Protein AF-0000000085163460 (afdb_homodimer)

Structure (mmCIF, N/CA/C/O backbone):
data_AF-0000000085163460-model_v1
#
loop_
_entity.id
_entity.type
_entity.pdbx_description
1 polymer Aminotransferase
#
loop_
_atom_site.group_PDB
_atom_site.id
_atom_site.type_symbol
_atom_site.label_atom_id
_atom_site.label_alt_id
_atom_site.label_comp_id
_atom_site.label_asym_id
_atom_site.label_entity_id
_atom_site.label_seq_id
_atom_site.pdbx_PDB_ins_code
_atom_site.Cartn_x
_atom_site.Cartn_y
_atom_site.Cartn_z
_atom_site.occupancy
_atom_site.B_iso_or_equiv
_atom_site.auth_seq_id
_atom_site.auth_comp_id
_atom_site.auth_asym_id
_atom_site.auth_atom_id
_atom_site.pdbx_PDB_model_num
ATOM 1 N N . MET A 1 1 ? 27.141 6.773 10.625 1 78 1 MET A N 1
ATOM 2 C CA . MET A 1 1 ? 26.906 5.559 11.398 1 78 1 MET A CA 1
ATOM 3 C C . MET A 1 1 ? 25.797 4.719 10.773 1 78 1 MET A C 1
ATOM 5 O O . MET A 1 1 ? 24.766 5.25 10.383 1 78 1 MET A O 1
ATOM 9 N N . LYS A 1 2 ? 26.109 3.492 10.578 1 87.62 2 LYS A N 1
ATOM 10 C CA . LYS A 1 2 ? 25.094 2.594 10.039 1 87.62 2 LYS A CA 1
ATOM 11 C C . LYS A 1 2 ? 24.25 1.984 11.164 1 87.62 2 LYS A C 1
ATOM 13 O O . LYS A 1 2 ? 24.797 1.515 12.164 1 87.62 2 LYS A O 1
ATOM 18 N N . LEU A 1 3 ? 22.984 2.215 11.062 1 94.88 3 LEU A N 1
ATOM 19 C CA . LEU A 1 3 ? 22.062 1.712 12.07 1 94.88 3 LEU A CA 1
ATOM 20 C C . LEU A 1 3 ? 21.469 0.365 11.656 1 94.88 3 LEU A C 1
ATOM 22 O O . LEU A 1 3 ? 21.469 0.029 10.469 1 94.88 3 LEU A O 1
ATOM 26 N N . SER A 1 4 ? 21.094 -0.368 12.695 1 92.88 4 SER A N 1
ATOM 27 C CA . SER A 1 4 ? 20.547 -1.694 12.422 1 92.88 4 SER A CA 1
ATOM 28 C C . SER A 1 4 ? 19.031 -1.655 12.312 1 92.88 4 SER A C 1
ATOM 30 O O . SER A 1 4 ? 18.375 -0.943 13.07 1 92.88 4 SER A O 1
ATOM 32 N N . LEU A 1 5 ? 18.516 -2.395 11.359 1 95.44 5 LEU A N 1
ATOM 33 C CA . LEU A 1 5 ? 17.078 -2.629 11.258 1 95.44 5 LEU A CA 1
ATOM 34 C C . LEU A 1 5 ? 16.609 -3.584 12.352 1 95.44 5 LEU A C 1
ATOM 36 O O . LEU A 1 5 ? 17.422 -4.086 13.133 1 95.44 5 LEU A O 1
ATOM 40 N N . ASN A 1 6 ? 15.336 -3.691 12.477 1 95.25 6 ASN A N 1
ATOM 41 C CA . ASN A 1 6 ? 14.805 -4.574 13.508 1 95.25 6 ASN A CA 1
ATOM 42 C C . ASN A 1 6 ? 15.164 -6.031 13.242 1 95.25 6 ASN A C 1
ATOM 44 O O . ASN A 1 6 ? 15.672 -6.363 12.164 1 95.25 6 ASN A O 1
ATOM 48 N N . ASN A 1 7 ? 14.93 -6.938 14.125 1 93.62 7 ASN A N 1
ATOM 49 C CA . ASN A 1 7 ? 15.367 -8.328 14.07 1 93.62 7 ASN A CA 1
ATOM 50 C C . ASN A 1 7 ? 14.68 -9.094 12.945 1 93.62 7 ASN A C 1
ATOM 52 O O . ASN A 1 7 ? 15.258 -10.016 12.375 1 93.62 7 ASN A O 1
ATOM 56 N N . GLN A 1 8 ? 13.477 -8.711 12.648 1 92.31 8 GLN A N 1
ATOM 57 C CA . GLN A 1 8 ? 12.703 -9.438 11.641 1 92.31 8 GLN A CA 1
ATOM 58 C C . GLN A 1 8 ? 13.148 -9.062 10.234 1 92.31 8 GLN A C 1
ATOM 60 O O . GLN A 1 8 ? 12.805 -9.75 9.266 1 92.31 8 GLN A O 1
ATOM 65 N N . SER A 1 9 ? 13.938 -8.039 10.148 1 91.75 9 SER A N 1
ATOM 66 C CA . SER A 1 9 ? 14.43 -7.594 8.852 1 91.75 9 SER A CA 1
ATOM 67 C C . SER A 1 9 ? 15.344 -8.641 8.219 1 91.75 9 SER A C 1
ATOM 69 O O . SER A 1 9 ? 15.633 -8.586 7.023 1 91.75 9 SER A O 1
ATOM 71 N N . LYS A 1 10 ? 15.875 -9.578 8.977 1 91.19 10 LYS A N 1
ATOM 72 C CA . LYS A 1 10 ? 16.703 -10.664 8.461 1 91.19 10 LYS A CA 1
ATOM 73 C C . LYS A 1 10 ? 15.93 -11.516 7.461 1 91.19 10 LYS A C 1
ATOM 75 O O . LYS A 1 10 ? 16.531 -12.219 6.645 1 91.19 10 LYS A O 1
ATOM 80 N N . PHE A 1 11 ? 14.586 -11.445 7.562 1 91.75 11 PHE A N 1
ATOM 81 C CA . PHE A 1 11 ? 13.75 -12.234 6.668 1 91.75 11 PHE A CA 1
ATOM 82 C C . PHE A 1 11 ? 13.477 -11.484 5.371 1 91.75 11 PHE A C 1
ATOM 84 O O . PHE A 1 11 ? 12.859 -12.031 4.453 1 91.75 11 PHE A O 1
ATOM 91 N N . LEU A 1 12 ? 13.875 -10.18 5.352 1 89.94 12 LEU A N 1
ATOM 92 C CA . LEU A 1 12 ? 13.766 -9.391 4.137 1 89.94 12 LEU A CA 1
ATOM 93 C C . LEU A 1 12 ? 14.906 -9.703 3.172 1 89.94 12 LEU A C 1
ATOM 95 O O . LEU A 1 12 ? 15.961 -9.062 3.223 1 89.94 12 LEU A O 1
ATOM 99 N N . ARG A 1 13 ? 14.703 -10.664 2.342 1 83 13 ARG A N 1
ATOM 100 C CA . ARG A 1 13 ? 15.719 -11.117 1.4 1 83 13 ARG A CA 1
ATOM 101 C C . ARG A 1 13 ? 15.164 -11.18 -0.018 1 83 13 ARG A C 1
ATOM 103 O O . ARG A 1 13 ? 13.953 -11.305 -0.211 1 83 13 ARG A O 1
ATOM 110 N N . ALA A 1 14 ? 16.062 -11.078 -0.902 1 78.75 14 ALA A N 1
ATOM 111 C CA . ALA A 1 14 ? 15.688 -11.211 -2.307 1 78.75 14 ALA A CA 1
ATOM 112 C C . ALA A 1 14 ? 15.125 -12.602 -2.592 1 78.75 14 ALA A C 1
ATOM 114 O O . ALA A 1 14 ? 15.633 -13.602 -2.07 1 78.75 14 ALA A O 1
ATOM 115 N N . PRO A 1 15 ? 14.023 -12.516 -3.344 1 74.06 15 PRO A N 1
ATOM 116 C CA . PRO A 1 15 ? 13.555 -13.844 -3.74 1 74.06 15 PRO A CA 1
ATOM 117 C C . PRO A 1 15 ? 14.633 -14.664 -4.449 1 74.06 15 PRO A C 1
ATOM 119 O O . PRO A 1 15 ? 15.516 -14.094 -5.098 1 74.06 15 PRO A O 1
ATOM 122 N N . SER A 1 16 ? 14.641 -15.875 -4.234 1 66.19 16 SER A N 1
ATOM 123 C CA . SER A 1 16 ? 15.641 -16.781 -4.797 1 66.19 16 SER A CA 1
ATOM 124 C C . SER A 1 16 ? 15.758 -16.609 -6.305 1 66.19 16 SER A C 1
ATOM 126 O O . SER A 1 16 ? 16.844 -16.781 -6.871 1 66.19 16 SER A O 1
ATOM 128 N N . ILE A 1 17 ? 14.742 -16.062 -6.824 1 71.69 17 ILE A N 1
ATOM 129 C CA . ILE A 1 17 ? 14.711 -15.992 -8.281 1 71.69 17 ILE A CA 1
ATOM 130 C C . ILE A 1 17 ? 15.453 -14.742 -8.758 1 71.69 17 ILE A C 1
ATOM 132 O O . ILE A 1 17 ? 15.742 -14.602 -9.945 1 71.69 17 ILE A O 1
ATOM 136 N N . ARG A 1 18 ? 15.844 -13.938 -7.828 1 67.69 18 ARG A N 1
ATOM 137 C CA . ARG A 1 18 ? 16.5 -12.68 -8.188 1 67.69 18 ARG A CA 1
ATOM 138 C C . ARG A 1 18 ? 17.797 -12.938 -8.938 1 67.69 18 ARG A C 1
ATOM 140 O O . ARG A 1 18 ? 18.141 -12.195 -9.859 1 67.69 18 ARG A O 1
ATOM 147 N N . GLN A 1 19 ? 18.438 -13.93 -8.469 1 67.25 19 GLN A N 1
ATOM 148 C CA . GLN A 1 19 ? 19.688 -14.25 -9.148 1 67.25 19 GLN A CA 1
ATOM 149 C C . GLN A 1 19 ? 19.453 -14.531 -10.625 1 67.25 19 GLN A C 1
ATOM 151 O O . GLN A 1 19 ? 20.297 -14.211 -11.469 1 67.25 19 GLN A O 1
ATOM 156 N N . PHE A 1 20 ? 18.328 -15.016 -10.984 1 77.5 20 PHE A N 1
ATOM 157 C CA . PHE A 1 20 ? 18.016 -15.32 -12.375 1 77.5 20 PHE A CA 1
ATOM 158 C C . PHE A 1 20 ? 17.75 -14.031 -13.148 1 77.5 20 PHE A C 1
ATOM 160 O O . PHE A 1 20 ? 18.172 -13.898 -14.297 1 77.5 20 PHE A O 1
ATOM 167 N N . SER A 1 21 ? 17.094 -13.164 -12.438 1 73.81 21 SER A N 1
ATOM 168 C CA . SER A 1 21 ? 16.781 -11.906 -13.109 1 73.81 21 SER A CA 1
ATOM 169 C C . SER A 1 21 ? 18.062 -11.18 -13.531 1 73.81 21 SER A C 1
ATOM 171 O O . SER A 1 21 ? 18.141 -10.648 -14.641 1 73.81 21 SER A O 1
ATOM 173 N N . SER A 1 22 ? 19.062 -11.164 -12.695 1 74.94 22 SER A N 1
ATOM 174 C CA . SER A 1 22 ? 20.344 -10.508 -12.984 1 74.94 22 SER A CA 1
ATOM 175 C C . SER A 1 22 ? 21.094 -11.227 -14.102 1 74.94 22 SER A C 1
ATOM 177 O O . SER A 1 22 ? 21.688 -10.586 -14.969 1 74.94 22 SER A O 1
ATOM 179 N N . ARG A 1 23 ? 20.938 -12.453 -14.133 1 79.88 23 ARG A N 1
ATOM 180 C CA . ARG A 1 23 ? 21.656 -13.25 -15.125 1 79.88 23 ARG A CA 1
ATOM 181 C C . ARG A 1 23 ? 21 -13.141 -16.5 1 79.88 23 ARG A C 1
ATOM 183 O O . ARG A 1 23 ? 21.672 -13.148 -17.516 1 79.88 23 ARG A O 1
ATOM 190 N N . ILE A 1 24 ? 19.781 -13.047 -16.469 1 84.25 24 ILE A N 1
ATOM 191 C CA . ILE A 1 24 ? 19 -12.938 -17.703 1 84.25 24 ILE A CA 1
ATOM 192 C C . ILE A 1 24 ? 19.406 -11.672 -18.453 1 84.25 24 ILE A C 1
ATOM 194 O O . ILE A 1 24 ? 19.547 -11.688 -19.672 1 84.25 24 ILE A O 1
ATOM 198 N N . LYS A 1 25 ? 19.734 -10.617 -17.75 1 78.56 25 LYS A N 1
ATOM 199 C CA . LYS A 1 25 ? 20.094 -9.328 -18.344 1 78.56 25 LYS A CA 1
ATOM 200 C C . LYS A 1 25 ? 21.391 -9.422 -19.141 1 78.56 25 LYS A C 1
ATOM 202 O O . LYS A 1 25 ? 21.594 -8.672 -20.094 1 78.56 25 LYS A O 1
ATOM 207 N N . ASN A 1 26 ? 22.125 -10.367 -18.828 1 84.12 26 ASN A N 1
ATOM 208 C CA . ASN A 1 26 ? 23.438 -10.516 -19.453 1 84.12 26 ASN A CA 1
ATOM 209 C C . ASN A 1 26 ? 23.391 -11.461 -20.656 1 84.12 26 ASN A C 1
ATOM 211 O O . ASN A 1 26 ? 24.406 -11.703 -21.312 1 84.12 26 ASN A O 1
ATOM 215 N N . ILE A 1 27 ? 22.219 -11.906 -20.953 1 90.31 27 ILE A N 1
ATOM 216 C CA . ILE A 1 27 ? 22.016 -12.82 -22.078 1 90.31 27 ILE A CA 1
ATOM 217 C C . ILE A 1 27 ? 20.953 -12.25 -23.016 1 90.31 27 ILE A C 1
ATOM 219 O O . ILE A 1 27 ? 19.766 -12.516 -22.859 1 90.31 27 ILE A O 1
ATOM 223 N N . PRO A 1 28 ? 21.375 -11.523 -24 1 86.06 28 PRO A N 1
ATOM 224 C CA . PRO A 1 28 ? 20.469 -10.727 -24.812 1 86.06 28 PRO A CA 1
ATOM 225 C C . PRO A 1 28 ? 19.438 -11.586 -25.562 1 86.06 28 PRO A C 1
ATOM 227 O O . PRO A 1 28 ? 18.344 -11.117 -25.875 1 86.06 28 PRO A O 1
ATOM 230 N N . ASP A 1 29 ? 19.734 -12.844 -25.844 1 91.38 29 ASP A N 1
ATOM 231 C CA . ASP A 1 29 ? 18.812 -13.656 -26.625 1 91.38 29 ASP A CA 1
ATOM 232 C C . ASP A 1 29 ? 18.078 -14.664 -25.734 1 91.38 29 ASP A C 1
ATOM 234 O O . ASP A 1 29 ? 17.594 -15.688 -26.219 1 91.38 29 ASP A O 1
ATOM 238 N N . CYS A 1 30 ? 17.969 -14.336 -24.5 1 94.94 30 CYS A N 1
ATOM 239 C CA . CYS A 1 30 ? 17.375 -15.266 -23.547 1 94.94 30 CYS A CA 1
ATOM 240 C C . CYS A 1 30 ? 15.859 -15.344 -23.734 1 94.94 30 CYS A C 1
ATOM 242 O O . CYS A 1 30 ? 15.195 -14.32 -23.922 1 94.94 30 CYS A O 1
ATOM 244 N N . ILE A 1 31 ? 15.305 -16.578 -23.828 1 96.31 31 ILE A N 1
ATOM 245 C CA . ILE A 1 31 ? 13.867 -16.797 -23.734 1 96.31 31 ILE A CA 1
ATOM 246 C C . ILE A 1 31 ? 13.453 -16.875 -22.266 1 96.31 31 ILE A C 1
ATOM 248 O O . ILE A 1 31 ? 13.758 -17.859 -21.578 1 96.31 31 ILE A O 1
ATOM 252 N N . ASN A 1 32 ? 12.742 -15.891 -21.781 1 94.75 32 ASN A N 1
ATOM 253 C CA . ASN A 1 32 ? 12.344 -15.797 -20.391 1 94.75 32 ASN A CA 1
ATOM 254 C C . ASN A 1 32 ? 10.961 -16.391 -20.156 1 94.75 32 ASN A C 1
ATOM 256 O O . ASN A 1 32 ? 9.953 -15.812 -20.578 1 94.75 32 ASN A O 1
ATOM 260 N N . LEU A 1 33 ? 10.875 -17.5 -19.531 1 96.62 33 LEU A N 1
ATOM 261 C CA . LEU A 1 33 ? 9.602 -18.141 -19.219 1 96.62 33 LEU A CA 1
ATOM 262 C C . LEU A 1 33 ? 9.367 -18.172 -17.703 1 96.62 33 LEU A C 1
ATOM 264 O O . LEU A 1 33 ? 8.797 -19.125 -17.188 1 96.62 33 LEU A O 1
ATOM 268 N N . THR A 1 34 ? 9.875 -17.109 -17 1 93.94 34 THR A N 1
ATOM 269 C CA . THR A 1 34 ? 9.812 -17.094 -15.547 1 93.94 34 THR A CA 1
ATOM 270 C C . THR A 1 34 ? 8.688 -16.172 -15.07 1 93.94 34 THR A C 1
ATOM 272 O O . THR A 1 34 ? 8.281 -16.234 -13.906 1 93.94 34 THR A O 1
ATOM 275 N N . ILE A 1 35 ? 8.172 -15.344 -15.914 1 86.81 35 ILE A N 1
ATOM 276 C CA . ILE A 1 35 ? 7.391 -14.203 -15.461 1 86.81 35 ILE A CA 1
ATOM 277 C C . ILE A 1 35 ? 5.953 -14.633 -15.18 1 86.81 35 ILE A C 1
ATOM 279 O O . ILE A 1 35 ? 5.359 -15.383 -15.961 1 86.81 35 ILE A O 1
ATOM 283 N N . GLY A 1 36 ? 5.445 -14.156 -14.039 1 89.44 36 GLY A N 1
ATOM 284 C CA . GLY A 1 36 ? 4.086 -14.445 -13.617 1 89.44 36 GLY A CA 1
ATOM 285 C C . GLY A 1 36 ? 3.115 -13.312 -13.922 1 89.44 36 GLY A C 1
ATOM 286 O O . GLY A 1 36 ? 2.375 -12.875 -13.047 1 89.44 36 GLY A O 1
ATOM 287 N N . GLN A 1 37 ? 3.088 -12.836 -15.086 1 93.75 37 GLN A N 1
ATOM 288 C CA . GLN A 1 37 ? 2.16 -11.797 -15.523 1 93.75 37 GLN A CA 1
ATOM 289 C C . GLN A 1 37 ? 1.682 -12.055 -16.953 1 93.75 37 GLN A C 1
ATOM 291 O O . GLN A 1 37 ? 2.463 -12.477 -17.797 1 93.75 37 GLN A O 1
ATOM 296 N N . PRO A 1 38 ? 0.403 -11.742 -17.234 1 96.31 38 PRO A N 1
ATOM 297 C CA . PRO A 1 38 ? -0.13 -11.922 -18.578 1 96.31 38 PRO A CA 1
ATOM 298 C C . PRO A 1 38 ? 0.632 -11.109 -19.625 1 96.31 38 PRO A C 1
ATOM 300 O O . PRO A 1 38 ? 1.126 -10.016 -19.328 1 96.31 38 PRO A O 1
ATOM 303 N N . ASP A 1 39 ? 0.732 -11.617 -20.828 1 96 39 ASP A N 1
ATOM 304 C CA . ASP A 1 39 ? 1.392 -10.914 -21.922 1 96 39 ASP A CA 1
ATOM 305 C C . ASP A 1 39 ? 0.375 -10.18 -22.797 1 96 39 ASP A C 1
ATOM 307 O O . ASP A 1 39 ? 0.685 -9.781 -23.922 1 96 39 ASP A O 1
ATOM 311 N N . PHE A 1 40 ? -0.837 -10.055 -22.359 1 96.56 40 PHE A N 1
ATOM 312 C CA . PHE A 1 40 ? -1.901 -9.336 -23.047 1 96.56 40 PHE A CA 1
ATOM 313 C C . PHE A 1 40 ? -1.98 -7.895 -22.547 1 96.56 40 PHE A C 1
ATOM 315 O O . PHE A 1 40 ? -1.58 -7.598 -21.422 1 96.56 40 PHE A O 1
ATOM 322 N N . PRO A 1 41 ? -2.43 -7.023 -23.422 1 96.56 41 PRO A N 1
ATOM 323 C CA . PRO A 1 41 ? -2.729 -5.691 -22.891 1 96.56 41 PRO A CA 1
ATOM 324 C C . PRO A 1 41 ? -3.973 -5.672 -22 1 96.56 41 PRO A C 1
ATOM 326 O O . PRO A 1 41 ? -4.828 -6.555 -22.109 1 96.56 41 PRO A O 1
ATOM 329 N N . MET A 1 42 ? -4.051 -4.711 -21.125 1 98 42 MET A N 1
ATOM 330 C CA . MET A 1 42 ? -5.293 -4.457 -20.406 1 98 42 MET A CA 1
ATOM 331 C C . MET A 1 42 ? -6.441 -4.184 -21.359 1 98 42 MET A C 1
ATOM 333 O O . MET A 1 42 ? -6.254 -3.521 -22.391 1 98 42 MET A O 1
ATOM 337 N N . PRO A 1 43 ? -7.645 -4.691 -21.109 1 98.12 43 PRO A N 1
ATOM 338 C CA . PRO A 1 43 ? -8.766 -4.477 -22.031 1 98.12 43 PRO A CA 1
ATOM 339 C C . PRO A 1 43 ? -9.023 -3 -22.312 1 98.12 43 PRO A C 1
ATOM 341 O O . PRO A 1 43 ? -8.922 -2.164 -21.422 1 98.12 43 PRO A O 1
ATOM 344 N N . ASP A 1 44 ? -9.43 -2.701 -23.547 1 98.12 44 ASP A N 1
ATOM 345 C CA . ASP A 1 44 ? -9.602 -1.325 -24 1 98.12 44 ASP A CA 1
ATOM 346 C C . ASP A 1 44 ? -10.664 -0.601 -23.188 1 98.12 44 ASP A C 1
ATOM 348 O O . ASP A 1 44 ? -10.508 0.576 -22.859 1 98.12 44 ASP A O 1
ATOM 352 N N . VAL A 1 45 ? -11.734 -1.31 -22.828 1 98.44 45 VAL A N 1
ATOM 353 C CA . VAL A 1 45 ? -12.828 -0.687 -22.094 1 98.44 45 VAL A CA 1
ATOM 354 C C . VAL A 1 45 ? -12.344 -0.251 -20.703 1 98.44 45 VAL A C 1
ATOM 356 O O . VAL A 1 45 ? -12.789 0.766 -20.172 1 98.44 45 VAL A O 1
ATOM 359 N N . VAL A 1 46 ? -11.422 -0.998 -20.156 1 98.69 46 VAL A N 1
ATOM 360 C CA . VAL A 1 46 ? -10.844 -0.669 -18.859 1 98.69 46 VAL A CA 1
ATOM 361 C C . VAL A 1 46 ? -9.93 0.551 -19 1 98.69 46 VAL A C 1
ATOM 363 O O . VAL A 1 46 ? -10 1.476 -18.188 1 98.69 46 VAL A O 1
ATOM 366 N N . LYS A 1 47 ? -9.07 0.588 -20.062 1 98.69 47 LYS A N 1
ATOM 367 C CA . LYS A 1 47 ? -8.188 1.721 -20.328 1 98.69 47 LYS A CA 1
ATOM 368 C C . LYS A 1 47 ? -8.984 3.008 -20.516 1 98.69 47 LYS A C 1
ATOM 370 O O . LYS A 1 47 ? -8.609 4.059 -20 1 98.69 47 LYS A O 1
ATOM 375 N N . GLU A 1 48 ? -10.062 2.891 -21.234 1 98.81 48 GLU A N 1
ATOM 376 C CA . GLU A 1 48 ? -10.883 4.059 -21.547 1 98.81 48 GLU A CA 1
ATOM 377 C C . GLU A 1 48 ? -11.492 4.648 -20.281 1 98.81 48 GLU A C 1
ATOM 379 O O . GLU A 1 48 ? -11.492 5.867 -20.094 1 98.81 48 GLU A O 1
ATOM 384 N N . ALA A 1 49 ? -12.039 3.803 -19.406 1 98.81 49 ALA A N 1
ATOM 385 C CA . ALA A 1 49 ? -12.602 4.262 -18.141 1 98.81 49 ALA A CA 1
ATOM 386 C C . ALA A 1 49 ? -11.539 4.902 -17.25 1 98.81 49 ALA A C 1
ATOM 388 O O . ALA A 1 49 ? -11.797 5.895 -16.562 1 98.81 49 ALA A O 1
ATOM 389 N N . TYR A 1 50 ? -10.352 4.32 -17.281 1 98.81 50 TYR A N 1
ATOM 390 C CA . TYR A 1 50 ? -9.203 4.84 -16.547 1 98.81 50 TYR A CA 1
ATOM 391 C C . TYR A 1 50 ? -8.852 6.25 -17.016 1 98.81 50 TYR A C 1
ATOM 393 O O . TYR A 1 50 ? -8.703 7.156 -16.188 1 98.81 50 TYR A O 1
ATOM 401 N N . ILE A 1 51 ? -8.727 6.406 -18.312 1 98.88 51 ILE A N 1
ATOM 402 C CA . ILE A 1 51 ? -8.359 7.664 -18.953 1 98.88 51 ILE A CA 1
ATOM 403 C C . ILE A 1 51 ? -9.43 8.719 -18.672 1 98.88 51 ILE A C 1
ATOM 405 O O . ILE A 1 51 ? -9.109 9.852 -18.312 1 98.88 51 ILE A O 1
ATOM 409 N N . GLU A 1 52 ? -10.711 8.344 -18.75 1 98.81 52 GLU A N 1
ATOM 410 C CA . GLU A 1 52 ? -11.805 9.273 -18.516 1 98.81 52 GLU A CA 1
ATOM 411 C C . GLU A 1 52 ? -11.812 9.758 -17.062 1 98.81 52 GLU A C 1
ATOM 413 O O . GLU A 1 52 ? -12.102 10.93 -16.797 1 98.81 52 GLU A O 1
ATOM 418 N N . ALA A 1 53 ? -11.523 8.867 -16.141 1 98.81 53 ALA A N 1
ATOM 419 C CA . ALA A 1 53 ? -11.453 9.242 -14.727 1 98.81 53 ALA A CA 1
ATOM 420 C C . ALA A 1 53 ? -10.422 10.344 -14.5 1 98.81 53 ALA A C 1
ATOM 422 O O . ALA A 1 53 ? -10.656 11.266 -13.719 1 98.81 53 ALA A O 1
ATOM 423 N N . ILE A 1 54 ? -9.242 10.211 -15.164 1 98.81 54 ILE A N 1
ATOM 424 C CA . ILE A 1 54 ? -8.18 11.195 -15.023 1 98.81 54 ILE A CA 1
ATOM 425 C C . ILE A 1 54 ? -8.609 12.516 -15.648 1 98.81 54 ILE A C 1
ATOM 427 O O . ILE A 1 54 ? -8.406 13.586 -15.062 1 98.81 54 ILE A O 1
ATOM 431 N N . LYS A 1 55 ? -9.281 12.445 -16.812 1 98.5 55 LYS A N 1
ATOM 432 C CA . LYS A 1 55 ? -9.773 13.633 -17.484 1 98.5 55 LYS A CA 1
ATOM 433 C C . LYS A 1 55 ? -10.789 14.383 -16.625 1 98.5 55 LYS A C 1
ATOM 435 O O . LYS A 1 55 ? -10.828 15.617 -16.641 1 98.5 55 LYS A O 1
ATOM 440 N N . GLU A 1 56 ? -11.547 13.641 -15.891 1 98.25 56 GLU A N 1
ATOM 441 C CA . GLU A 1 56 ? -12.633 14.203 -15.094 1 98.25 56 GLU A CA 1
ATOM 442 C C . GLU A 1 56 ? -12.148 14.57 -13.688 1 98.25 56 GLU A C 1
ATOM 444 O O . GLU A 1 56 ? -12.953 14.812 -12.789 1 98.25 56 GLU A O 1
ATOM 449 N N . ASN A 1 57 ? -10.883 14.516 -13.422 1 97.88 57 ASN A N 1
ATOM 450 C CA . ASN A 1 57 ? -10.242 14.93 -12.18 1 97.88 57 ASN A CA 1
ATOM 451 C C . ASN A 1 57 ? -10.656 14.039 -11.008 1 97.88 57 ASN A C 1
ATOM 453 O O . ASN A 1 57 ? -10.789 14.516 -9.883 1 97.88 57 ASN A O 1
ATOM 457 N N . LYS A 1 58 ? -11 12.789 -11.305 1 97.81 58 LYS A N 1
ATOM 458 C CA . LYS A 1 58 ? -11.195 11.82 -10.227 1 97.81 58 LYS A CA 1
ATOM 459 C C . LYS A 1 58 ? -9.859 11.344 -9.672 1 97.81 58 LYS A C 1
ATOM 461 O O . LYS A 1 58 ? -9.531 10.156 -9.75 1 97.81 58 LYS A O 1
ATOM 466 N N . THR A 1 59 ? -9.086 12.273 -9.117 1 97.38 59 THR A N 1
ATOM 467 C CA . THR A 1 59 ? -7.711 12.008 -8.703 1 97.38 59 THR A CA 1
ATOM 468 C C . THR A 1 59 ? -7.496 12.422 -7.25 1 97.38 59 THR A C 1
ATOM 470 O O . THR A 1 59 ? -6.359 12.609 -6.816 1 97.38 59 THR A O 1
ATOM 473 N N . SER A 1 60 ? -8.562 12.617 -6.449 1 96.62 60 SER A N 1
ATOM 474 C CA . SER A 1 60 ? -8.492 12.914 -5.023 1 96.62 60 SER A CA 1
ATOM 475 C C . SER A 1 60 ? -8.703 11.664 -4.184 1 96.62 60 SER A C 1
ATOM 477 O O . SER A 1 60 ? -9.109 10.617 -4.703 1 96.62 60 SER A O 1
ATOM 479 N N . TYR A 1 61 ? -8.5 11.766 -2.896 1 95.25 61 TYR A N 1
ATOM 480 C CA . TYR A 1 61 ? -8.703 10.648 -1.985 1 95.25 61 TYR A CA 1
ATOM 481 C C . TYR A 1 61 ? -10.094 10.055 -2.148 1 95.25 61 TYR A C 1
ATOM 483 O O . TYR A 1 61 ? -11.047 10.773 -2.461 1 95.25 61 TYR A O 1
ATOM 491 N N . SER A 1 62 ? -10.195 8.82 -1.946 1 95.81 62 SER A N 1
ATOM 492 C CA . SER A 1 62 ? -11.484 8.156 -1.768 1 95.81 62 SER A CA 1
ATOM 493 C C . SER A 1 62 ? -11.664 7.688 -0.328 1 95.81 62 SER A C 1
ATOM 495 O O . SER A 1 62 ? -10.781 7.871 0.508 1 95.81 62 SER A O 1
ATOM 497 N N . HIS A 1 63 ? -12.844 7.188 -0.076 1 94 63 HIS A N 1
ATOM 498 C CA . HIS A 1 63 ? -13.008 6.43 1.161 1 94 63 HIS A CA 1
ATOM 499 C C . HIS A 1 63 ? -11.914 5.379 1.312 1 94 63 HIS A C 1
ATOM 501 O O . HIS A 1 63 ? -11.461 4.809 0.32 1 94 63 HIS A O 1
ATOM 507 N N . ASN A 1 64 ? -11.555 5.117 2.572 1 95.81 64 ASN A N 1
ATOM 508 C CA . ASN A 1 64 ? -10.469 4.18 2.822 1 95.81 64 ASN A CA 1
ATOM 509 C C . ASN A 1 64 ? -10.773 2.799 2.244 1 95.81 64 ASN A C 1
ATOM 511 O O . ASN A 1 64 ? -9.883 2.129 1.721 1 95.81 64 ASN A O 1
ATOM 515 N N . LYS A 1 65 ? -12.039 2.361 2.234 1 97.38 65 LYS A N 1
ATOM 516 C CA . LYS A 1 65 ? -12.43 1.062 1.694 1 97.38 65 LYS A CA 1
ATOM 517 C C . LYS A 1 65 ? -12.414 1.073 0.168 1 97.38 65 LYS A C 1
ATOM 519 O O . LYS A 1 65 ? -12.43 0.016 -0.466 1 97.38 65 LYS A O 1
ATOM 524 N N . GLY A 1 66 ? -12.414 2.201 -0.376 1 98.31 66 GLY A N 1
ATOM 525 C CA . GLY A 1 66 ? -12.594 2.377 -1.809 1 98.31 66 GLY A CA 1
ATOM 526 C C . GLY A 1 66 ? -13.898 3.07 -2.166 1 98.31 66 GLY A C 1
ATOM 527 O O . GLY A 1 66 ? -14.766 3.256 -1.309 1 98.31 66 GLY A O 1
ATOM 528 N N . LEU A 1 67 ? -14 3.502 -3.389 1 98.62 67 LEU A N 1
ATOM 529 C CA . LEU A 1 67 ? -15.219 4.137 -3.877 1 98.62 67 LEU A CA 1
ATOM 530 C C . LEU A 1 67 ? -16.422 3.207 -3.725 1 98.62 67 LEU A C 1
ATOM 532 O O . LEU A 1 67 ? -16.297 1.998 -3.938 1 98.62 67 LEU A O 1
ATOM 536 N N . MET A 1 68 ? -17.531 3.795 -3.373 1 98.25 68 MET A N 1
ATOM 537 C CA . MET A 1 68 ? -18.766 3.014 -3.223 1 98.25 68 MET A CA 1
ATOM 538 C C . MET A 1 68 ? -19.094 2.281 -4.516 1 98.25 68 MET A C 1
ATOM 540 O O . MET A 1 68 ? -19.438 1.097 -4.492 1 98.25 68 MET A O 1
ATOM 544 N N . GLU A 1 69 ? -19 2.961 -5.625 1 98.62 69 GLU A N 1
ATOM 545 C CA . GLU A 1 69 ? -19.328 2.369 -6.918 1 98.62 69 GLU A CA 1
ATOM 546 C C . GLU A 1 69 ? -18.406 1.2 -7.242 1 98.62 69 GLU A C 1
ATOM 548 O O . GLU A 1 69 ? -18.828 0.212 -7.844 1 98.62 69 GLU A O 1
ATOM 553 N N . THR A 1 70 ? -17.156 1.293 -6.859 1 98.88 70 THR A N 1
ATOM 554 C CA . THR A 1 70 ? -16.203 0.214 -7.094 1 98.88 70 THR A CA 1
ATOM 555 C C . THR A 1 70 ? -16.531 -1.003 -6.234 1 98.88 70 THR A C 1
ATOM 557 O O . THR A 1 70 ? -16.547 -2.131 -6.73 1 98.88 70 THR A O 1
ATOM 560 N N . ARG A 1 71 ? -16.781 -0.806 -4.93 1 98.88 71 ARG A N 1
ATOM 561 C CA . ARG A 1 71 ? -17.141 -1.904 -4.039 1 98.88 71 ARG A CA 1
ATOM 562 C C . ARG A 1 71 ? -18.453 -2.561 -4.477 1 98.88 71 ARG A C 1
ATOM 564 O O . ARG A 1 71 ? -18.609 -3.779 -4.363 1 98.88 71 ARG A O 1
ATOM 571 N N . THR A 1 72 ? -19.375 -1.731 -5.02 1 98.88 72 THR A N 1
ATOM 572 C CA . THR A 1 72 ? -20.609 -2.279 -5.551 1 98.88 72 THR A CA 1
ATOM 573 C C . THR A 1 72 ? -20.344 -3.156 -6.77 1 98.88 72 THR A C 1
ATOM 575 O O . THR A 1 72 ? -20.938 -4.227 -6.914 1 98.88 72 THR A O 1
ATOM 578 N N . ALA A 1 73 ? -19.469 -2.705 -7.637 1 98.88 73 ALA A N 1
ATOM 579 C CA . ALA A 1 73 ? -19.109 -3.502 -8.805 1 98.88 73 ALA A CA 1
ATOM 580 C C . ALA A 1 73 ? -18.484 -4.832 -8.383 1 98.88 73 ALA A C 1
ATOM 582 O O . ALA A 1 73 ? -18.766 -5.875 -8.977 1 98.88 73 ALA A O 1
ATOM 583 N N . ILE A 1 74 ? -17.656 -4.816 -7.359 1 98.81 74 ILE A N 1
ATOM 584 C CA . ILE A 1 74 ? -17.031 -6.027 -6.848 1 98.81 74 ILE A CA 1
ATOM 585 C C . ILE A 1 74 ? -18.094 -6.957 -6.273 1 98.81 74 ILE A C 1
ATOM 587 O O . ILE A 1 74 ? -18.109 -8.156 -6.57 1 98.81 74 ILE A O 1
ATOM 591 N N . ARG A 1 75 ? -19 -6.387 -5.457 1 98.69 75 ARG A N 1
ATOM 592 C CA . ARG A 1 75 ? -20.109 -7.152 -4.895 1 98.69 75 ARG A CA 1
ATOM 593 C C . ARG A 1 75 ? -20.891 -7.875 -5.988 1 98.69 75 ARG A C 1
ATOM 595 O O . ARG A 1 75 ? -21.094 -9.086 -5.91 1 98.69 75 ARG A O 1
ATOM 602 N N . ASN A 1 76 ? -21.266 -7.121 -7 1 98.62 76 ASN A N 1
ATOM 603 C CA . ASN A 1 76 ? -22.062 -7.676 -8.086 1 98.62 76 ASN A CA 1
ATOM 604 C C . ASN A 1 76 ? -21.297 -8.742 -8.859 1 98.62 76 ASN A C 1
ATOM 606 O O . ASN A 1 76 ? -21.875 -9.75 -9.273 1 98.62 76 ASN A O 1
ATOM 610 N N . TYR A 1 77 ? -20.078 -8.5 -9.062 1 98.12 77 TYR A N 1
ATOM 611 C CA . TYR A 1 77 ? -19.234 -9.445 -9.781 1 98.12 77 TYR A CA 1
ATOM 612 C C . TYR A 1 77 ? -19.172 -10.781 -9.055 1 98.12 77 TYR A C 1
ATOM 614 O O . TYR A 1 77 ? -19.375 -11.836 -9.664 1 98.12 77 TYR A O 1
ATOM 622 N N . PHE A 1 78 ? -18.922 -10.789 -7.754 1 97.69 78 PHE A N 1
ATOM 623 C CA . PHE A 1 78 ? -18.828 -12.023 -6.977 1 97.69 78 PHE A CA 1
ATOM 624 C C . PHE A 1 78 ? -20.188 -12.695 -6.84 1 97.69 78 PHE A C 1
ATOM 626 O O . PHE A 1 78 ? -20.266 -13.922 -6.805 1 97.69 78 PHE A O 1
ATOM 633 N N . ASN A 1 79 ? -21.203 -11.852 -6.734 1 97.88 79 ASN A N 1
ATOM 634 C CA . ASN A 1 79 ? -22.547 -12.406 -6.715 1 97.88 79 ASN A CA 1
ATOM 635 C C . ASN A 1 79 ? -22.859 -13.156 -8.008 1 97.88 79 ASN A C 1
ATOM 637 O O . ASN A 1 79 ? -23.391 -14.273 -7.973 1 97.88 79 ASN A O 1
ATOM 641 N N . GLN A 1 80 ? -22.562 -12.578 -9.094 1 96.5 80 GLN A N 1
ATOM 642 C CA . GLN A 1 80 ? -22.828 -13.164 -10.398 1 96.5 80 GLN A CA 1
ATOM 643 C C . GLN A 1 80 ? -21.984 -14.406 -10.641 1 96.5 80 GLN A C 1
ATOM 645 O O . GLN A 1 80 ? -22.453 -15.406 -11.172 1 96.5 80 GLN A O 1
ATOM 650 N N . ARG A 1 81 ? -20.719 -14.375 -10.227 1 94.88 81 ARG A N 1
ATOM 651 C CA . ARG A 1 81 ? -19.766 -15.445 -10.516 1 94.88 81 ARG A CA 1
ATOM 652 C C . ARG A 1 81 ? -19.969 -16.625 -9.57 1 94.88 81 ARG A C 1
ATOM 654 O O . ARG A 1 81 ? -19.812 -17.781 -9.969 1 94.88 81 ARG A O 1
ATOM 661 N N . TYR A 1 82 ? -20.297 -16.328 -8.305 1 96.25 82 TYR A N 1
ATOM 662 C CA . TYR A 1 82 ? -20.188 -17.375 -7.297 1 96.25 82 TYR A CA 1
ATOM 663 C C . TYR A 1 82 ? -21.438 -17.438 -6.434 1 96.25 82 TYR A C 1
ATOM 665 O O . TYR A 1 82 ? -21.516 -18.219 -5.477 1 96.25 82 TYR A O 1
ATOM 673 N N . ALA A 1 83 ? -22.391 -16.594 -6.664 1 96.19 83 ALA A N 1
ATOM 674 C CA . ALA A 1 83 ? -23.672 -16.547 -5.945 1 96.19 83 ALA A CA 1
ATOM 675 C C . ALA A 1 83 ? -23.438 -16.266 -4.461 1 96.19 83 ALA A C 1
ATOM 677 O O . ALA A 1 83 ? -24.062 -16.891 -3.602 1 96.19 83 ALA A O 1
ATOM 678 N N . VAL A 1 84 ? -22.484 -15.398 -4.242 1 96.25 84 VAL A N 1
ATOM 679 C CA . VAL A 1 84 ? -22.219 -14.961 -2.875 1 96.25 84 VAL A CA 1
ATOM 680 C C . VAL A 1 84 ? -22.609 -13.484 -2.721 1 96.25 84 VAL A C 1
ATOM 682 O O . VAL A 1 84 ? -22.547 -12.719 -3.686 1 96.25 84 VAL A O 1
ATOM 685 N N . ASP A 1 85 ? -22.984 -13.094 -1.512 1 94.88 85 ASP A N 1
ATOM 686 C CA . ASP A 1 85 ? -23.406 -11.711 -1.322 1 94.88 85 ASP A CA 1
ATOM 687 C C . ASP A 1 85 ? -22.594 -11.031 -0.225 1 94.88 85 ASP A C 1
ATOM 689 O O . ASP A 1 85 ? -23.016 -10.984 0.932 1 94.88 85 ASP A O 1
ATOM 693 N N . TYR A 1 86 ? -21.5 -10.523 -0.533 1 96.94 86 TYR A N 1
ATOM 694 C CA . TYR A 1 86 ? -20.781 -9.578 0.311 1 96.94 86 TYR A CA 1
ATOM 695 C C . TYR A 1 86 ? -21.328 -8.164 0.155 1 96.94 86 TYR A C 1
ATOM 697 O O . TYR A 1 86 ? -21.531 -7.695 -0.966 1 96.94 86 TYR A O 1
ATOM 705 N N . THR A 1 87 ? -21.609 -7.504 1.238 1 98.25 87 THR A N 1
ATOM 706 C CA . THR A 1 87 ? -22 -6.102 1.14 1 98.25 87 THR A CA 1
ATOM 707 C C . THR A 1 87 ? -20.797 -5.211 0.913 1 98.25 87 THR A C 1
ATOM 709 O O . THR A 1 87 ? -19.656 -5.66 1.049 1 98.25 87 THR A O 1
ATOM 712 N N . GLU A 1 88 ? -21.016 -3.975 0.554 1 98.5 88 GLU A N 1
ATOM 713 C CA . GLU A 1 88 ? -19.938 -3.018 0.344 1 98.5 88 GLU A CA 1
ATOM 714 C C . GLU A 1 88 ? -19.109 -2.83 1.614 1 98.5 88 GLU A C 1
ATOM 716 O O . GLU A 1 88 ? -17.922 -2.525 1.547 1 98.5 88 GLU A O 1
ATOM 721 N N . GLU A 1 89 ? -19.703 -3.051 2.816 1 98.12 89 GLU A N 1
ATOM 722 C CA . GLU A 1 89 ? -19.016 -2.904 4.098 1 98.12 89 GLU A CA 1
ATOM 723 C C . GLU A 1 89 ? -18.078 -4.086 4.359 1 98.12 89 GLU A C 1
ATOM 725 O O . GLU A 1 89 ? -17.234 -4.031 5.262 1 98.12 89 GLU A O 1
ATOM 730 N N . GLU A 1 90 ? -18.156 -5.105 3.508 1 98.75 90 GLU A N 1
ATOM 731 C CA . GLU A 1 90 ? -17.359 -6.324 3.666 1 98.75 90 GLU A CA 1
ATOM 732 C C . GLU A 1 90 ? -16.25 -6.398 2.623 1 98.75 90 GLU A C 1
ATOM 734 O O . GLU A 1 90 ? -15.664 -7.461 2.404 1 98.75 90 GLU A O 1
ATOM 739 N N . ILE A 1 91 ? -16.016 -5.238 1.957 1 98.88 91 ILE A N 1
ATOM 740 C CA . ILE A 1 91 ? -15.07 -5.219 0.855 1 98.88 91 ILE A CA 1
ATOM 741 C C . ILE A 1 91 ? -14.102 -4.047 1.032 1 98.88 91 ILE A C 1
ATOM 743 O O . ILE A 1 91 ? -14.523 -2.932 1.345 1 98.88 91 ILE A O 1
ATOM 747 N N . ILE A 1 92 ? -12.812 -4.293 0.905 1 98.88 92 ILE A N 1
ATOM 748 C CA . ILE A 1 92 ? -11.789 -3.262 0.797 1 98.88 92 ILE A CA 1
ATOM 749 C C . ILE A 1 92 ? -11.109 -3.354 -0.567 1 98.88 92 ILE A C 1
ATOM 751 O O . ILE A 1 92 ? -10.719 -4.438 -1.005 1 98.88 92 ILE A O 1
ATOM 755 N N . VAL A 1 93 ? -11.055 -2.23 -1.292 1 98.88 93 VAL A N 1
ATOM 756 C CA . VAL A 1 93 ? -10.203 -2.133 -2.473 1 98.88 93 VAL A CA 1
ATOM 757 C C . VAL A 1 93 ? -8.766 -1.846 -2.049 1 98.88 93 VAL A C 1
ATOM 759 O O . VAL A 1 93 ? -8.5 -0.863 -1.351 1 98.88 93 VAL A O 1
ATOM 762 N N . THR A 1 94 ? -7.824 -2.656 -2.439 1 98.81 94 THR A N 1
ATOM 763 C CA . THR A 1 94 ? -6.445 -2.574 -1.965 1 98.81 94 THR A CA 1
ATOM 764 C C . THR A 1 94 ? -5.484 -2.35 -3.129 1 98.81 94 THR A C 1
ATOM 766 O O . THR A 1 94 ? -5.891 -2.385 -4.293 1 98.81 94 THR A O 1
ATOM 769 N N . ASN A 1 95 ? -4.219 -2.055 -2.828 1 98.5 95 ASN A N 1
ATOM 770 C CA . ASN A 1 95 ? -3.172 -1.891 -3.83 1 98.5 95 ASN A CA 1
ATOM 771 C C . ASN A 1 95 ? -2.627 -3.238 -4.297 1 98.5 95 ASN A C 1
ATOM 773 O O . ASN A 1 95 ? -1.474 -3.574 -4.023 1 98.5 95 ASN A O 1
ATOM 777 N N . GLY A 1 96 ? -3.445 -3.93 -5.051 1 98.19 96 GLY A N 1
ATOM 778 C CA . GLY A 1 96 ? -3.133 -5.289 -5.465 1 98.19 96 GLY A CA 1
ATOM 779 C C . GLY A 1 96 ? -3.49 -6.328 -4.422 1 98.19 96 GLY A C 1
ATOM 780 O O . GLY A 1 96 ? -3.768 -5.988 -3.27 1 98.19 96 GLY A O 1
ATOM 781 N N . ALA A 1 97 ? -3.498 -7.582 -4.855 1 98.25 97 ALA A N 1
ATOM 782 C CA . ALA A 1 97 ? -3.75 -8.688 -3.936 1 98.25 97 ALA A CA 1
ATOM 783 C C . ALA A 1 97 ? -2.664 -8.773 -2.867 1 98.25 97 ALA A C 1
ATOM 785 O O . ALA A 1 97 ? -2.93 -9.188 -1.736 1 98.25 97 ALA A O 1
ATOM 786 N N . SER A 1 98 ? -1.471 -8.344 -3.209 1 97.69 98 SER A N 1
ATOM 787 C CA . SER A 1 98 ? -0.352 -8.375 -2.273 1 97.69 98 SER A CA 1
ATOM 788 C C . SER A 1 98 ? -0.658 -7.562 -1.021 1 97.69 98 SER A C 1
ATOM 790 O O . SER A 1 98 ? -0.404 -8.016 0.098 1 97.69 98 SER A O 1
ATOM 792 N N . GLU A 1 99 ? -1.207 -6.387 -1.206 1 98.56 99 GLU A N 1
ATOM 793 C CA . GLU A 1 99 ? -1.535 -5.57 -0.042 1 98.56 99 GLU A CA 1
ATOM 794 C C . GLU A 1 99 ? -2.686 -6.18 0.754 1 98.56 99 GLU A C 1
ATOM 796 O O . GLU A 1 99 ? -2.717 -6.078 1.982 1 98.56 99 GLU A O 1
ATOM 801 N N . ALA A 1 100 ? -3.641 -6.789 0.065 1 98.81 100 ALA A N 1
ATOM 802 C CA . ALA A 1 100 ? -4.723 -7.484 0.756 1 98.81 100 ALA A CA 1
ATOM 803 C C . ALA A 1 100 ? -4.176 -8.555 1.697 1 98.81 100 ALA A C 1
ATOM 805 O O . ALA A 1 100 ? -4.605 -8.656 2.85 1 98.81 100 ALA A O 1
ATOM 806 N N . ILE A 1 101 ? -3.223 -9.336 1.203 1 98.75 101 ILE A N 1
ATOM 807 C CA . ILE A 1 101 ? -2.592 -10.391 1.988 1 98.75 101 ILE A CA 1
ATOM 808 C C . ILE A 1 101 ? -1.865 -9.781 3.184 1 98.75 101 ILE A C 1
ATOM 810 O O . ILE A 1 101 ? -2.023 -10.242 4.316 1 98.75 101 ILE A O 1
ATOM 814 N N . ASP A 1 102 ? -1.104 -8.781 2.938 1 98.31 102 ASP A N 1
ATOM 815 C CA . ASP A 1 102 ? -0.352 -8.117 3.994 1 98.31 102 ASP A CA 1
ATOM 816 C C . ASP A 1 102 ? -1.286 -7.559 5.066 1 98.31 102 ASP A C 1
ATOM 818 O O . ASP A 1 102 ? -1.052 -7.75 6.262 1 98.31 102 ASP A O 1
ATOM 822 N N . THR A 1 103 ? -2.35 -6.816 4.621 1 98.44 103 THR A N 1
ATOM 823 C CA . THR A 1 103 ? -3.328 -6.23 5.531 1 98.44 103 THR A CA 1
ATOM 824 C C . THR A 1 103 ? -3.959 -7.301 6.414 1 98.44 103 THR A C 1
ATOM 826 O O . THR A 1 103 ? -4.082 -7.121 7.629 1 98.44 103 THR A O 1
ATOM 829 N N . ALA A 1 104 ? -4.301 -8.383 5.82 1 98.56 104 ALA A N 1
ATOM 830 C CA . ALA A 1 104 ? -4.926 -9.477 6.562 1 98.56 104 ALA A CA 1
ATOM 831 C C . ALA A 1 104 ? -3.959 -10.07 7.582 1 98.56 104 ALA A C 1
ATOM 833 O O . ALA A 1 104 ? -4.277 -10.164 8.766 1 98.56 104 ALA A O 1
ATOM 834 N N . LEU A 1 105 ? -2.768 -10.414 7.188 1 98.38 105 LEU A N 1
ATOM 835 C CA . LEU A 1 105 ? -1.815 -11.117 8.039 1 98.38 105 LEU A CA 1
ATOM 836 C C . LEU A 1 105 ? -1.346 -10.234 9.188 1 98.38 105 LEU A C 1
ATOM 838 O O . LEU A 1 105 ? -1.209 -10.695 10.32 1 98.38 105 LEU A O 1
ATOM 842 N N . ARG A 1 106 ? -1.13 -8.969 8.898 1 96.81 106 ARG A N 1
ATOM 843 C CA . ARG A 1 106 ? -0.696 -8.031 9.93 1 96.81 106 ARG A CA 1
ATOM 844 C C . ARG A 1 106 ? -1.751 -7.887 11.016 1 96.81 106 ARG A C 1
ATOM 846 O O . ARG A 1 106 ? -1.426 -7.574 12.164 1 96.81 106 ARG A O 1
ATOM 853 N N . SER A 1 107 ? -2.967 -8.125 10.641 1 97.25 107 SER A N 1
ATOM 854 C CA . SER A 1 107 ? -4.07 -7.914 11.57 1 97.25 107 SER A CA 1
ATOM 855 C C . SER A 1 107 ? -4.344 -9.172 12.398 1 97.25 107 SER A C 1
ATOM 857 O O . SER A 1 107 ? -4.969 -9.102 13.453 1 97.25 107 SER A O 1
ATOM 859 N N . ILE A 1 108 ? -3.82 -10.328 11.953 1 97.56 108 ILE A N 1
ATOM 860 C CA . ILE A 1 108 ? -4.281 -11.539 12.625 1 97.56 108 ILE A CA 1
ATOM 861 C C . ILE A 1 108 ? -3.104 -12.227 13.312 1 97.56 108 ILE A C 1
ATOM 863 O O . ILE A 1 108 ? -3.287 -12.953 14.289 1 97.56 108 ILE A O 1
ATOM 867 N N . LEU A 1 109 ? -1.859 -12.055 12.875 1 97.31 109 LEU A N 1
ATOM 868 C CA . LEU A 1 109 ? -0.739 -12.859 13.359 1 97.31 109 LEU A CA 1
ATOM 869 C C . LEU A 1 109 ? -0.112 -12.227 14.594 1 97.31 109 LEU A C 1
ATOM 871 O O . LEU A 1 109 ? 0.025 -11.008 14.672 1 97.31 109 LEU A O 1
ATOM 875 N N . GLU A 1 110 ? 0.191 -13.031 15.492 1 95.5 110 GLU A N 1
ATOM 876 C CA . GLU A 1 110 ? 1.086 -12.758 16.609 1 95.5 110 GLU A CA 1
ATOM 877 C C . GLU A 1 110 ? 2.389 -13.539 16.484 1 95.5 110 GLU A C 1
ATOM 879 O O . GLU A 1 110 ? 2.424 -14.594 15.844 1 95.5 110 GLU A O 1
ATOM 884 N N . PRO A 1 111 ? 3.506 -12.945 17.094 1 95.12 111 PRO A N 1
ATOM 885 C CA . PRO A 1 111 ? 4.723 -13.766 17.094 1 95.12 111 PRO A CA 1
ATOM 886 C C . PRO A 1 111 ? 4.496 -15.156 17.688 1 95.12 111 PRO A C 1
ATOM 888 O O . PRO A 1 111 ? 3.879 -15.289 18.75 1 95.12 111 PRO A O 1
ATOM 891 N N . GLY A 1 112 ? 4.906 -16.172 16.938 1 97.38 112 GLY A N 1
ATOM 892 C CA . GLY A 1 112 ? 4.754 -17.531 17.422 1 97.38 112 GLY A CA 1
ATOM 893 C C . GLY A 1 112 ? 3.598 -18.266 16.766 1 97.38 112 GLY A C 1
ATOM 894 O O . GLY A 1 112 ? 3.543 -19.5 16.797 1 97.38 112 GLY A O 1
ATOM 895 N N . ASP A 1 113 ? 2.682 -17.516 16.141 1 98.5 113 ASP A N 1
ATOM 896 C CA . ASP A 1 113 ? 1.545 -18.141 15.461 1 98.5 113 ASP A CA 1
ATOM 897 C C . ASP A 1 113 ? 2.004 -18.984 14.273 1 98.5 113 ASP A C 1
ATOM 899 O O . ASP A 1 113 ? 2.979 -18.641 13.594 1 98.5 113 ASP A O 1
ATOM 903 N N . GLU A 1 114 ? 1.313 -20.031 14.062 1 98.75 114 GLU A N 1
ATOM 904 C CA . GLU A 1 114 ? 1.574 -20.906 12.922 1 98.75 114 GLU A CA 1
ATOM 905 C C . GLU A 1 114 ? 0.568 -20.656 11.797 1 98.75 114 GLU A C 1
ATOM 907 O O . GLU A 1 114 ? -0.614 -20.422 12.062 1 98.75 114 GLU A O 1
ATOM 912 N N . ILE A 1 115 ? 1.024 -20.656 10.602 1 98.81 115 ILE A N 1
ATOM 913 C CA . ILE A 1 115 ? 0.174 -20.594 9.422 1 98.81 115 ILE A CA 1
ATOM 914 C C . ILE A 1 115 ? 0.467 -21.797 8.516 1 98.81 115 ILE A C 1
ATOM 916 O O . ILE A 1 115 ? 1.618 -22.031 8.141 1 98.81 115 ILE A O 1
ATOM 920 N N . ILE A 1 116 ? -0.561 -22.578 8.188 1 98.88 116 ILE A N 1
ATOM 921 C CA . ILE A 1 116 ? -0.431 -23.734 7.316 1 98.88 116 ILE A CA 1
ATOM 922 C C . ILE A 1 116 ? -0.315 -23.281 5.863 1 98.88 116 ILE A C 1
ATOM 924 O O . ILE A 1 116 ? -1.135 -22.5 5.383 1 98.88 116 ILE A O 1
ATOM 928 N N . LEU A 1 117 ? 0.702 -23.766 5.172 1 98.81 117 LEU A N 1
ATOM 929 C CA . LEU A 1 117 ? 0.952 -23.484 3.762 1 98.81 117 LEU A CA 1
ATOM 930 C C . LEU A 1 117 ? 1.049 -24.781 2.969 1 98.81 117 LEU A C 1
ATOM 932 O O . LEU A 1 117 ? 2.016 -25.531 3.113 1 98.81 117 LEU A O 1
ATOM 936 N N . PRO A 1 118 ? 0.013 -25.062 2.145 1 98.75 118 PRO A N 1
ATOM 937 C CA . PRO A 1 118 ? 0.22 -26.188 1.214 1 98.75 118 PRO A CA 1
ATOM 938 C C . PRO A 1 118 ? 1.424 -25.969 0.299 1 98.75 118 PRO A C 1
ATOM 940 O O . PRO A 1 118 ? 1.538 -24.922 -0.345 1 98.75 118 PRO A O 1
ATOM 943 N N . SER A 1 119 ? 2.369 -26.875 0.214 1 98.31 119 SER A N 1
ATOM 944 C CA . SER A 1 119 ? 3.621 -26.734 -0.525 1 98.31 119 SER A CA 1
ATOM 945 C C . SER A 1 119 ? 3.701 -27.75 -1.666 1 98.31 119 SER A C 1
ATOM 947 O O . SER A 1 119 ? 3.281 -28.906 -1.515 1 98.31 119 SER A O 1
ATOM 949 N N . PRO A 1 120 ? 4.25 -27.422 -2.836 1 98.19 120 PRO A N 1
ATOM 950 C CA . PRO A 1 120 ? 4.879 -26.141 -3.164 1 98.19 120 PRO A CA 1
ATOM 951 C C . PRO A 1 120 ? 3.869 -25 -3.289 1 98.19 120 PRO A C 1
ATOM 953 O O . PRO A 1 120 ? 2.709 -25.234 -3.641 1 98.19 120 PRO A O 1
ATOM 956 N N . ILE A 1 121 ? 4.328 -23.844 -2.93 1 97.31 121 ILE A N 1
ATOM 957 C CA . ILE A 1 121 ? 3.426 -22.688 -2.916 1 97.31 121 ILE A CA 1
ATOM 958 C C . ILE A 1 121 ? 4.211 -21.422 -3.219 1 97.31 121 ILE A C 1
ATOM 960 O O . ILE A 1 121 ? 5.438 -21.391 -3.123 1 97.31 121 ILE A O 1
ATOM 964 N N . TYR A 1 122 ? 3.523 -20.391 -3.625 1 95.62 122 TYR A N 1
ATOM 965 C CA . TYR A 1 122 ? 4.098 -19.078 -3.922 1 95.62 122 TYR A CA 1
ATOM 966 C C . TYR A 1 122 ? 4.996 -18.609 -2.785 1 95.62 122 TYR A C 1
ATOM 968 O O . TYR A 1 122 ? 4.547 -18.484 -1.643 1 95.62 122 TYR A O 1
ATOM 976 N N . ALA A 1 123 ? 6.152 -18.25 -3.051 1 91.69 123 ALA A N 1
ATOM 977 C CA . ALA A 1 123 ? 7.188 -17.984 -2.057 1 91.69 123 ALA A CA 1
ATOM 978 C C . ALA A 1 123 ? 7.012 -16.609 -1.436 1 91.69 123 ALA A C 1
ATOM 980 O O . ALA A 1 123 ? 7.57 -16.312 -0.374 1 91.69 123 ALA A O 1
ATOM 981 N N . GLY A 1 124 ? 6.223 -15.766 -2.072 1 92.81 124 GLY A N 1
ATOM 982 C CA . GLY A 1 124 ? 6.055 -14.406 -1.598 1 92.81 124 GLY A CA 1
ATOM 983 C C . GLY A 1 124 ? 5.309 -14.32 -0.28 1 92.81 124 GLY A C 1
ATOM 984 O O . GLY A 1 124 ? 5.383 -13.305 0.418 1 92.81 124 GLY A O 1
ATOM 985 N N . TYR A 1 125 ? 4.594 -15.406 0.147 1 96.81 125 TYR A N 1
ATOM 986 C CA . TYR A 1 125 ? 3.865 -15.414 1.409 1 96.81 125 TYR A CA 1
ATOM 987 C C . TYR A 1 125 ? 4.824 -15.5 2.592 1 96.81 125 TYR A C 1
ATOM 989 O O . TYR A 1 125 ? 4.52 -15 3.68 1 96.81 125 TYR A O 1
ATOM 997 N N . ILE A 1 126 ? 5.918 -16.172 2.357 1 96.38 126 ILE A N 1
ATOM 998 C CA . ILE A 1 126 ? 6.754 -16.688 3.439 1 96.38 126 ILE A CA 1
ATOM 999 C C . ILE A 1 126 ? 7.449 -15.531 4.148 1 96.38 126 ILE A C 1
ATOM 1001 O O . ILE A 1 126 ? 7.34 -15.383 5.367 1 96.38 126 ILE A O 1
ATOM 1005 N N . PRO A 1 127 ? 8.133 -14.633 3.381 1 94.25 127 PRO A N 1
ATOM 1006 C CA . PRO A 1 127 ? 8.773 -13.523 4.09 1 94.25 127 PRO A CA 1
ATOM 1007 C C . PRO A 1 127 ? 7.777 -12.641 4.836 1 94.25 127 PRO A C 1
ATOM 1009 O O . PRO A 1 127 ? 8.094 -12.102 5.898 1 94.25 127 PRO A O 1
ATOM 1012 N N . LEU A 1 128 ? 6.598 -12.469 4.309 1 95.12 128 LEU A N 1
ATOM 1013 C CA . LEU A 1 128 ? 5.562 -11.68 4.969 1 95.12 128 LEU A CA 1
ATOM 1014 C C . LEU A 1 128 ? 5.18 -12.305 6.309 1 95.12 128 LEU A C 1
ATOM 1016 O O . LEU A 1 128 ? 5.082 -11.602 7.316 1 95.12 128 LEU A O 1
ATOM 1020 N N . ILE A 1 129 ? 4.965 -13.578 6.324 1 97.5 129 ILE A N 1
ATOM 1021 C CA . ILE A 1 129 ? 4.613 -14.312 7.535 1 97.5 129 ILE A CA 1
ATOM 1022 C C . ILE A 1 129 ? 5.746 -14.203 8.555 1 97.5 129 ILE A C 1
ATOM 1024 O O . ILE A 1 129 ? 5.512 -13.891 9.719 1 97.5 129 ILE A O 1
ATOM 1028 N N . GLU A 1 130 ? 6.973 -14.391 8.062 1 97.06 130 GLU A N 1
ATOM 1029 C CA . GLU A 1 130 ? 8.133 -14.438 8.945 1 97.06 130 GLU A CA 1
ATOM 1030 C C . GLU A 1 130 ? 8.43 -13.062 9.539 1 97.06 130 GLU A C 1
ATOM 1032 O O . GLU A 1 130 ? 8.781 -12.945 10.719 1 97.06 130 GLU A O 1
ATOM 1037 N N . THR A 1 131 ? 8.281 -12.008 8.805 1 95.12 131 THR A N 1
ATOM 1038 C CA . THR A 1 131 ? 8.562 -10.656 9.281 1 95.12 131 THR A CA 1
ATOM 1039 C C . THR A 1 131 ? 7.559 -10.25 10.359 1 95.12 131 THR A C 1
ATOM 1041 O O . THR A 1 131 ? 7.832 -9.352 11.156 1 95.12 131 THR A O 1
ATOM 1044 N N . LEU A 1 132 ? 6.406 -10.93 10.398 1 95.75 132 LEU A N 1
ATOM 1045 C CA . LEU A 1 132 ? 5.391 -10.664 11.406 1 95.75 132 LEU A CA 1
ATOM 1046 C C . LEU A 1 132 ? 5.586 -11.562 12.625 1 95.75 132 LEU A C 1
ATOM 1048 O O . LEU A 1 132 ? 4.789 -11.516 13.57 1 95.75 132 LEU A O 1
ATOM 1052 N N . GLY A 1 133 ? 6.629 -12.422 12.562 1 95.94 133 GLY A N 1
ATOM 1053 C CA . GLY A 1 133 ? 6.938 -13.32 13.664 1 95.94 133 GLY A CA 1
ATOM 1054 C C . GLY A 1 133 ? 6.199 -14.641 13.586 1 95.94 133 GLY A C 1
ATOM 1055 O O . GLY A 1 133 ? 6.258 -15.453 14.508 1 95.94 133 GLY A O 1
ATOM 1056 N N . GLY A 1 134 ? 5.457 -14.828 12.477 1 97.56 134 GLY A N 1
ATOM 1057 C CA . GLY A 1 134 ? 4.738 -16.078 12.281 1 97.56 134 GLY A CA 1
ATOM 1058 C C . GLY A 1 134 ? 5.633 -17.219 11.836 1 97.56 134 GLY A C 1
ATOM 1059 O O . GLY A 1 134 ? 6.754 -17 11.375 1 97.56 134 GLY A O 1
ATOM 1060 N N . ASN A 1 135 ? 5.133 -18.422 12 1 98.31 135 ASN A N 1
ATOM 1061 C CA . ASN A 1 135 ? 5.836 -19.641 11.617 1 98.31 135 ASN A CA 1
ATOM 1062 C C . ASN A 1 135 ? 5.109 -20.375 10.5 1 98.31 135 ASN A C 1
ATOM 1064 O O . ASN A 1 135 ? 4.059 -20.969 10.727 1 98.31 135 ASN A O 1
ATOM 1068 N N . PRO A 1 136 ? 5.652 -20.391 9.328 1 98.31 136 PRO A N 1
ATOM 1069 C CA . PRO A 1 136 ? 5.047 -21.203 8.273 1 98.31 136 PRO A CA 1
ATOM 1070 C C . PRO A 1 136 ? 5.121 -22.703 8.57 1 98.31 136 PRO A C 1
ATOM 1072 O O . PRO A 1 136 ? 6.184 -23.203 8.938 1 98.31 136 PRO A O 1
ATOM 1075 N N . VAL A 1 137 ? 4.02 -23.375 8.5 1 98.75 137 VAL A N 1
ATOM 1076 C CA . VAL A 1 137 ? 3.938 -24.828 8.586 1 98.75 137 VAL A CA 1
ATOM 1077 C C . VAL A 1 137 ? 3.668 -25.422 7.203 1 98.75 137 VAL A C 1
ATOM 1079 O O . VAL A 1 137 ? 2.527 -25.422 6.734 1 98.75 137 VAL A O 1
ATOM 1082 N N . TYR A 1 138 ? 4.719 -26.016 6.613 1 98.62 138 TYR A N 1
ATOM 1083 C CA . TYR A 1 138 ? 4.641 -26.516 5.246 1 98.62 138 TYR A CA 1
ATOM 1084 C C . TYR A 1 138 ? 4.012 -27.906 5.215 1 98.62 138 TYR A C 1
ATOM 1086 O O . TYR A 1 138 ? 4.473 -28.812 5.902 1 98.62 138 TYR A O 1
ATOM 1094 N N . VAL A 1 139 ? 2.953 -28.016 4.473 1 98.75 139 VAL A N 1
ATOM 1095 C CA . VAL A 1 139 ? 2.316 -29.312 4.246 1 98.75 139 VAL A CA 1
ATOM 1096 C C . VAL A 1 139 ? 2.631 -29.812 2.836 1 98.75 139 VAL A C 1
ATOM 1098 O O . VAL A 1 139 ? 2.176 -29.219 1.851 1 98.75 139 VAL A O 1
ATOM 1101 N N . ASP A 1 140 ? 3.379 -30.828 2.74 1 98.44 140 ASP A N 1
ATOM 1102 C CA . ASP A 1 140 ? 3.801 -31.375 1.452 1 98.44 140 ASP A CA 1
ATOM 1103 C C . ASP A 1 140 ? 2.621 -31.984 0.702 1 98.44 140 ASP A C 1
ATOM 1105 O O . ASP A 1 140 ? 2.012 -32.938 1.172 1 98.44 140 ASP A O 1
ATOM 1109 N N . THR A 1 141 ? 2.266 -31.422 -0.452 1 98.44 141 THR A N 1
ATOM 1110 C CA . THR A 1 141 ? 1.125 -31.906 -1.221 1 98.44 141 THR A CA 1
ATOM 1111 C C . THR A 1 141 ? 1.59 -32.688 -2.457 1 98.44 141 THR A C 1
ATOM 1113 O O . THR A 1 141 ? 0.802 -32.938 -3.371 1 98.44 141 THR A O 1
ATOM 1116 N N . THR A 1 142 ? 2.857 -33.062 -2.584 1 97.06 142 THR A N 1
ATOM 1117 C CA . THR A 1 142 ? 3.428 -33.656 -3.777 1 97.06 142 THR A CA 1
ATOM 1118 C C . THR A 1 142 ? 2.799 -35.031 -4.039 1 97.06 142 THR A C 1
ATOM 1120 O O . THR A 1 142 ? 2.75 -35.5 -5.18 1 97.06 142 THR A O 1
ATOM 1123 N N . GLU A 1 143 ? 2.256 -35.656 -2.988 1 96.44 143 GLU A N 1
ATOM 1124 C CA . GLU A 1 143 ? 1.693 -37 -3.141 1 96.44 143 GLU A CA 1
ATOM 1125 C C . GLU A 1 143 ? 0.181 -36.938 -3.336 1 96.44 143 GLU A C 1
ATOM 1127 O O . GLU A 1 143 ? -0.474 -37.969 -3.449 1 96.44 143 GLU A O 1
ATOM 1132 N N . THR A 1 144 ? -0.362 -35.781 -3.354 1 97.88 144 THR A N 1
ATOM 1133 C CA . THR A 1 144 ? -1.8 -35.594 -3.523 1 97.88 144 THR A CA 1
ATOM 1134 C C . THR A 1 144 ? -2.094 -34.688 -4.703 1 97.88 144 THR A C 1
ATOM 1136 O O . THR A 1 144 ? -2.947 -33.812 -4.609 1 97.88 144 THR A O 1
ATOM 1139 N N . ASN A 1 145 ? -1.294 -34.844 -5.723 1 97.69 145 ASN A N 1
ATOM 1140 C CA . ASN A 1 145 ? -1.46 -34.062 -6.941 1 97.69 145 ASN A CA 1
ATOM 1141 C C . ASN A 1 145 ? -1.385 -32.562 -6.656 1 97.69 145 ASN A C 1
ATOM 1143 O O . ASN A 1 145 ? -2.143 -31.781 -7.227 1 97.69 145 ASN A O 1
ATOM 1147 N N . PHE A 1 146 ? -0.592 -32.156 -5.652 1 98.38 146 PHE A N 1
ATOM 1148 C CA . PHE A 1 146 ? -0.3 -30.797 -5.258 1 98.38 146 PHE A CA 1
ATOM 1149 C C . PHE A 1 146 ? -1.542 -30.109 -4.688 1 98.38 146 PHE A C 1
ATOM 1151 O O . PHE A 1 146 ? -1.672 -28.891 -4.75 1 98.38 146 PHE A O 1
ATOM 1158 N N . LYS A 1 147 ? -2.471 -30.922 -4.16 1 98.5 147 LYS A N 1
ATOM 1159 C CA . LYS A 1 147 ? -3.68 -30.391 -3.531 1 98.5 147 LYS A CA 1
ATOM 1160 C C . LYS A 1 147 ? -3.691 -30.672 -2.033 1 98.5 147 LYS A C 1
ATOM 1162 O O . LYS A 1 147 ? -3.293 -31.766 -1.6 1 98.5 147 LYS A O 1
ATOM 1167 N N . ILE A 1 148 ? -4.094 -29.719 -1.276 1 98.62 148 ILE A N 1
ATOM 1168 C CA . ILE A 1 148 ? -4.266 -29.938 0.157 1 98.62 148 ILE A CA 1
ATOM 1169 C C . ILE A 1 148 ? -5.516 -30.766 0.409 1 98.62 148 ILE A C 1
ATOM 1171 O O . ILE A 1 148 ? -6.508 -30.641 -0.313 1 98.62 148 ILE A O 1
ATOM 1175 N N . THR A 1 149 ? -5.453 -31.656 1.402 1 98.62 149 THR A N 1
ATOM 1176 C CA . THR A 1 149 ? -6.59 -32.5 1.743 1 98.62 149 THR A CA 1
ATOM 1177 C C . THR A 1 149 ? -7.105 -32.188 3.143 1 98.62 149 THR A C 1
ATOM 1179 O O . THR A 1 149 ? -6.375 -31.641 3.967 1 98.62 149 THR A O 1
ATOM 1182 N N . PRO A 1 150 ? -8.406 -32.5 3.381 1 98.69 150 PRO A N 1
ATOM 1183 C CA . PRO A 1 150 ? -8.93 -32.312 4.734 1 98.69 150 PRO A CA 1
ATOM 1184 C C . PRO A 1 150 ? -8.094 -33.031 5.793 1 98.69 150 PRO A C 1
ATOM 1186 O O . PRO A 1 150 ? -7.848 -32.5 6.867 1 98.69 150 PRO A O 1
ATOM 1189 N N . GLU A 1 151 ? -7.641 -34.219 5.465 1 98.56 151 GLU A N 1
ATOM 1190 C CA . GLU A 1 151 ? -6.84 -35 6.398 1 98.56 151 GLU A CA 1
ATOM 1191 C C . GLU A 1 151 ? -5.52 -34.312 6.715 1 98.56 151 GLU A C 1
ATOM 1193 O O . GLU A 1 151 ? -5.094 -34.281 7.867 1 98.56 151 GLU A O 1
ATOM 1198 N N . ALA A 1 152 ? -4.852 -33.812 5.695 1 98.62 152 ALA A N 1
ATOM 1199 C CA . ALA A 1 152 ? -3.586 -33.125 5.895 1 98.62 152 ALA A CA 1
ATOM 1200 C C . ALA A 1 152 ? -3.777 -31.891 6.777 1 98.62 152 ALA A C 1
ATOM 1202 O O . ALA A 1 152 ? -2.92 -31.562 7.602 1 98.62 152 ALA A O 1
ATOM 1203 N N . ILE A 1 153 ? -4.91 -31.156 6.578 1 98.56 153 ILE A N 1
ATOM 1204 C CA . ILE A 1 153 ? -5.227 -30 7.41 1 98.56 153 ILE A CA 1
ATOM 1205 C C . ILE A 1 153 ? -5.359 -30.453 8.867 1 98.56 153 ILE A C 1
ATOM 1207 O O . ILE A 1 153 ? -4.684 -29.906 9.75 1 98.56 153 ILE A O 1
ATOM 1211 N N . LYS A 1 154 ? -6.191 -31.438 9.078 1 98.25 154 LYS A N 1
ATOM 1212 C CA . LYS A 1 154 ? -6.465 -31.938 10.414 1 98.25 154 LYS A CA 1
ATOM 1213 C C . LYS A 1 154 ? -5.176 -32.344 11.117 1 98.25 154 LYS A C 1
ATOM 1215 O O . LYS A 1 154 ? -4.977 -32.062 12.297 1 98.25 154 LYS A O 1
ATOM 1220 N N . ASN A 1 155 ? -4.309 -32.938 10.375 1 98.38 155 ASN A N 1
ATOM 1221 C CA . ASN A 1 155 ? -3.092 -33.531 10.938 1 98.38 155 ASN A CA 1
ATOM 1222 C C . ASN A 1 155 ? -2.049 -32.469 11.242 1 98.38 155 ASN A C 1
ATOM 1224 O O . ASN A 1 155 ? -1.075 -32.719 11.945 1 98.38 155 ASN A O 1
ATOM 1228 N N . ASN A 1 156 ? -2.213 -31.25 10.773 1 98.5 156 ASN A N 1
ATOM 1229 C CA . ASN A 1 156 ? -1.175 -30.234 10.93 1 98.5 156 ASN A CA 1
ATOM 1230 C C . ASN A 1 156 ? -1.664 -29.062 11.773 1 98.5 156 ASN A C 1
ATOM 1232 O O . ASN A 1 156 ? -0.941 -28.078 11.961 1 98.5 156 ASN A O 1
ATOM 1236 N N . ILE A 1 157 ? -2.879 -29.094 12.227 1 98.25 157 ILE A N 1
ATOM 1237 C CA . ILE A 1 157 ? -3.395 -28.078 13.133 1 98.25 157 ILE A CA 1
ATOM 1238 C C . ILE A 1 157 ? -2.83 -28.297 14.539 1 98.25 157 ILE A C 1
ATOM 1240 O O . ILE A 1 157 ? -2.752 -29.438 15.008 1 98.25 157 ILE A O 1
ATOM 1244 N N . THR A 1 158 ? -2.305 -27.375 15.125 1 98.31 158 THR A N 1
ATOM 1245 C CA . THR A 1 158 ? -1.841 -27.344 16.516 1 98.31 158 THR A CA 1
ATOM 1246 C C . THR A 1 158 ? -2.518 -26.219 17.281 1 98.31 158 THR A C 1
ATOM 1248 O O . THR A 1 158 ? -3.236 -25.406 16.703 1 98.31 158 THR A O 1
ATOM 1251 N N . PRO A 1 159 ? -2.352 -26.141 18.562 1 97.62 159 PRO A N 1
ATOM 1252 C CA . PRO A 1 159 ? -2.914 -25.031 19.328 1 97.62 159 PRO A CA 1
ATOM 1253 C C . PRO A 1 159 ? -2.357 -23.672 18.906 1 97.62 159 PRO A C 1
ATOM 1255 O O . PRO A 1 159 ? -2.949 -22.641 19.203 1 97.62 159 PRO A O 1
ATOM 1258 N N . ASN A 1 160 ? -1.232 -23.719 18.156 1 98.25 160 ASN A N 1
ATOM 1259 C CA . ASN A 1 160 ? -0.599 -22.484 17.719 1 98.25 160 ASN A CA 1
ATOM 1260 C C . ASN A 1 160 ? -1.044 -22.078 16.312 1 98.25 160 ASN A C 1
ATOM 1262 O O . ASN A 1 160 ? -0.686 -21.016 15.82 1 98.25 160 ASN A O 1
ATOM 1266 N N . THR A 1 161 ? -1.846 -22.922 15.664 1 98.75 161 THR A N 1
ATOM 1267 C CA . THR A 1 161 ? -2.289 -22.625 14.305 1 98.75 161 THR A CA 1
ATOM 1268 C C . THR A 1 161 ? -3.283 -21.469 14.305 1 98.75 161 THR A C 1
ATOM 1270 O O . THR A 1 161 ? -4.34 -21.547 14.93 1 98.75 161 THR A O 1
ATOM 1273 N N . LYS A 1 162 ? -2.889 -20.406 13.633 1 98.69 162 LYS A N 1
ATOM 1274 C CA . LYS A 1 162 ? -3.723 -19.203 13.578 1 98.69 162 LYS A CA 1
ATOM 1275 C C . LYS A 1 162 ? -4.492 -19.125 12.266 1 98.69 162 LYS A C 1
ATOM 1277 O O . LYS A 1 162 ? -5.602 -18.594 12.219 1 98.69 162 LYS A O 1
ATOM 1282 N N . ALA A 1 163 ? -3.918 -19.641 11.211 1 98.88 163 ALA A N 1
ATOM 1283 C CA . ALA A 1 163 ? -4.52 -19.484 9.891 1 98.88 163 ALA A CA 1
ATOM 1284 C C . ALA A 1 163 ? -4.016 -20.547 8.922 1 98.88 163 ALA A C 1
ATOM 1286 O O . ALA A 1 163 ? -3.037 -21.234 9.203 1 98.88 163 ALA A O 1
ATOM 1287 N N . ILE A 1 164 ? -4.715 -20.719 7.836 1 98.88 164 ILE A N 1
ATOM 1288 C CA . ILE A 1 164 ? -4.273 -21.453 6.656 1 98.88 164 ILE A CA 1
ATOM 1289 C C . ILE A 1 164 ? -4.336 -20.547 5.43 1 98.88 164 ILE A C 1
ATOM 1291 O O . ILE A 1 164 ? -5.262 -19.75 5.289 1 98.88 164 ILE A O 1
ATOM 1295 N N . MET A 1 165 ? -3.283 -20.562 4.625 1 98.81 165 MET A N 1
ATOM 1296 C CA . MET A 1 165 ? -3.205 -19.812 3.373 1 98.81 165 MET A CA 1
ATOM 1297 C C . MET A 1 165 ? -3.369 -20.734 2.174 1 98.81 165 MET A C 1
ATOM 1299 O O . MET A 1 165 ? -2.555 -21.641 1.965 1 98.81 165 MET A O 1
ATOM 1303 N N . LEU A 1 166 ? -4.43 -20.516 1.422 1 98.88 166 LEU A N 1
ATOM 1304 C CA . LEU A 1 166 ? -4.73 -21.344 0.253 1 98.88 166 LEU A CA 1
ATOM 1305 C C . LEU A 1 166 ? -4.613 -20.531 -1.029 1 98.88 166 LEU A C 1
ATOM 1307 O O . LEU A 1 166 ? -4.945 -19.344 -1.048 1 98.88 166 LEU A O 1
ATOM 1311 N N . ASN A 1 167 ? -4.109 -21.094 -2.027 1 98.75 167 ASN A N 1
ATOM 1312 C CA . ASN A 1 167 ? -3.957 -20.484 -3.342 1 98.75 167 ASN A CA 1
ATOM 1313 C C . ASN A 1 167 ? -4.352 -21.438 -4.461 1 98.75 167 ASN A C 1
ATOM 1315 O O . ASN A 1 167 ? -3.576 -22.328 -4.832 1 98.75 167 ASN A O 1
ATOM 1319 N N . TYR A 1 168 ? -5.562 -21.328 -5.023 1 98.38 168 TYR A N 1
ATOM 1320 C CA . TYR A 1 168 ? -6.07 -22.125 -6.133 1 98.38 168 TYR A CA 1
ATOM 1321 C C . TYR A 1 168 ? -6.809 -21.25 -7.141 1 98.38 168 TYR A C 1
ATOM 1323 O O . TYR A 1 168 ? -7.715 -20.5 -6.773 1 98.38 168 TYR A O 1
ATOM 1331 N N . PRO A 1 169 ? -6.547 -21.344 -8.43 1 98.44 169 PRO A N 1
ATOM 1332 C CA . PRO A 1 169 ? -5.449 -22.109 -9.023 1 98.44 169 PRO A CA 1
ATOM 1333 C C . PRO A 1 169 ? -4.09 -21.75 -8.43 1 98.44 169 PRO A C 1
ATOM 1335 O O . PRO A 1 169 ? -3.877 -20.609 -8.016 1 98.44 169 PRO A O 1
ATOM 1338 N N . THR A 1 170 ? -3.232 -22.719 -8.5 1 98.38 170 THR A N 1
ATOM 1339 C CA . THR A 1 170 ? -2.035 -22.609 -7.672 1 98.38 170 THR A CA 1
ATOM 1340 C C . THR A 1 170 ? -0.868 -22.047 -8.484 1 98.38 170 THR A C 1
ATOM 1342 O O . THR A 1 170 ? -0.684 -22.422 -9.648 1 98.38 170 THR A O 1
ATOM 1345 N N . ASN A 1 171 ? -0.126 -21.172 -8.039 1 97.88 171 ASN A N 1
ATOM 1346 C CA . ASN A 1 171 ? 1.275 -20.922 -8.359 1 97.88 171 ASN A CA 1
ATOM 1347 C C . ASN A 1 171 ? 2.207 -21.688 -7.418 1 97.88 171 ASN A C 1
ATOM 1349 O O . ASN A 1 171 ? 2.266 -21.391 -6.223 1 97.88 171 ASN A O 1
ATOM 1353 N N . PRO A 1 172 ? 2.814 -22.734 -7.84 1 97.69 172 PRO A N 1
ATOM 1354 C CA . PRO A 1 172 ? 3.396 -22.828 -9.18 1 97.69 172 PRO A CA 1
ATOM 1355 C C . PRO A 1 172 ? 2.777 -23.938 -10.016 1 97.69 172 PRO A C 1
ATOM 1357 O O . PRO A 1 172 ? 3.146 -24.125 -11.18 1 97.69 172 PRO A O 1
ATOM 1360 N N . THR A 1 173 ? 1.805 -24.703 -9.531 1 98.38 173 THR A N 1
ATOM 1361 C CA . THR A 1 173 ? 1.536 -26 -10.125 1 98.38 173 THR A CA 1
ATOM 1362 C C . THR A 1 173 ? 0.403 -25.922 -11.141 1 98.38 173 THR A C 1
ATOM 1364 O O . THR A 1 173 ? 0.238 -26.812 -11.977 1 98.38 173 THR A O 1
ATOM 1367 N N . GLY A 1 174 ? -0.412 -24.922 -10.961 1 98.25 174 GLY A N 1
ATOM 1368 C CA . GLY A 1 174 ? -1.522 -24.719 -11.875 1 98.25 174 GLY A CA 1
ATOM 1369 C C . GLY A 1 174 ? -2.723 -25.594 -11.555 1 98.25 174 GLY A C 1
ATOM 1370 O O . GLY A 1 174 ? -3.734 -25.547 -12.258 1 98.25 174 GLY A O 1
ATOM 1371 N N . VAL A 1 175 ? -2.67 -26.328 -10.477 1 98.38 175 VAL A N 1
ATOM 1372 C CA . VAL A 1 175 ? -3.781 -27.203 -10.141 1 98.38 175 VAL A CA 1
ATOM 1373 C C . VAL A 1 175 ? -4.938 -26.391 -9.57 1 98.38 175 VAL A C 1
ATOM 1375 O O . VAL A 1 175 ? -4.734 -25.281 -9.055 1 98.38 175 VAL A O 1
ATOM 1378 N N . ILE A 1 176 ? -6.156 -26.859 -9.719 1 98.44 176 ILE A N 1
ATOM 1379 C CA . ILE A 1 176 ? -7.375 -26.234 -9.211 1 98.44 176 ILE A CA 1
ATOM 1380 C C . ILE A 1 176 ? -8.078 -27.203 -8.25 1 98.44 176 ILE A C 1
ATOM 1382 O O . ILE A 1 176 ? -7.672 -28.359 -8.109 1 98.44 176 ILE A O 1
ATOM 1386 N N . LEU A 1 177 ? -9.047 -26.75 -7.559 1 98.12 177 LEU A N 1
ATOM 1387 C CA . LEU A 1 177 ? -9.93 -27.594 -6.762 1 98.12 177 LEU A CA 1
ATOM 1388 C C . LEU A 1 177 ? -11.281 -27.781 -7.457 1 98.12 177 LEU A C 1
ATOM 1390 O O . LEU A 1 177 ? -11.844 -26.812 -7.98 1 98.12 177 LEU A O 1
ATOM 1394 N N . SER A 1 178 ? -11.719 -29 -7.512 1 97.25 178 SER A N 1
ATOM 1395 C CA . SER A 1 178 ? -13.109 -29.203 -7.887 1 97.25 178 SER A CA 1
ATOM 1396 C C . SER A 1 178 ? -14.055 -28.703 -6.805 1 97.25 178 SER A C 1
ATOM 1398 O O . SER A 1 178 ? -13.625 -28.406 -5.688 1 97.25 178 SER A O 1
ATOM 1400 N N . HIS A 1 179 ? -15.281 -28.562 -7.176 1 97.88 179 HIS A N 1
ATOM 1401 C CA . HIS A 1 179 ? -16.281 -28.141 -6.203 1 97.88 179 HIS A CA 1
ATOM 1402 C C . HIS A 1 179 ? -16.297 -29.078 -5 1 97.88 179 HIS A C 1
ATOM 1404 O O . HIS A 1 179 ? -16.359 -28.625 -3.854 1 97.88 179 HIS A O 1
ATOM 1410 N N . ASP A 1 180 ? -16.25 -30.391 -5.266 1 98.19 180 ASP A N 1
ATOM 1411 C CA . ASP A 1 180 ? -16.312 -31.391 -4.195 1 98.19 180 ASP A CA 1
ATOM 1412 C C . ASP A 1 180 ? -15.094 -31.281 -3.285 1 98.19 180 ASP A C 1
ATOM 1414 O O . ASP A 1 180 ? -15.211 -31.438 -2.068 1 98.19 180 ASP A O 1
ATOM 1418 N N . GLU A 1 181 ? -13.945 -31.109 -3.838 1 98.38 181 GLU A N 1
ATOM 1419 C CA . GLU A 1 181 ? -12.727 -30.953 -3.051 1 98.38 181 GLU A CA 1
ATOM 1420 C C . GLU A 1 181 ? -12.781 -29.703 -2.172 1 98.38 181 GLU A C 1
ATOM 1422 O O . GLU A 1 181 ? -12.414 -29.75 -0.996 1 98.38 181 GLU A O 1
ATOM 1427 N N . ALA A 1 182 ? -13.242 -28.578 -2.744 1 98.62 182 ALA A N 1
ATOM 1428 C CA . ALA A 1 182 ? -13.398 -27.344 -1.985 1 98.62 182 ALA A CA 1
ATOM 1429 C C . ALA A 1 182 ? -14.414 -27.516 -0.862 1 98.62 182 ALA A C 1
ATOM 1431 O O . ALA A 1 182 ? -14.211 -27.016 0.249 1 98.62 182 ALA A O 1
ATOM 1432 N N . ALA A 1 183 ? -15.477 -28.156 -1.196 1 98.69 183 ALA A N 1
ATOM 1433 C CA . ALA A 1 183 ? -16.516 -28.422 -0.194 1 98.69 183 ALA A CA 1
ATOM 1434 C C . ALA A 1 183 ? -15.953 -29.25 0.961 1 98.69 183 ALA A C 1
ATOM 1436 O O . ALA A 1 183 ? -16.266 -29 2.125 1 98.69 183 ALA A O 1
ATOM 1437 N N . ALA A 1 184 ? -15.195 -30.266 0.652 1 98.75 184 ALA A N 1
ATOM 1438 C CA . ALA A 1 184 ? -14.578 -31.109 1.675 1 98.75 184 ALA A CA 1
ATOM 1439 C C . ALA A 1 184 ? -13.633 -30.297 2.561 1 98.75 184 ALA A C 1
ATOM 1441 O O . ALA A 1 184 ? -13.57 -30.516 3.771 1 98.75 184 ALA A O 1
ATOM 1442 N N . LEU A 1 185 ? -12.875 -29.391 1.97 1 98.81 185 LEU A N 1
ATOM 1443 C CA . LEU A 1 185 ? -12 -28.516 2.746 1 98.81 185 LEU A CA 1
ATOM 1444 C C . LEU A 1 185 ? -12.82 -27.641 3.693 1 98.81 185 LEU A C 1
ATOM 1446 O O . LEU A 1 185 ? -12.453 -27.484 4.863 1 98.81 185 LEU A O 1
ATOM 1450 N N . ALA A 1 186 ? -13.906 -27.016 3.166 1 98.75 186 ALA A N 1
ATOM 1451 C CA . ALA A 1 186 ? -14.766 -26.172 3.98 1 98.75 186 ALA A CA 1
ATOM 1452 C C . ALA A 1 186 ? -15.328 -26.922 5.18 1 98.75 186 ALA A C 1
ATOM 1454 O O . ALA A 1 186 ? -15.375 -26.406 6.293 1 98.75 186 ALA A O 1
ATOM 1455 N N . GLU A 1 187 ? -15.703 -28.172 4.934 1 98.62 187 GLU A N 1
ATOM 1456 C CA . GLU A 1 187 ? -16.25 -29.016 5.992 1 98.62 187 GLU A CA 1
ATOM 1457 C C . GLU A 1 187 ? -15.219 -29.266 7.086 1 98.62 187 GLU A C 1
ATOM 1459 O O . GLU A 1 187 ? -15.57 -29.359 8.266 1 98.62 187 GLU A O 1
ATOM 1464 N N . GLU A 1 188 ? -14.047 -29.469 6.711 1 98.75 188 GLU A N 1
ATOM 1465 C CA . GLU A 1 188 ? -12.984 -29.688 7.691 1 98.75 188 GLU A CA 1
ATOM 1466 C C . GLU A 1 188 ? -12.625 -28.391 8.406 1 98.75 188 GLU A C 1
ATOM 1468 O O . GLU A 1 188 ? -12.477 -28.375 9.633 1 98.75 188 GLU A O 1
ATOM 1473 N N . LEU A 1 189 ? -12.508 -27.328 7.664 1 98.62 189 LEU A N 1
ATOM 1474 C CA . LEU A 1 189 ? -12.008 -26.062 8.188 1 98.62 189 LEU A CA 1
ATOM 1475 C C . LEU A 1 189 ? -12.992 -25.453 9.18 1 98.62 189 LEU A C 1
ATOM 1477 O O . LEU A 1 189 ? -12.586 -24.797 10.141 1 98.62 189 LEU A O 1
ATOM 1481 N N . LYS A 1 190 ? -14.328 -25.656 8.992 1 98.12 190 LYS A N 1
ATOM 1482 C CA . LYS A 1 190 ? -15.336 -25.078 9.875 1 98.12 190 LYS A CA 1
ATOM 1483 C C . LYS A 1 190 ? -15.211 -25.641 11.289 1 98.12 190 LYS A C 1
ATOM 1485 O O . LYS A 1 190 ? -15.742 -25.078 12.242 1 98.12 190 LYS A O 1
ATOM 1490 N N . GLN A 1 191 ? -14.477 -26.766 11.422 1 97.69 191 GLN A N 1
ATOM 1491 C CA . GLN A 1 191 ? -14.328 -27.438 12.711 1 97.69 191 GLN A CA 1
ATOM 1492 C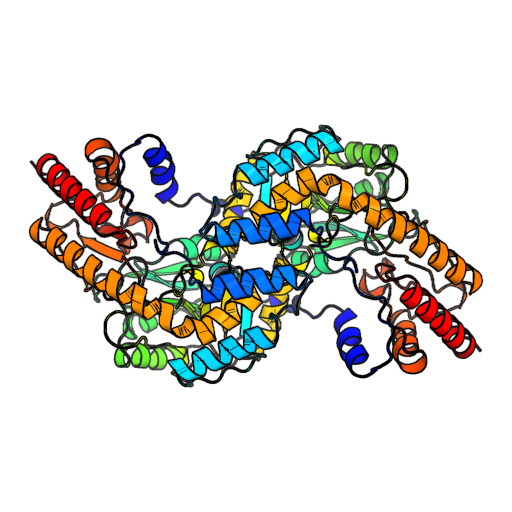 C . GLN A 1 191 ? -13.234 -26.766 13.547 1 97.69 191 GLN A C 1
ATOM 1494 O O . GLN A 1 191 ? -13.078 -27.078 14.727 1 97.69 191 GLN A O 1
ATOM 1499 N N . HIS A 1 192 ? -12.492 -25.875 12.961 1 97.94 192 HIS A N 1
ATOM 1500 C CA . HIS A 1 192 ? -11.336 -25.281 13.617 1 97.94 192 HIS A CA 1
ATOM 1501 C C . HIS A 1 192 ? -11.484 -23.766 13.734 1 97.94 192 HIS A C 1
ATOM 1503 O O . HIS A 1 192 ? -12.023 -23.125 12.828 1 97.94 192 HIS A O 1
ATOM 1509 N N . GLU A 1 193 ? -11.031 -23.219 14.805 1 97.5 193 GLU A N 1
ATOM 1510 C CA . GLU A 1 193 ? -11.062 -21.766 15.023 1 97.5 193 GLU A CA 1
ATOM 1511 C C . GLU A 1 193 ? -9.82 -21.094 14.461 1 97.5 193 GLU A C 1
ATOM 1513 O O . GLU A 1 193 ? -9.062 -20.469 15.195 1 97.5 193 GLU A O 1
ATOM 1518 N N . ILE A 1 194 ? -9.656 -21.172 13.18 1 98.44 194 ILE A N 1
ATOM 1519 C CA . ILE A 1 194 ? -8.523 -20.547 12.508 1 98.44 194 ILE A CA 1
ATOM 1520 C C . ILE A 1 194 ? -9.023 -19.703 11.336 1 98.44 194 ILE A C 1
ATOM 1522 O O . ILE A 1 194 ? -10.102 -19.953 10.789 1 98.44 194 ILE A O 1
ATOM 1526 N N . PHE A 1 195 ? -8.305 -18.672 10.992 1 98.81 195 PHE A N 1
ATOM 1527 C CA . PHE A 1 195 ? -8.609 -17.875 9.812 1 98.81 195 PHE A CA 1
ATOM 1528 C C . PHE A 1 195 ? -8.305 -18.641 8.539 1 98.81 195 PHE A C 1
ATOM 1530 O O . PHE A 1 195 ? -7.363 -19.438 8.508 1 98.81 195 PHE A O 1
ATOM 1537 N N . ILE A 1 196 ? -9.117 -18.469 7.527 1 98.88 196 ILE A N 1
ATOM 1538 C CA . ILE A 1 196 ? -8.883 -19 6.188 1 98.88 196 ILE A CA 1
ATOM 1539 C C . ILE A 1 196 ? -8.586 -17.844 5.227 1 98.88 196 ILE A C 1
ATOM 1541 O O . ILE A 1 196 ? -9.438 -16.984 4.992 1 98.88 196 ILE A O 1
ATOM 1545 N N . LEU A 1 197 ? -7.395 -17.734 4.762 1 98.88 197 LEU A N 1
ATOM 1546 C CA . LEU A 1 197 ? -7.055 -16.828 3.676 1 98.88 197 LEU A CA 1
ATOM 1547 C C . LEU A 1 197 ? -7.062 -17.547 2.334 1 98.88 197 LEU A C 1
ATOM 1549 O O . LEU A 1 197 ? -6.258 -18.469 2.111 1 98.88 197 LEU A O 1
ATOM 1553 N N . SER A 1 198 ? -7.961 -17.203 1.51 1 98.88 198 SER A N 1
ATOM 1554 C CA . SER A 1 198 ? -8.062 -17.797 0.178 1 98.88 198 SER A CA 1
ATOM 1555 C C . SER A 1 198 ? -7.613 -16.812 -0.897 1 98.88 198 SER A C 1
ATOM 1557 O O . SER A 1 198 ? -8.375 -15.922 -1.279 1 98.88 198 SER A O 1
ATOM 1559 N N . ASP A 1 199 ? -6.395 -16.969 -1.368 1 98.81 199 ASP A N 1
ATOM 1560 C CA . ASP A 1 199 ? -5.863 -16.188 -2.479 1 98.81 199 ASP A CA 1
ATOM 1561 C C . ASP A 1 199 ? -6.336 -16.75 -3.82 1 98.81 199 ASP A C 1
ATOM 1563 O O . ASP A 1 199 ? -5.781 -17.719 -4.324 1 98.81 199 ASP A O 1
ATOM 1567 N N . GLU A 1 200 ? -7.277 -16.078 -4.395 1 98.81 200 GLU A N 1
ATOM 1568 C CA . GLU A 1 200 ? -7.895 -16.531 -5.633 1 98.81 200 GLU A CA 1
ATOM 1569 C C . GLU A 1 200 ? -7.598 -15.586 -6.789 1 98.81 200 GLU A C 1
ATOM 1571 O O . GLU A 1 200 ? -8.469 -15.32 -7.625 1 98.81 200 GLU A O 1
ATOM 1576 N N . ILE A 1 201 ? -6.383 -15.07 -6.805 1 98.62 201 ILE A N 1
ATOM 1577 C CA . ILE A 1 201 ? -5.957 -14.086 -7.793 1 98.62 201 ILE A CA 1
ATOM 1578 C C . ILE A 1 201 ? -6.039 -14.695 -9.195 1 98.62 201 ILE A C 1
ATOM 1580 O O . ILE A 1 201 ? -6.227 -13.977 -10.18 1 98.62 201 ILE A O 1
ATOM 1584 N N . TYR A 1 202 ? -6.023 -16.062 -9.312 1 98.5 202 TYR A N 1
ATOM 1585 C CA . TYR A 1 202 ? -6.051 -16.75 -10.602 1 98.5 202 TYR A CA 1
ATOM 1586 C C . TYR A 1 202 ? -7.43 -17.344 -10.867 1 98.5 202 TYR A C 1
ATOM 1588 O O . TYR A 1 202 ? -7.59 -18.172 -11.773 1 98.5 202 TYR A O 1
ATOM 1596 N N . ALA A 1 203 ? -8.422 -16.953 -10.109 1 98.44 203 ALA A N 1
ATOM 1597 C CA . ALA A 1 203 ? -9.742 -17.547 -10.211 1 98.44 203 ALA A CA 1
ATOM 1598 C C . ALA A 1 203 ? -10.242 -17.562 -11.648 1 98.44 203 ALA A C 1
ATOM 1600 O O . ALA A 1 203 ? -10.758 -18.562 -12.133 1 98.44 203 ALA A O 1
ATOM 1601 N N . GLU A 1 204 ? -10.016 -16.484 -12.367 1 97.75 204 GLU A N 1
ATOM 1602 C CA . GLU A 1 204 ? -10.523 -16.328 -13.727 1 97.75 204 GLU A CA 1
ATOM 1603 C C . GLU A 1 204 ? -9.672 -17.125 -14.719 1 97.75 204 GLU A C 1
ATOM 1605 O O . GLU A 1 204 ? -10.078 -17.328 -15.867 1 97.75 204 GLU A O 1
ATOM 1610 N N . ASN A 1 205 ? -8.516 -17.594 -14.312 1 97.88 205 ASN A N 1
ATOM 1611 C CA . ASN A 1 205 ? -7.656 -18.422 -15.148 1 97.88 205 ASN A CA 1
ATOM 1612 C C . ASN A 1 205 ? -7.844 -19.906 -14.852 1 97.88 205 ASN A C 1
ATOM 1614 O O . ASN A 1 205 ? -6.863 -20.641 -14.656 1 97.88 205 ASN A O 1
ATOM 1618 N N . THR A 1 206 ? -9.062 -20.344 -14.656 1 98 206 THR A N 1
ATOM 1619 C CA . THR A 1 206 ? -9.445 -21.734 -14.508 1 98 206 THR A CA 1
ATOM 1620 C C . THR A 1 206 ? -9.852 -22.328 -15.852 1 98 206 THR A C 1
ATOM 1622 O O . THR A 1 206 ? -10.742 -21.797 -16.531 1 98 206 THR A O 1
ATOM 1625 N N . PHE A 1 207 ? -9.227 -23.438 -16.25 1 97.25 207 PHE A N 1
ATOM 1626 C CA . PHE A 1 207 ? -9.359 -23.906 -17.625 1 97.25 207 PHE A CA 1
ATOM 1627 C C . PHE A 1 207 ? -10.266 -25.125 -17.703 1 97.25 207 PHE A C 1
ATOM 1629 O O . PHE A 1 207 ? -10.688 -25.531 -18.781 1 97.25 207 PHE A O 1
ATOM 1636 N N . LYS A 1 208 ? -10.484 -25.734 -16.609 1 94.5 208 LYS A N 1
ATOM 1637 C CA . LYS A 1 208 ? -11.422 -26.844 -16.531 1 94.5 208 LYS A CA 1
ATOM 1638 C C . LYS A 1 208 ? -12.633 -26.484 -15.664 1 94.5 208 LYS A C 1
ATOM 1640 O O . LYS A 1 208 ? -12.492 -26.266 -14.461 1 94.5 208 LYS A O 1
ATOM 1645 N N . GLY A 1 209 ? -13.734 -26.438 -16.312 1 92 209 GLY A N 1
ATOM 1646 C CA . GLY A 1 209 ? -14.922 -26.031 -15.578 1 92 209 GLY A CA 1
ATOM 1647 C C . GLY A 1 209 ? -14.883 -24.594 -15.109 1 92 209 GLY A C 1
ATOM 1648 O O . GLY A 1 209 ? -14.281 -23.75 -15.773 1 92 209 GLY A O 1
ATOM 1649 N N . GLN A 1 210 ? -15.672 -24.406 -14.039 1 92.75 210 GLN A N 1
ATOM 1650 C CA . GLN A 1 210 ? -15.703 -23.094 -13.398 1 92.75 210 GLN A CA 1
ATOM 1651 C C . GLN A 1 210 ? -14.93 -23.094 -12.086 1 92.75 210 GLN A C 1
ATOM 1653 O O . GLN A 1 210 ? -14.93 -24.094 -11.367 1 92.75 210 GLN A O 1
ATOM 1658 N N . HIS A 1 211 ? -14.305 -22.016 -11.828 1 97.62 211 HIS A N 1
ATOM 1659 C CA . HIS A 1 211 ? -13.625 -21.875 -10.547 1 97.62 211 HIS A CA 1
ATOM 1660 C C . HIS A 1 211 ? -14.609 -22.031 -9.391 1 97.62 211 HIS A C 1
ATOM 1662 O O . HIS A 1 211 ? -15.719 -21.5 -9.438 1 97.62 211 HIS A O 1
ATOM 1668 N N . THR A 1 212 ? -14.227 -22.797 -8.383 1 97.88 212 THR A N 1
ATOM 1669 C CA . THR A 1 212 ? -14.961 -22.859 -7.121 1 97.88 212 THR A CA 1
ATOM 1670 C C . THR A 1 212 ? -14.297 -21.969 -6.07 1 97.88 212 THR A C 1
ATOM 1672 O O . THR A 1 212 ? -13.211 -22.297 -5.574 1 97.88 212 THR A O 1
ATOM 1675 N N . SER A 1 213 ? -14.961 -20.875 -5.707 1 98.44 213 SER A N 1
ATOM 1676 C CA . SER A 1 213 ? -14.461 -20.016 -4.637 1 98.44 213 SER A CA 1
ATOM 1677 C C . SER A 1 213 ? -14.828 -20.578 -3.266 1 98.44 213 SER A C 1
ATOM 1679 O O . SER A 1 213 ? -15.922 -21.125 -3.082 1 98.44 213 SER A O 1
ATOM 1681 N N . LEU A 1 214 ? -13.969 -20.438 -2.305 1 98.62 214 LEU A N 1
ATOM 1682 C CA . LEU A 1 214 ? -14.297 -20.859 -0.947 1 98.62 214 LEU A CA 1
ATOM 1683 C C . LEU A 1 214 ? -15.414 -19.984 -0.37 1 98.62 214 LEU A C 1
ATOM 1685 O O . LEU A 1 214 ? -16.078 -20.391 0.594 1 98.62 214 LEU A O 1
ATOM 1689 N N . ALA A 1 215 ? -15.633 -18.859 -0.974 1 98.25 215 ALA A N 1
ATOM 1690 C CA . ALA A 1 215 ? -16.703 -17.953 -0.536 1 98.25 215 ALA A CA 1
ATOM 1691 C C . ALA A 1 215 ? -18.078 -18.578 -0.765 1 98.25 215 ALA A C 1
ATOM 1693 O O . ALA A 1 215 ? -19.062 -18.141 -0.188 1 98.25 215 ALA A O 1
ATOM 1694 N N . GLU A 1 216 ? -18.172 -19.594 -1.599 1 98.12 216 GLU A N 1
ATOM 1695 C CA . GLU A 1 216 ? -19.438 -20.25 -1.915 1 98.12 216 GLU A CA 1
ATOM 1696 C C . GLU A 1 216 ? -19.953 -21.047 -0.724 1 98.12 216 GLU A C 1
ATOM 1698 O O . GLU A 1 216 ? -21.109 -21.469 -0.715 1 98.12 216 GLU A O 1
ATOM 1703 N N . PHE A 1 217 ? -19.172 -21.25 0.278 1 98.31 217 PHE A N 1
ATOM 1704 C CA . PHE A 1 217 ? -19.516 -22.094 1.416 1 98.31 217 PHE A CA 1
ATOM 1705 C C . PHE A 1 217 ? -19.797 -21.25 2.65 1 98.31 217 PHE A C 1
ATOM 1707 O O . PHE A 1 217 ? -18.891 -20.859 3.375 1 98.31 217 PHE A O 1
ATOM 1714 N N . PRO A 1 218 ? -21.062 -21.031 2.971 1 97 218 PRO A N 1
ATOM 1715 C CA . PRO A 1 218 ? -21.453 -20.109 4.043 1 97 218 PRO A CA 1
ATOM 1716 C C . PRO A 1 218 ? -20.969 -20.578 5.418 1 97 218 PRO A C 1
ATOM 1718 O O . PRO A 1 218 ? -20.812 -19.75 6.328 1 97 218 PRO A O 1
ATOM 1721 N N . GLU A 1 219 ? -20.703 -21.844 5.539 1 97.25 219 GLU A N 1
ATOM 1722 C CA . GLU A 1 219 ? -20.344 -22.406 6.836 1 97.25 219 GLU A CA 1
ATOM 1723 C C . GLU A 1 219 ? -18.969 -21.891 7.285 1 97.25 219 GLU A C 1
ATOM 1725 O O . GLU A 1 219 ? -18.625 -22 8.461 1 97.25 219 GLU A O 1
ATOM 1730 N N . ILE A 1 220 ? -18.141 -21.359 6.359 1 98.12 220 ILE A N 1
ATOM 1731 C CA . ILE A 1 220 ? -16.828 -20.844 6.75 1 98.12 220 ILE A CA 1
ATOM 1732 C C . ILE A 1 220 ? -16.781 -19.344 6.516 1 98.12 220 ILE A C 1
ATOM 1734 O O . ILE A 1 220 ? -15.695 -18.734 6.566 1 98.12 220 ILE A O 1
ATOM 1738 N N . ARG A 1 221 ? -17.844 -18.688 6.273 1 97.44 221 ARG A N 1
ATOM 1739 C CA . ARG A 1 221 ? -17.906 -17.266 5.906 1 97.44 221 ARG A CA 1
ATOM 1740 C C . ARG A 1 221 ? -17.266 -16.406 6.984 1 97.44 221 ARG A C 1
ATOM 1742 O O . ARG A 1 221 ? -16.531 -15.461 6.676 1 97.44 221 ARG A O 1
ATOM 1749 N N . ASP A 1 222 ? -17.5 -16.719 8.211 1 97.56 222 ASP A N 1
ATOM 1750 C CA . ASP A 1 222 ? -17.094 -15.859 9.32 1 97.56 222 ASP A CA 1
ATOM 1751 C C . ASP A 1 222 ? -15.594 -15.938 9.57 1 97.56 222 ASP A C 1
ATOM 1753 O O . ASP A 1 222 ? -15.023 -15.094 10.266 1 97.56 222 ASP A O 1
ATOM 1757 N N . GLN A 1 223 ? -14.93 -16.953 9.016 1 98.19 223 GLN A N 1
ATOM 1758 C CA . GLN A 1 223 ? -13.492 -17.094 9.227 1 98.19 223 GLN A CA 1
ATOM 1759 C C . GLN A 1 223 ? -12.719 -16.891 7.93 1 98.19 223 GLN A C 1
ATOM 1761 O O . GLN A 1 223 ? -11.492 -17 7.91 1 98.19 223 GLN A O 1
ATOM 1766 N N . LEU A 1 224 ? -13.453 -16.594 6.828 1 98.62 224 LEU A N 1
ATOM 1767 C CA . LEU A 1 224 ? -12.844 -16.562 5.504 1 98.62 224 LEU A CA 1
ATOM 1768 C C . LEU A 1 224 ? -12.492 -15.125 5.113 1 98.62 224 LEU A C 1
ATOM 1770 O O . LEU A 1 224 ? -13.328 -14.227 5.199 1 98.62 224 LEU A O 1
ATOM 1774 N N . LEU A 1 225 ? -11.281 -14.883 4.785 1 98.81 225 LEU A N 1
ATOM 1775 C CA . LEU A 1 225 ? -10.82 -13.703 4.062 1 98.81 225 LEU A CA 1
ATOM 1776 C C . LEU A 1 225 ? -10.453 -14.055 2.625 1 98.81 225 LEU A C 1
ATOM 1778 O O . LEU A 1 225 ? -9.516 -14.82 2.393 1 98.81 225 LEU A O 1
ATOM 1782 N N . LEU A 1 226 ? -11.195 -13.508 1.697 1 98.81 226 LEU A N 1
ATOM 1783 C CA . LEU A 1 226 ? -11.016 -13.781 0.276 1 98.81 226 LEU A CA 1
ATOM 1784 C C . LEU A 1 226 ? -10.188 -12.688 -0.387 1 98.81 226 LEU A C 1
ATOM 1786 O O . LEU A 1 226 ? -10.445 -11.5 -0.187 1 98.81 226 LEU A O 1
ATOM 1790 N N . ILE A 1 227 ? -9.172 -13.07 -1.128 1 98.81 227 ILE A N 1
ATOM 1791 C CA . ILE A 1 227 ? -8.258 -12.148 -1.794 1 98.81 227 ILE A CA 1
ATOM 1792 C C . ILE A 1 227 ? -8.344 -12.344 -3.307 1 98.81 227 ILE A C 1
ATOM 1794 O O . ILE A 1 227 ? -8.297 -13.477 -3.795 1 98.81 227 ILE A O 1
ATOM 1798 N N . SER A 1 228 ? -8.477 -11.32 -4.02 1 98.56 228 SER A N 1
ATOM 1799 C CA . SER A 1 228 ? -8.508 -11.312 -5.477 1 98.56 228 SER A CA 1
ATOM 1800 C C . SER A 1 228 ? -8.047 -9.969 -6.035 1 98.56 228 SER A C 1
ATOM 1802 O O . SER A 1 228 ? -7.422 -9.18 -5.324 1 98.56 228 SER A O 1
ATOM 1804 N N . GLY A 1 229 ? -8.25 -9.766 -7.34 1 98.31 229 GLY A N 1
ATOM 1805 C CA . GLY A 1 229 ? -7.836 -8.523 -7.965 1 98.31 229 GLY A CA 1
ATOM 1806 C C . GLY A 1 229 ? -7.902 -8.562 -9.484 1 98.31 229 GLY A C 1
ATOM 1807 O O . GLY A 1 229 ? -8.5 -9.477 -10.055 1 98.31 229 GLY A O 1
ATOM 1808 N N . LEU A 1 230 ? -7.277 -7.582 -10.109 1 98.5 230 LEU A N 1
ATOM 1809 C CA . LEU A 1 230 ? -7.398 -7.426 -11.555 1 98.5 230 LEU A CA 1
ATOM 1810 C C . LEU A 1 230 ? -6.113 -7.844 -12.258 1 98.5 230 LEU A C 1
ATOM 1812 O O . LEU A 1 230 ? -6.098 -8.016 -13.484 1 98.5 230 LEU A O 1
ATOM 1816 N N . SER A 1 231 ? -5.062 -8.055 -11.531 1 98.19 231 SER A N 1
ATOM 1817 C CA . SER A 1 231 ? -3.721 -8.219 -12.078 1 98.19 231 SER A CA 1
ATOM 1818 C C . SER A 1 231 ? -3.682 -9.328 -13.125 1 98.19 231 SER A C 1
ATOM 1820 O O . SER A 1 231 ? -3.02 -9.195 -14.156 1 98.19 231 SER A O 1
ATOM 1822 N N . LYS A 1 232 ? -4.359 -10.445 -12.805 1 98.31 232 LYS A N 1
ATOM 1823 C CA . LYS A 1 232 ? -4.266 -11.617 -13.664 1 98.31 232 LYS A CA 1
ATOM 1824 C C . LYS A 1 232 ? -5.496 -11.75 -14.555 1 98.31 232 LYS A C 1
ATOM 1826 O O . LYS A 1 232 ? -5.375 -12.016 -15.75 1 98.31 232 LYS A O 1
ATOM 1831 N N . SER A 1 233 ? -6.621 -11.43 -14.031 1 97.5 233 SER A N 1
ATOM 1832 C CA . SER A 1 233 ? -7.879 -11.547 -14.758 1 97.5 233 SER A CA 1
ATOM 1833 C C . SER A 1 233 ? -7.941 -10.555 -15.914 1 97.5 233 SER A C 1
ATOM 1835 O O . SER A 1 233 ? -8.453 -10.875 -16.984 1 97.5 233 SER A O 1
ATOM 1837 N N . HIS A 1 234 ? -7.43 -9.391 -15.719 1 98.25 234 HIS A N 1
ATOM 1838 C CA . HIS A 1 234 ? -7.59 -8.336 -16.703 1 98.25 234 HIS A CA 1
ATOM 1839 C C . HIS A 1 234 ? -6.238 -7.781 -17.141 1 98.25 234 HIS A C 1
ATOM 1841 O O . HIS A 1 234 ? -6.152 -6.652 -17.625 1 98.25 234 HIS A O 1
ATOM 1847 N N . SER A 1 235 ? -5.168 -8.539 -16.891 1 97.69 235 SER A N 1
ATOM 1848 C CA . SER A 1 235 ? -3.828 -8.133 -17.312 1 97.69 235 SER A CA 1
ATOM 1849 C C . SER A 1 235 ? -3.506 -6.719 -16.844 1 97.69 235 SER A C 1
ATOM 1851 O O . SER A 1 235 ? -3.074 -5.875 -17.625 1 97.69 235 SER A O 1
ATOM 1853 N N . ALA A 1 236 ? -3.787 -6.473 -15.586 1 97.94 236 ALA A N 1
ATOM 1854 C CA . ALA A 1 236 ? -3.66 -5.137 -15.016 1 97.94 236 ALA A CA 1
ATOM 1855 C C . ALA A 1 236 ? -2.699 -5.133 -13.828 1 97.94 236 ALA A C 1
ATOM 1857 O O . ALA A 1 236 ? -3.023 -4.613 -12.766 1 97.94 236 ALA A O 1
ATOM 1858 N N . THR A 1 237 ? -1.554 -5.762 -14.016 1 97.62 237 THR A N 1
ATOM 1859 C CA . THR A 1 237 ? -0.627 -5.957 -12.906 1 97.62 237 THR A CA 1
ATOM 1860 C C . THR A 1 237 ? -0.097 -4.617 -12.398 1 97.62 237 THR A C 1
ATOM 1862 O O . THR A 1 237 ? 0.036 -4.41 -11.195 1 97.62 237 THR A O 1
ATOM 1865 N N . GLY A 1 238 ? 0.116 -3.676 -13.289 1 98.06 238 GLY A N 1
ATOM 1866 C CA . GLY A 1 238 ? 0.778 -2.43 -12.938 1 98.06 238 GLY A CA 1
ATOM 1867 C C . GLY A 1 238 ? -0.171 -1.386 -12.383 1 98.06 238 GLY A C 1
ATOM 1868 O O . GLY A 1 238 ? 0.265 -0.381 -11.812 1 98.06 238 GLY A O 1
ATOM 1869 N N . ILE A 1 239 ? -1.5 -1.573 -12.445 1 98.31 239 ILE A N 1
ATOM 1870 C CA . ILE A 1 239 ? -2.396 -0.536 -11.945 1 98.31 239 ILE A CA 1
ATOM 1871 C C . ILE A 1 239 ? -2.713 -0.79 -10.477 1 98.31 239 ILE A C 1
ATOM 1873 O O . ILE A 1 239 ? -3.295 0.065 -9.805 1 98.31 239 ILE A O 1
ATOM 1877 N N . ARG A 1 240 ? -2.305 -1.975 -9.961 1 98.25 240 ARG A N 1
ATOM 1878 C CA . ARG A 1 240 ? -2.238 -2.318 -8.539 1 98.25 240 ARG A CA 1
ATOM 1879 C C . ARG A 1 240 ? -3.611 -2.215 -7.891 1 98.25 240 ARG A C 1
ATOM 1881 O O . ARG A 1 240 ? -3.791 -1.467 -6.926 1 98.25 240 ARG A O 1
ATOM 1888 N N . ILE A 1 241 ? -4.539 -3.039 -8.32 1 98.81 241 ILE A N 1
ATOM 1889 C CA . ILE A 1 241 ? -5.848 -3.123 -7.691 1 98.81 241 ILE A CA 1
ATOM 1890 C C . ILE A 1 241 ? -6.094 -4.547 -7.191 1 98.81 241 ILE A C 1
ATOM 1892 O O . ILE A 1 241 ? -5.93 -5.512 -7.945 1 98.81 241 ILE A O 1
ATOM 1896 N N . GLY A 1 242 ? -6.402 -4.691 -5.961 1 98.75 242 GLY A N 1
ATOM 1897 C CA . GLY A 1 242 ? -6.816 -5.938 -5.332 1 98.75 242 GLY A CA 1
ATOM 1898 C C . GLY A 1 242 ? -8.086 -5.797 -4.516 1 98.75 242 GLY A C 1
ATOM 1899 O O . GLY A 1 242 ? -8.594 -4.688 -4.332 1 98.75 242 GLY A O 1
ATOM 1900 N N . PHE A 1 243 ? -8.617 -6.902 -4.105 1 98.56 243 PHE A N 1
ATOM 1901 C CA . PHE A 1 243 ? -9.82 -6.988 -3.297 1 98.56 243 PHE A CA 1
ATOM 1902 C C . PHE A 1 243 ? -9.578 -7.812 -2.039 1 98.56 243 PHE A C 1
ATOM 1904 O O . PHE A 1 243 ? -8.891 -8.836 -2.086 1 98.56 243 PHE A O 1
ATOM 1911 N N . LEU A 1 244 ? -10.031 -7.344 -0.981 1 98.88 244 LEU A N 1
ATOM 1912 C CA . LEU A 1 244 ? -10.109 -8.102 0.263 1 98.88 244 LEU A CA 1
ATOM 1913 C C . LEU A 1 244 ? -11.555 -8.18 0.754 1 98.88 244 LEU A C 1
ATOM 1915 O O . LEU A 1 244 ? -12.172 -7.156 1.058 1 98.88 244 LEU A O 1
ATOM 1919 N N . LEU A 1 245 ? -12.148 -9.344 0.711 1 98.88 245 LEU A N 1
ATOM 1920 C CA . LEU A 1 245 ? -13.516 -9.562 1.161 1 98.88 245 LEU A CA 1
ATOM 1921 C C . LEU A 1 245 ? -13.547 -10.438 2.412 1 98.88 245 LEU A C 1
ATOM 1923 O O . LEU A 1 245 ? -12.766 -11.391 2.529 1 98.88 245 LEU A O 1
ATOM 1927 N N . GLY A 1 246 ? -14.375 -10.219 3.301 1 98.56 246 GLY A N 1
ATOM 1928 C CA . GLY A 1 246 ? -14.562 -10.984 4.527 1 98.56 246 GLY A CA 1
ATOM 1929 C C . GLY A 1 246 ? -15.727 -10.492 5.363 1 98.56 246 GLY A C 1
ATOM 1930 O O . GLY A 1 246 ? -16.422 -9.555 4.973 1 98.56 246 GLY A O 1
ATOM 1931 N N . PRO A 1 247 ? -15.984 -11.164 6.465 1 98.19 247 PRO A N 1
ATOM 1932 C CA . PRO A 1 247 ? -17.094 -10.719 7.312 1 98.19 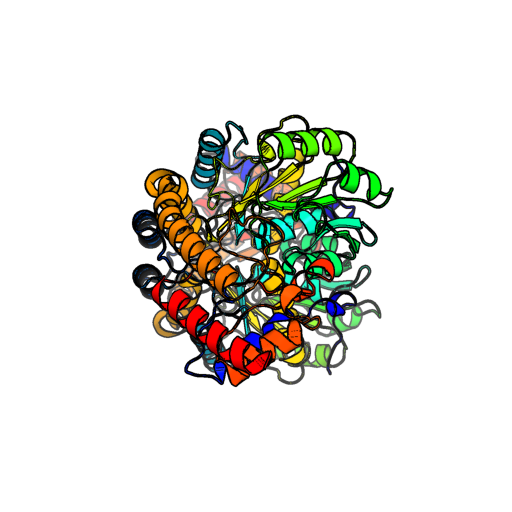247 PRO A CA 1
ATOM 1933 C C . PRO A 1 247 ? -16.875 -9.312 7.863 1 98.19 247 PRO A C 1
ATOM 1935 O O . PRO A 1 247 ? -15.742 -8.914 8.125 1 98.19 247 PRO A O 1
ATOM 1938 N N . GLU A 1 248 ? -17.938 -8.602 8.055 1 97.56 248 GLU A N 1
ATOM 1939 C CA . GLU A 1 248 ? -17.906 -7.191 8.422 1 97.56 248 GLU A CA 1
ATOM 1940 C C . GLU A 1 248 ? -17.094 -6.957 9.688 1 97.56 248 GLU A C 1
ATOM 1942 O O . GLU A 1 248 ? -16.359 -5.973 9.789 1 97.56 248 GLU A O 1
ATOM 1947 N N . TYR A 1 249 ? -17.188 -7.906 10.648 1 96 249 TYR A N 1
ATOM 1948 C CA . TYR A 1 249 ? -16.516 -7.699 11.93 1 96 249 TYR A CA 1
ATOM 1949 C C . TYR A 1 249 ? -15.008 -7.703 11.773 1 96 249 TYR A C 1
ATOM 1951 O O . TYR A 1 249 ? -14.289 -7.102 12.57 1 96 249 TYR A O 1
ATOM 1959 N N . LEU A 1 250 ? -14.477 -8.352 10.75 1 97.5 250 LEU A N 1
ATOM 1960 C CA . LEU A 1 250 ? -13.055 -8.312 10.445 1 97.5 250 LEU A CA 1
ATOM 1961 C C . LEU A 1 250 ? -12.719 -7.098 9.578 1 97.5 250 LEU A C 1
ATOM 1963 O O . LEU A 1 250 ? -11.797 -6.344 9.891 1 97.5 250 LEU A O 1
ATOM 1967 N N . ILE A 1 251 ? -13.539 -6.859 8.508 1 98.06 251 ILE A N 1
ATOM 1968 C CA . ILE A 1 251 ? -13.234 -5.867 7.488 1 98.06 251 ILE A CA 1
ATOM 1969 C C . ILE A 1 251 ? -13.234 -4.469 8.109 1 98.06 251 ILE A C 1
ATOM 1971 O O . ILE A 1 251 ? -12.438 -3.611 7.715 1 98.06 251 ILE A O 1
ATOM 1975 N N . GLU A 1 252 ? -14.016 -4.266 9.078 1 94.75 252 GLU A N 1
ATOM 1976 C CA . GLU A 1 252 ? -14.047 -2.979 9.773 1 94.75 252 GLU A CA 1
ATOM 1977 C C . GLU A 1 252 ? -12.672 -2.623 10.336 1 94.75 252 GLU A C 1
ATOM 1979 O O . GLU A 1 252 ? -12.172 -1.521 10.109 1 94.75 252 GLU A O 1
ATOM 1984 N N . LYS A 1 253 ? -12.039 -3.576 10.992 1 94.69 253 LYS A N 1
ATOM 1985 C CA . LYS A 1 253 ? -10.734 -3.34 11.594 1 94.69 253 LYS A CA 1
ATOM 1986 C C . LYS A 1 253 ? -9.633 -3.354 10.539 1 94.69 253 LYS A C 1
ATOM 1988 O O . LYS A 1 253 ? -8.68 -2.58 10.625 1 94.69 253 LYS A O 1
ATOM 1993 N N . LEU A 1 254 ? -9.781 -4.266 9.609 1 97.94 254 LEU A N 1
ATOM 1994 C CA . LEU A 1 254 ? -8.781 -4.367 8.555 1 97.94 254 LEU A CA 1
ATOM 1995 C C . LEU A 1 254 ? -8.734 -3.096 7.719 1 97.94 254 LEU A C 1
ATOM 1997 O O . LEU A 1 254 ? -7.691 -2.744 7.168 1 97.94 254 LEU A O 1
ATOM 2001 N N . THR A 1 255 ? -9.844 -2.375 7.691 1 97.31 255 THR A N 1
ATOM 2002 C CA . THR A 1 255 ? -9.914 -1.108 6.973 1 97.31 255 THR A CA 1
ATOM 2003 C C . THR A 1 255 ? -8.945 -0.091 7.57 1 97.31 255 THR A C 1
ATOM 2005 O O . THR A 1 255 ? -8.289 0.657 6.836 1 97.31 255 THR A O 1
ATOM 2008 N N . PHE A 1 256 ? -8.859 -0.079 8.867 1 95.56 256 PHE A N 1
ATOM 2009 C CA . PHE A 1 256 ? -7.957 0.868 9.516 1 95.56 256 PHE A CA 1
ATOM 2010 C C . PHE A 1 256 ? -6.5 0.495 9.25 1 95.56 256 PHE A C 1
ATOM 2012 O O . PHE A 1 256 ? -5.656 1.372 9.062 1 95.56 256 PHE A O 1
ATOM 2019 N N . MET A 1 257 ? -6.188 -0.8 9.258 1 96.81 257 MET A N 1
ATOM 2020 C CA . MET A 1 257 ? -4.84 -1.243 8.914 1 96.81 257 MET A CA 1
ATOM 2021 C C . MET A 1 257 ? -4.469 -0.809 7.504 1 96.81 257 MET A C 1
ATOM 2023 O O . MET A 1 257 ? -3.363 -0.314 7.27 1 96.81 257 MET A O 1
ATOM 2027 N N . HIS A 1 258 ? -5.414 -0.985 6.59 1 97.56 258 HIS A N 1
ATOM 2028 C CA . HIS A 1 258 ? -5.262 -0.55 5.207 1 97.56 258 HIS A CA 1
ATOM 2029 C C . HIS A 1 258 ? -5.086 0.962 5.121 1 97.56 258 HIS A C 1
ATOM 2031 O O . HIS A 1 258 ? -4.203 1.448 4.414 1 97.56 258 HIS A O 1
ATOM 2037 N N . ALA A 1 259 ? -5.852 1.666 5.859 1 95.44 259 ALA A N 1
ATOM 2038 C CA . ALA A 1 259 ? -5.828 3.127 5.84 1 95.44 259 ALA A CA 1
ATOM 2039 C C . ALA A 1 259 ? -4.492 3.664 6.34 1 95.44 259 ALA A C 1
ATOM 2041 O O . ALA A 1 259 ? -3.945 4.613 5.773 1 95.44 259 ALA A O 1
ATOM 2042 N N . TYR A 1 260 ? -3.955 3.094 7.367 1 93.75 260 TYR A N 1
ATOM 2043 C CA . TYR A 1 260 ? -2.699 3.561 7.941 1 93.75 260 TYR A CA 1
ATOM 2044 C C . TYR A 1 260 ? -1.517 3.156 7.07 1 93.75 260 TYR A C 1
ATOM 2046 O O . TYR A 1 260 ? -0.435 3.74 7.172 1 93.75 260 TYR A O 1
ATOM 2054 N N . ASN A 1 261 ? -1.761 2.199 6.16 1 95.5 261 ASN A N 1
ATOM 2055 C CA . ASN A 1 261 ? -0.743 1.779 5.203 1 95.5 261 ASN A CA 1
ATOM 2056 C C . ASN A 1 261 ? -0.71 2.693 3.982 1 95.5 261 ASN A C 1
ATOM 2058 O O . ASN A 1 261 ? 0.336 3.25 3.645 1 95.5 261 ASN A O 1
ATOM 2062 N N . THR A 1 262 ? -1.894 2.889 3.35 1 96.31 262 THR A N 1
ATOM 2063 C CA . THR A 1 262 ? -1.846 3.566 2.059 1 96.31 262 THR A CA 1
ATOM 2064 C C . THR A 1 262 ? -3.01 4.543 1.918 1 96.31 262 THR A C 1
ATOM 2066 O O . THR A 1 262 ? -3.184 5.16 0.866 1 96.31 262 THR A O 1
ATOM 2069 N N . ILE A 1 263 ? -3.854 4.734 2.92 1 95.44 263 ILE A N 1
ATOM 2070 C CA . ILE A 1 263 ? -5.027 5.602 2.936 1 95.44 263 ILE A CA 1
ATOM 2071 C C . ILE A 1 263 ? -6.121 5.004 2.053 1 95.44 263 ILE A C 1
ATOM 2073 O O . ILE A 1 263 ? -7.211 4.688 2.531 1 95.44 263 ILE A O 1
ATOM 2077 N N . CYS A 1 264 ? -5.902 4.836 0.824 1 97.81 264 CYS A N 1
ATOM 2078 C CA . CYS A 1 264 ? -6.812 4.203 -0.121 1 97.81 264 CYS A CA 1
ATOM 2079 C C . CYS A 1 264 ? -6.07 3.748 -1.373 1 97.81 264 CYS A C 1
ATOM 2081 O O . CYS A 1 264 ? -4.898 4.082 -1.561 1 97.81 264 CYS A O 1
ATOM 2083 N N . ALA A 1 265 ? -6.699 2.912 -2.139 1 98.56 265 ALA A N 1
ATOM 2084 C CA . ALA A 1 265 ? -6.137 2.49 -3.418 1 98.56 265 ALA A CA 1
ATOM 2085 C C . ALA A 1 265 ? -6.223 3.611 -4.453 1 98.56 265 ALA A C 1
ATOM 2087 O O . ALA A 1 265 ? -6.996 4.555 -4.285 1 98.56 265 ALA A O 1
ATOM 2088 N N . ASN A 1 266 ? -5.371 3.561 -5.496 1 98.81 266 ASN A N 1
ATOM 2089 C CA . ASN A 1 266 ? -5.391 4.531 -6.586 1 98.81 266 ASN A CA 1
ATOM 2090 C C . ASN A 1 266 ? -6.805 4.766 -7.102 1 98.81 266 ASN A C 1
ATOM 2092 O O . ASN A 1 266 ? -7.48 3.826 -7.523 1 98.81 266 ASN A O 1
ATOM 2096 N N . VAL A 1 267 ? -7.258 6.008 -7.121 1 98.81 267 VAL A N 1
ATOM 2097 C CA . VAL A 1 267 ? -8.672 6.316 -7.301 1 98.81 267 VAL A CA 1
ATOM 2098 C C . VAL A 1 267 ? -9.055 6.152 -8.773 1 98.81 267 VAL A C 1
ATOM 2100 O O . VAL A 1 267 ? -10.055 5.508 -9.094 1 98.81 267 VAL A O 1
ATOM 2103 N N . PRO A 1 268 ? -8.273 6.719 -9.727 1 98.88 268 PRO A N 1
ATOM 2104 C CA . PRO A 1 268 ? -8.648 6.453 -11.117 1 98.88 268 PRO A CA 1
ATOM 2105 C C . PRO A 1 268 ? -8.672 4.961 -11.453 1 98.88 268 PRO A C 1
ATOM 2107 O O . PRO A 1 268 ? -9.508 4.512 -12.234 1 98.88 268 PRO A O 1
ATOM 2110 N N . ALA A 1 269 ? -7.773 4.207 -10.883 1 98.88 269 ALA A N 1
ATOM 2111 C CA . ALA A 1 269 ? -7.734 2.766 -11.117 1 98.88 269 ALA A CA 1
ATOM 2112 C C . ALA A 1 269 ? -8.977 2.086 -10.547 1 98.88 269 ALA A C 1
ATOM 2114 O O . ALA A 1 269 ? -9.445 1.08 -11.086 1 98.88 269 ALA A O 1
ATOM 2115 N N . GLN A 1 270 ? -9.508 2.59 -9.422 1 98.88 270 GLN A N 1
ATOM 2116 C CA . GLN A 1 270 ? -10.758 2.066 -8.883 1 98.88 270 GLN A CA 1
ATOM 2117 C C . GLN A 1 270 ? -11.906 2.238 -9.875 1 98.88 270 GLN A C 1
ATOM 2119 O O . GLN A 1 270 ? -12.734 1.342 -10.031 1 98.88 270 GLN A O 1
ATOM 2124 N N . ILE A 1 271 ? -11.93 3.385 -10.484 1 98.81 271 ILE A N 1
ATOM 2125 C CA . ILE A 1 271 ? -12.969 3.639 -11.469 1 98.81 271 ILE A CA 1
ATOM 2126 C C . ILE A 1 271 ? -12.797 2.695 -12.656 1 98.81 271 ILE A C 1
ATOM 2128 O O . ILE A 1 271 ? -13.773 2.154 -13.18 1 98.81 271 ILE A O 1
ATOM 2132 N N . ALA A 1 272 ? -11.57 2.504 -13.094 1 98.88 272 ALA A N 1
ATOM 2133 C CA . ALA A 1 272 ? -11.281 1.531 -14.141 1 98.88 272 ALA A CA 1
ATOM 2134 C C . ALA A 1 272 ? -11.75 0.135 -13.742 1 98.88 272 ALA A C 1
ATOM 2136 O O . ALA A 1 272 ? -12.164 -0.653 -14.594 1 98.88 272 ALA A O 1
ATOM 2137 N N . THR A 1 273 ? -11.672 -0.19 -12.469 1 98.88 273 THR A N 1
ATOM 2138 C CA . THR A 1 273 ? -12.086 -1.484 -11.945 1 98.88 273 THR A CA 1
ATOM 2139 C C . THR A 1 273 ? -13.578 -1.715 -12.195 1 98.88 273 THR A C 1
ATOM 2141 O O . THR A 1 273 ? -13.992 -2.834 -12.5 1 98.88 273 THR A O 1
ATOM 2144 N N . VAL A 1 274 ? -14.398 -0.664 -12.047 1 98.88 274 VAL A N 1
ATOM 2145 C CA . VAL A 1 274 ? -15.828 -0.782 -12.328 1 98.88 274 VAL A CA 1
ATOM 2146 C C . VAL A 1 274 ? -16.031 -1.278 -13.758 1 98.88 274 VAL A C 1
ATOM 2148 O O . VAL A 1 274 ? -16.781 -2.225 -13.992 1 98.88 274 VAL A O 1
ATOM 2151 N N . ALA A 1 275 ? -15.273 -0.688 -14.719 1 98.88 275 ALA A N 1
ATOM 2152 C CA . ALA A 1 275 ? -15.367 -1.084 -16.125 1 98.88 275 ALA A CA 1
ATOM 2153 C C . ALA A 1 275 ? -14.867 -2.51 -16.328 1 98.88 275 ALA A C 1
ATOM 2155 O O . ALA A 1 275 ? -15.422 -3.264 -17.125 1 98.88 275 ALA A O 1
ATOM 2156 N N . ALA A 1 276 ? -13.82 -2.885 -15.641 1 98.81 276 ALA A N 1
ATOM 2157 C CA . ALA A 1 276 ? -13.258 -4.227 -15.758 1 98.81 276 ALA A CA 1
ATOM 2158 C C . ALA A 1 276 ? -14.273 -5.285 -15.344 1 98.81 276 ALA A C 1
ATOM 2160 O O . ALA A 1 276 ? -14.398 -6.324 -16 1 98.81 276 ALA A O 1
ATOM 2161 N N . LEU A 1 277 ? -15.055 -5.008 -14.305 1 98.69 277 LEU A N 1
ATOM 2162 C CA . LEU A 1 277 ? -15.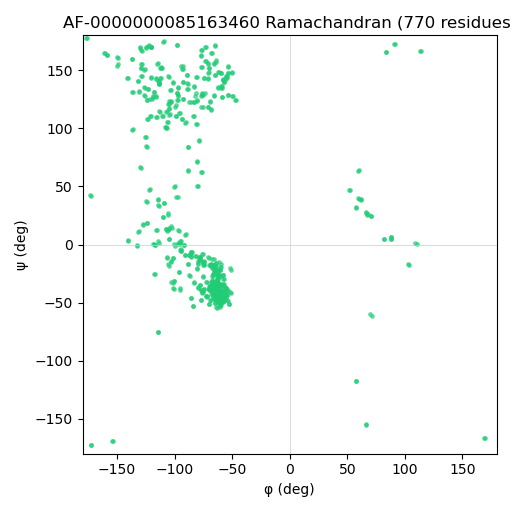914 -6.016 -13.695 1 98.69 277 LEU A CA 1
ATOM 2163 C C . LEU A 1 277 ? -17.312 -5.953 -14.289 1 98.69 277 LEU A C 1
ATOM 2165 O O . LEU A 1 277 ? -18.188 -6.766 -13.938 1 98.69 277 LEU A O 1
ATOM 2169 N N . THR A 1 278 ? -17.578 -5.012 -15.109 1 98.31 278 THR A N 1
ATOM 2170 C CA . THR A 1 278 ? -18.859 -4.898 -15.789 1 98.31 278 THR A CA 1
ATOM 2171 C C . THR A 1 278 ? -18.688 -5.098 -17.297 1 98.31 278 THR A C 1
ATOM 2173 O O . THR A 1 278 ? -18.703 -6.23 -17.781 1 98.31 278 THR A O 1
ATOM 2176 N N . ASP A 1 279 ? -18.156 -4.082 -17.969 1 97.62 279 ASP A N 1
ATOM 2177 C CA . ASP A 1 279 ? -18.031 -4.113 -19.422 1 97.62 279 ASP A CA 1
ATOM 2178 C C . ASP A 1 279 ? -16.891 -5.027 -19.859 1 97.62 279 ASP A C 1
ATOM 2180 O O . ASP A 1 279 ? -16.906 -5.559 -20.969 1 97.62 279 ASP A O 1
ATOM 2184 N N . GLY A 1 280 ? -15.93 -5.16 -19.031 1 97.62 280 GLY A N 1
ATOM 2185 C CA . GLY A 1 280 ? -14.773 -5.977 -19.359 1 97.62 280 GLY A CA 1
ATOM 2186 C C . GLY A 1 280 ? -14.789 -7.332 -18.672 1 97.62 280 GLY A C 1
ATOM 2187 O O . GLY A 1 280 ? -13.766 -8.023 -18.625 1 97.62 280 GLY A O 1
ATOM 2188 N N . LYS A 1 281 ? -15.945 -7.75 -18.141 1 95.81 281 LYS A N 1
ATOM 2189 C CA . LYS A 1 281 ? -16.031 -8.922 -17.266 1 95.81 281 LYS A CA 1
ATOM 2190 C C . LYS A 1 281 ? -15.664 -10.195 -18.031 1 95.81 281 LYS A C 1
ATOM 2192 O O . LYS A 1 281 ? -15.273 -11.195 -17.406 1 95.81 281 LYS A O 1
ATOM 2197 N N . ASP A 1 282 ? -15.688 -10.219 -19.391 1 94.44 282 ASP A N 1
ATOM 2198 C CA . ASP A 1 282 ? -15.438 -11.43 -20.172 1 94.44 282 ASP A CA 1
ATOM 2199 C C . ASP A 1 282 ? -14.047 -11.398 -20.797 1 94.44 282 ASP A C 1
ATOM 2201 O O . ASP A 1 282 ? -13.672 -12.305 -21.531 1 94.44 282 ASP A O 1
ATOM 2205 N N . ALA A 1 283 ? -13.273 -10.406 -20.484 1 95.44 283 ALA A N 1
ATOM 2206 C CA . ALA A 1 283 ? -11.906 -10.305 -20.984 1 95.44 283 ALA A CA 1
ATOM 2207 C C . ALA A 1 283 ? -11.102 -11.555 -20.641 1 95.44 283 ALA A C 1
ATOM 2209 O O . ALA A 1 283 ? -10.32 -12.039 -21.453 1 95.44 283 ALA A O 1
ATOM 2210 N N . PRO A 1 284 ? -11.266 -12.18 -19.5 1 96.5 284 PRO A N 1
ATOM 2211 C CA . PRO A 1 284 ? -10.5 -13.375 -19.156 1 96.5 284 PRO A CA 1
ATOM 2212 C C . PRO A 1 284 ? -10.766 -14.539 -20.109 1 96.5 284 PRO A C 1
ATOM 2214 O O . PRO A 1 284 ? -9.891 -15.375 -20.328 1 96.5 284 PRO A O 1
ATOM 2217 N N . LYS A 1 285 ? -11.984 -14.57 -20.703 1 96 285 LYS A N 1
ATOM 2218 C CA . LYS A 1 285 ? -12.336 -15.68 -21.578 1 96 285 LYS A CA 1
ATOM 2219 C C . LYS A 1 285 ? -11.398 -15.75 -22.781 1 96 285 LYS A C 1
ATOM 2221 O O . LYS A 1 285 ? -10.922 -16.828 -23.141 1 96 285 LYS A O 1
ATOM 2226 N N . LYS A 1 286 ? -11.195 -14.57 -23.344 1 94.5 286 LYS A N 1
ATOM 2227 C CA . LYS A 1 286 ? -10.305 -14.508 -24.5 1 94.5 286 LYS A CA 1
ATOM 2228 C C . LYS A 1 286 ? -8.875 -14.898 -24.125 1 94.5 286 LYS A C 1
ATOM 2230 O O . LYS A 1 286 ? -8.211 -15.617 -24.859 1 94.5 286 LYS A O 1
ATOM 2235 N N . MET A 1 287 ? -8.406 -14.453 -23.094 1 96.69 287 MET A N 1
ATOM 2236 C CA . MET A 1 287 ? -7.07 -14.805 -22.625 1 96.69 287 MET A CA 1
ATOM 2237 C C . MET A 1 287 ? -6.965 -16.297 -22.344 1 96.69 287 MET A C 1
ATOM 2239 O O . MET A 1 287 ? -5.969 -16.938 -22.703 1 96.69 287 MET A O 1
ATOM 2243 N N . ASN A 1 288 ? -8.031 -16.828 -21.75 1 97.75 288 ASN A N 1
ATOM 2244 C CA . ASN A 1 288 ? -8.031 -18.234 -21.375 1 97.75 288 ASN A CA 1
ATOM 2245 C C . ASN A 1 288 ? -7.988 -19.141 -22.609 1 97.75 288 ASN A C 1
ATOM 2247 O O . ASN A 1 288 ? -7.395 -20.219 -22.578 1 97.75 288 ASN A O 1
ATOM 2251 N N . GLU A 1 289 ? -8.641 -18.703 -23.656 1 97.56 289 GLU A N 1
ATOM 2252 C CA . GLU A 1 289 ? -8.555 -19.469 -24.891 1 97.56 289 GLU A CA 1
ATOM 2253 C C . GLU A 1 289 ? -7.105 -19.594 -25.359 1 97.56 289 GLU A C 1
ATOM 2255 O O . GLU A 1 289 ? -6.664 -20.672 -25.75 1 97.56 289 GLU A O 1
ATOM 2260 N N . ALA A 1 290 ? -6.398 -18.5 -25.328 1 97.56 290 ALA A N 1
ATOM 2261 C CA . ALA A 1 290 ? -4.988 -18.516 -25.719 1 97.56 290 ALA A CA 1
ATOM 2262 C C . ALA A 1 290 ? -4.164 -19.359 -24.75 1 97.56 290 ALA A C 1
ATOM 2264 O O . ALA A 1 290 ? -3.311 -20.141 -25.172 1 97.56 290 ALA A O 1
ATOM 2265 N N . TYR A 1 291 ? -4.438 -19.219 -23.453 1 98.06 291 TYR A N 1
ATOM 2266 C CA . TYR A 1 291 ? -3.693 -19.969 -22.438 1 98.06 291 TYR A CA 1
ATOM 2267 C C . TYR A 1 291 ? -3.898 -21.469 -22.609 1 98.06 291 TYR A C 1
ATOM 2269 O O . TYR A 1 291 ? -2.959 -22.25 -22.438 1 98.06 291 TYR A O 1
ATOM 2277 N N . LYS A 1 292 ? -5.121 -21.859 -22.938 1 98.12 292 LYS A N 1
ATOM 2278 C CA . LYS A 1 292 ? -5.41 -23.281 -23.141 1 98.12 292 LYS A CA 1
ATOM 2279 C C . LYS A 1 292 ? -4.613 -23.844 -24.312 1 98.12 292 LYS A C 1
ATOM 2281 O O . LYS A 1 292 ? -4.066 -24.938 -24.234 1 98.12 292 LYS A O 1
ATOM 2286 N N . ALA A 1 293 ? -4.531 -23.094 -25.375 1 98.12 293 ALA A N 1
ATOM 2287 C CA . ALA A 1 293 ? -3.758 -23.516 -26.531 1 98.12 293 ALA A CA 1
ATOM 2288 C C . ALA A 1 293 ? -2.27 -23.594 -26.219 1 98.12 293 ALA A C 1
ATOM 2290 O O . ALA A 1 293 ? -1.588 -24.531 -26.625 1 98.12 293 ALA A O 1
ATOM 2291 N N . ARG A 1 294 ? -1.777 -22.609 -25.547 1 98.38 294 ARG A N 1
ATOM 2292 C CA . ARG A 1 294 ? -0.372 -22.562 -25.156 1 98.38 294 ARG A CA 1
ATOM 2293 C C . ARG A 1 294 ? -0.019 -23.719 -24.219 1 98.38 294 ARG A C 1
ATOM 2295 O O . ARG A 1 294 ? 1.026 -24.344 -24.375 1 98.38 294 ARG A O 1
ATOM 2302 N N . LEU A 1 295 ? -0.935 -23.938 -23.281 1 98.44 295 LEU A N 1
ATOM 2303 C CA . LEU A 1 295 ? -0.739 -25.047 -22.344 1 98.44 295 LEU A CA 1
ATOM 2304 C C . LEU A 1 295 ? -0.711 -26.375 -23.078 1 98.44 295 LEU A C 1
ATOM 2306 O O . LEU A 1 295 ? 0.12 -27.25 -22.766 1 98.44 295 LEU A O 1
ATOM 2310 N N . ALA A 1 296 ? -1.614 -26.562 -23.984 1 98.31 296 ALA A N 1
ATOM 2311 C CA . ALA A 1 296 ? -1.675 -27.812 -24.734 1 98.31 296 ALA A CA 1
ATOM 2312 C C . ALA A 1 296 ? -0.369 -28.062 -25.484 1 98.31 296 ALA A C 1
ATOM 2314 O O . ALA A 1 296 ? 0.167 -29.172 -25.453 1 98.31 296 ALA A O 1
ATOM 2315 N N . TYR A 1 297 ? 0.106 -27.078 -26.156 1 98.62 297 TYR A N 1
ATOM 2316 C CA . TYR A 1 297 ? 1.363 -27.188 -26.891 1 98.62 297 TYR A CA 1
ATOM 2317 C C . TYR A 1 297 ? 2.521 -27.484 -25.938 1 98.62 297 TYR A C 1
ATOM 2319 O O . TYR A 1 297 ? 3.309 -28.406 -26.172 1 98.62 297 TYR A O 1
ATOM 2327 N N . LEU A 1 298 ? 2.627 -26.656 -24.906 1 98.62 298 LEU A N 1
ATOM 2328 C CA . LEU A 1 298 ? 3.717 -26.766 -23.938 1 98.62 298 LEU A CA 1
ATOM 2329 C C . LEU A 1 298 ? 3.742 -28.156 -23.297 1 98.62 298 LEU A C 1
ATOM 2331 O O . LEU A 1 298 ? 4.801 -28.781 -23.203 1 98.62 298 LEU A O 1
ATOM 2335 N N . LYS A 1 299 ? 2.6 -28.578 -22.859 1 98.5 299 LYS A N 1
ATOM 2336 C CA . LYS A 1 299 ? 2.473 -29.891 -22.234 1 98.5 299 LYS A CA 1
ATOM 2337 C C . LYS A 1 299 ? 2.914 -31 -23.188 1 98.5 299 LYS A C 1
ATOM 2339 O O . LYS A 1 299 ? 3.68 -31.891 -22.797 1 98.5 299 LYS A O 1
ATOM 2344 N N . SER A 1 300 ? 2.443 -30.922 -24.391 1 98.62 300 SER A N 1
ATOM 2345 C CA . SER A 1 300 ? 2.799 -31.938 -25.391 1 98.62 300 SER A CA 1
ATOM 2346 C C . SER A 1 300 ? 4.305 -31.969 -25.609 1 98.62 300 SER A C 1
ATOM 2348 O O . SER A 1 300 ? 4.906 -33.062 -25.625 1 98.62 300 SER A O 1
ATOM 2350 N N . ARG A 1 301 ? 4.922 -30.828 -25.75 1 98.69 301 ARG A N 1
ATOM 2351 C CA . ARG A 1 301 ? 6.359 -30.75 -26 1 98.69 301 ARG A CA 1
ATOM 2352 C C . ARG A 1 301 ? 7.152 -31.281 -24.812 1 98.69 301 ARG A C 1
ATOM 2354 O O . ARG A 1 301 ? 8.156 -31.984 -25 1 98.69 301 ARG A O 1
ATOM 2361 N N . LEU A 1 302 ? 6.734 -30.938 -23.641 1 98.75 302 LEU A N 1
ATOM 2362 C CA . LEU A 1 302 ? 7.438 -31.391 -22.438 1 98.75 302 LEU A CA 1
ATOM 2363 C C . LEU A 1 302 ? 7.363 -32.906 -22.297 1 98.75 302 LEU A C 1
ATOM 2365 O O . LEU A 1 302 ? 8.359 -33.562 -21.984 1 98.75 302 LEU A O 1
ATOM 2369 N N . LEU A 1 303 ? 6.195 -33.438 -22.531 1 98.44 303 LEU A N 1
ATOM 2370 C CA . LEU A 1 303 ? 6.023 -34.906 -22.453 1 98.44 303 LEU A CA 1
ATOM 2371 C C . LEU A 1 303 ? 6.848 -35.594 -23.516 1 98.44 303 LEU A C 1
ATOM 2373 O O . LEU A 1 303 ? 7.453 -36.656 -23.25 1 98.44 303 LEU A O 1
ATOM 2377 N N . GLU A 1 304 ? 6.906 -35.031 -24.672 1 98.19 304 GLU A N 1
ATOM 2378 C CA . GLU A 1 304 ? 7.715 -35.594 -25.766 1 98.19 304 GLU A CA 1
ATOM 2379 C C . GLU A 1 304 ? 9.195 -35.594 -25.391 1 98.19 304 GLU A C 1
ATOM 2381 O O . GLU A 1 304 ? 9.938 -36.5 -25.797 1 98.19 304 GLU A O 1
ATOM 2386 N N . MET A 1 305 ? 9.625 -34.625 -24.641 1 97.94 305 MET A N 1
ATOM 2387 C CA . MET A 1 305 ? 11.023 -34.5 -24.25 1 97.94 305 MET A CA 1
ATOM 2388 C C . MET A 1 305 ? 11.344 -35.438 -23.109 1 97.94 305 MET A C 1
ATOM 2390 O O . MET A 1 305 ? 12.516 -35.625 -22.766 1 97.94 305 MET A O 1
ATOM 2394 N N . GLY A 1 306 ? 10.281 -35.969 -22.484 1 97.75 306 GLY A N 1
ATOM 2395 C CA . GLY A 1 306 ? 10.516 -36.969 -21.453 1 97.75 306 GLY A CA 1
ATOM 2396 C C . GLY A 1 306 ? 10.188 -36.469 -20.062 1 97.75 306 GLY A C 1
ATOM 2397 O O . GLY A 1 306 ? 10.312 -37.219 -19.078 1 97.75 306 GLY A O 1
ATOM 2398 N N . PHE A 1 307 ? 9.734 -35.25 -19.922 1 98.25 307 PHE A N 1
ATOM 2399 C CA . PHE A 1 307 ? 9.32 -34.75 -18.609 1 98.25 307 PHE A CA 1
ATOM 2400 C C . PHE A 1 307 ? 8.102 -35.5 -18.109 1 98.25 307 PHE A C 1
ATOM 2402 O O . PHE A 1 307 ? 7.352 -36.094 -18.906 1 98.25 307 PHE A O 1
ATOM 2409 N N . LYS A 1 308 ? 8.008 -35.469 -16.812 1 97.88 308 LYS A N 1
ATOM 2410 C CA . LYS A 1 308 ? 6.82 -36 -16.141 1 97.88 308 LYS A CA 1
ATOM 2411 C C . LYS A 1 308 ? 6.031 -34.906 -15.445 1 97.88 308 LYS A C 1
ATOM 2413 O O . LYS A 1 308 ? 6.613 -33.969 -14.875 1 97.88 308 LYS A O 1
ATOM 2418 N N . LEU A 1 309 ? 4.742 -34.969 -15.539 1 98 309 LEU A N 1
ATOM 2419 C CA . LEU A 1 309 ? 3.85 -34.125 -14.781 1 98 309 LEU A CA 1
ATOM 2420 C C . LEU A 1 309 ? 3.18 -34.875 -13.648 1 98 309 LEU A C 1
ATOM 2422 O O . LEU A 1 309 ? 2.434 -35.844 -13.891 1 98 309 LEU A O 1
ATOM 2426 N N . ASP A 1 310 ? 3.383 -34.406 -12.438 1 96.94 310 ASP A N 1
ATOM 2427 C CA . ASP A 1 310 ? 2.828 -35.094 -11.273 1 96.94 310 ASP A CA 1
ATOM 2428 C C . ASP A 1 310 ? 1.354 -34.75 -11.086 1 96.94 310 ASP A C 1
ATOM 2430 O O . ASP A 1 310 ? 0.634 -35.438 -10.359 1 96.94 310 ASP A O 1
ATOM 2434 N N . ALA A 1 311 ? 0.923 -33.656 -11.641 1 97.31 311 ALA A N 1
ATOM 2435 C CA . ALA A 1 311 ? -0.475 -33.25 -11.625 1 97.31 311 ALA A CA 1
ATOM 2436 C C . ALA A 1 311 ? -0.821 -32.438 -12.891 1 97.31 311 ALA A C 1
ATOM 2438 O O . ALA A 1 311 ? 0.064 -31.891 -13.547 1 97.31 311 ALA A O 1
ATOM 2439 N N . GLU A 1 312 ? -2.074 -32.469 -13.227 1 96.75 312 GLU A N 1
ATOM 2440 C CA . GLU A 1 312 ? -2.535 -31.766 -14.414 1 96.75 312 GLU A CA 1
ATOM 2441 C C . GLU A 1 312 ? -2.643 -30.266 -14.164 1 96.75 312 GLU A C 1
ATOM 2443 O O . GLU A 1 312 ? -3.334 -29.844 -13.234 1 96.75 312 GLU A O 1
ATOM 2448 N N . PRO A 1 313 ? -1.847 -29.484 -14.922 1 97.62 313 PRO A N 1
ATOM 2449 C CA . PRO A 1 313 ? -2.08 -28.047 -14.828 1 97.62 313 PRO A CA 1
ATOM 2450 C C . PRO A 1 313 ? -3.414 -27.625 -15.445 1 97.62 313 PRO A C 1
ATOM 2452 O O . PRO A 1 313 ? -3.684 -27.922 -16.609 1 97.62 313 PRO A O 1
ATOM 2455 N N . GLU A 1 314 ? -4.25 -26.969 -14.648 1 97.62 314 GLU A N 1
ATOM 2456 C CA . GLU A 1 314 ? -5.602 -26.672 -15.109 1 97.62 314 GLU A CA 1
ATOM 2457 C C . GLU A 1 314 ? -5.953 -25.203 -14.867 1 97.62 314 GLU A C 1
ATOM 2459 O O . GLU A 1 314 ? -7.121 -24.828 -14.945 1 97.62 314 GLU A O 1
ATOM 2464 N N . GLY A 1 315 ? -4.988 -24.406 -14.523 1 97.19 315 GLY A N 1
ATOM 2465 C CA . GLY A 1 315 ? -5.262 -23 -14.281 1 97.19 315 GLY A CA 1
ATOM 2466 C C . GLY A 1 315 ? -4.008 -22.172 -14.062 1 97.19 315 GLY A C 1
ATOM 2467 O O . GLY A 1 315 ? -2.898 -22.641 -14.32 1 97.19 315 GLY A O 1
ATOM 2468 N N . ALA A 1 316 ? -4.277 -20.906 -13.68 1 96.81 316 ALA A N 1
ATOM 2469 C CA . ALA A 1 316 ? -3.209 -19.906 -13.617 1 96.81 316 ALA A CA 1
ATOM 2470 C C . ALA A 1 316 ? -2.52 -19.766 -14.969 1 96.81 316 ALA A C 1
ATOM 2472 O O . ALA A 1 316 ? -3.174 -19.5 -15.984 1 96.81 316 ALA A O 1
ATOM 2473 N N . PHE A 1 317 ? -1.354 -20 -15.203 1 97.81 317 PHE A N 1
ATOM 2474 C CA . PHE A 1 317 ? -0.625 -20.062 -16.469 1 97.81 317 PHE A CA 1
ATOM 2475 C C . PHE A 1 317 ? 0.794 -20.578 -16.25 1 97.81 317 PHE A C 1
ATOM 2477 O O . PHE A 1 317 ? 1.754 -20 -16.766 1 97.81 317 PHE A O 1
ATOM 2484 N N . TYR A 1 318 ? 0.808 -21.625 -15.367 1 98.25 318 TYR A N 1
ATOM 2485 C CA . TYR A 1 318 ? 2.066 -22.281 -15.039 1 98.25 318 TYR A CA 1
ATOM 2486 C C . TYR A 1 318 ? 1.97 -23.797 -15.273 1 98.25 318 TYR A C 1
ATOM 2488 O O . TYR A 1 318 ? 0.88 -24.359 -15.211 1 98.25 318 TYR A O 1
ATOM 2496 N N . ILE A 1 319 ? 3.066 -24.359 -15.57 1 98.56 319 ILE A N 1
ATOM 2497 C CA . ILE A 1 319 ? 3.238 -25.812 -15.578 1 98.56 319 ILE A CA 1
ATOM 2498 C C . ILE A 1 319 ? 4.473 -26.188 -14.766 1 98.56 319 ILE A C 1
ATOM 2500 O O . ILE A 1 319 ? 5.434 -25.422 -14.688 1 98.56 319 ILE A O 1
ATOM 2504 N N . PHE A 1 320 ? 4.414 -27.312 -14.094 1 98.69 320 PHE A N 1
ATOM 2505 C CA . PHE A 1 320 ? 5.395 -27.656 -13.07 1 98.69 320 PHE A CA 1
ATOM 2506 C C . PHE A 1 320 ? 5.949 -29.062 -13.305 1 98.69 320 PHE A C 1
ATOM 2508 O O . PHE A 1 320 ? 5.809 -29.938 -12.453 1 98.69 320 PHE A O 1
ATOM 2515 N N . PRO A 1 321 ? 6.676 -29.281 -14.375 1 98.62 321 PRO A N 1
ATOM 2516 C CA . PRO A 1 321 ? 7.188 -30.609 -14.719 1 98.62 321 PRO A CA 1
ATOM 2517 C C . PRO A 1 321 ? 8.289 -31.078 -13.773 1 98.62 321 PRO A C 1
ATOM 2519 O O . PRO A 1 321 ? 9.023 -30.266 -13.211 1 98.62 321 PRO A O 1
ATOM 2522 N N . SER A 1 322 ? 8.398 -32.375 -13.625 1 98.38 322 SER A N 1
ATOM 2523 C CA . SER A 1 322 ? 9.406 -33.031 -12.789 1 98.38 322 SER A CA 1
ATOM 2524 C C . SER A 1 322 ? 10.68 -33.312 -13.578 1 98.38 322 SER A C 1
ATOM 2526 O O . SER A 1 322 ? 10.617 -33.688 -14.75 1 98.38 322 SER A O 1
ATOM 2528 N N . LEU A 1 323 ? 11.781 -33.219 -12.906 1 98.06 323 LEU A N 1
ATOM 2529 C CA . LEU A 1 323 ? 13.086 -33.531 -13.484 1 98.06 323 LEU A CA 1
ATOM 2530 C C . LEU A 1 323 ? 13.484 -34.969 -13.172 1 98.06 323 LEU A C 1
ATOM 2532 O O . LEU A 1 323 ? 14.484 -35.469 -13.68 1 98.06 323 LEU A O 1
ATOM 2536 N N . ALA A 1 324 ? 12.633 -35.656 -12.484 1 97.06 324 ALA A N 1
ATOM 2537 C CA . ALA A 1 324 ? 12.945 -37 -11.969 1 97.06 324 ALA A CA 1
ATOM 2538 C C . ALA A 1 324 ? 13.297 -37.969 -13.102 1 97.06 324 ALA A C 1
ATOM 2540 O O . ALA A 1 324 ? 14.219 -38.781 -12.977 1 97.06 324 ALA A O 1
ATOM 2541 N N . PRO A 1 325 ? 12.562 -37.906 -14.211 1 97.44 325 PRO A N 1
ATOM 2542 C CA . PRO A 1 325 ? 12.859 -38.844 -15.289 1 97.44 325 PRO A CA 1
ATOM 2543 C C . PRO A 1 325 ? 14.281 -38.719 -15.812 1 97.44 325 PRO A C 1
ATOM 2545 O O . PRO A 1 325 ? 14.797 -39.656 -16.438 1 97.44 325 PRO A O 1
ATOM 2548 N N . PHE A 1 326 ? 14.938 -37.594 -15.57 1 97.25 326 PHE A N 1
ATOM 2549 C CA . PHE A 1 326 ? 16.281 -37.375 -16.078 1 97.25 326 PHE A CA 1
ATOM 2550 C C . PHE A 1 326 ? 17.328 -37.625 -15.008 1 97.25 326 PHE A C 1
ATOM 2552 O O . PHE A 1 326 ? 18.516 -37.406 -15.227 1 97.25 326 PHE A O 1
ATOM 2559 N N . GLY A 1 327 ? 16.891 -38 -13.836 1 96.44 327 GLY A N 1
ATOM 2560 C CA . GLY A 1 327 ? 17.797 -38.219 -12.719 1 96.44 327 GLY A CA 1
ATOM 2561 C C . GLY A 1 327 ? 18.406 -36.938 -12.18 1 96.44 327 GLY A C 1
ATOM 2562 O O . GLY A 1 327 ? 19.516 -36.969 -11.648 1 96.44 327 GLY A O 1
ATOM 2563 N N . ILE A 1 328 ? 17.781 -35.875 -12.359 1 95.94 328 ILE A N 1
ATOM 2564 C CA . ILE A 1 328 ? 18.266 -34.562 -11.938 1 95.94 328 ILE A CA 1
ATOM 2565 C C . ILE A 1 328 ? 17.609 -34.156 -10.617 1 95.94 328 ILE A C 1
ATOM 2567 O O . ILE A 1 328 ? 16.391 -34.031 -10.539 1 95.94 328 ILE A O 1
ATOM 2571 N N . ASP A 1 329 ? 18.344 -33.969 -9.625 1 93.5 329 ASP A N 1
ATOM 2572 C CA . ASP A 1 329 ? 17.828 -33.594 -8.305 1 93.5 329 ASP A CA 1
ATOM 2573 C C . ASP A 1 329 ? 18 -32.125 -8.023 1 93.5 329 ASP A C 1
ATOM 2575 O O . ASP A 1 329 ? 17.203 -31.531 -7.293 1 93.5 329 ASP A O 1
ATOM 2579 N N . ASP A 1 330 ? 19.047 -31.547 -8.531 1 96.56 330 ASP A N 1
ATOM 2580 C CA . ASP A 1 330 ? 19.359 -30.141 -8.289 1 96.56 330 ASP A CA 1
ATOM 2581 C C . ASP A 1 330 ? 18.672 -29.25 -9.328 1 96.56 330 ASP A C 1
ATOM 2583 O O . ASP A 1 330 ? 19.297 -28.828 -10.305 1 96.56 330 ASP A O 1
ATOM 2587 N N . ASP A 1 331 ? 17.422 -28.969 -9 1 97 331 ASP A N 1
ATOM 2588 C CA . ASP A 1 331 ? 16.625 -28.172 -9.93 1 97 331 ASP A CA 1
ATOM 2589 C C . ASP A 1 331 ? 17.234 -26.781 -10.117 1 97 331 ASP A C 1
ATOM 2591 O O . ASP A 1 331 ? 17.109 -26.188 -11.188 1 97 331 ASP A O 1
ATOM 2595 N N . PHE A 1 332 ? 17.859 -26.234 -9.117 1 95.69 332 PHE A N 1
ATOM 2596 C CA . PHE A 1 332 ? 18.484 -24.922 -9.203 1 95.69 332 PHE A CA 1
ATOM 2597 C C . PHE A 1 332 ? 19.609 -24.922 -10.234 1 95.69 332 PHE A C 1
ATOM 2599 O O . PHE A 1 332 ? 19.641 -24.078 -11.133 1 95.69 332 PHE A O 1
ATOM 2606 N N . GLN A 1 333 ? 20.547 -25.828 -10.086 1 95.56 333 GLN A N 1
ATOM 2607 C CA . GLN A 1 333 ? 21.656 -25.922 -11.023 1 95.56 333 GLN A CA 1
ATOM 2608 C C . GLN A 1 333 ? 21.172 -26.188 -12.445 1 95.56 333 GLN A C 1
ATOM 2610 O O . GLN A 1 333 ? 21.734 -25.672 -13.414 1 95.56 333 GLN A O 1
ATOM 2615 N N . PHE A 1 334 ? 20.219 -27.062 -12.562 1 97.06 334 PHE A N 1
ATOM 2616 C CA . PHE A 1 334 ? 19.625 -27.344 -13.875 1 97.06 334 PHE A CA 1
ATOM 2617 C C . PHE A 1 334 ? 19.156 -26.047 -14.539 1 97.06 334 PHE A C 1
ATOM 2619 O O . PHE A 1 334 ? 19.438 -25.812 -15.719 1 97.06 334 PHE A O 1
ATOM 2626 N N . CYS A 1 335 ? 18.391 -25.188 -13.773 1 96.81 335 CYS A N 1
ATOM 2627 C CA . CYS A 1 335 ? 17.875 -23.938 -14.32 1 96.81 335 CYS A CA 1
ATOM 2628 C C . CYS A 1 335 ? 19 -22.984 -14.672 1 96.81 335 CYS A C 1
ATOM 2630 O O . CYS A 1 335 ? 18.922 -22.266 -15.672 1 96.81 335 CYS A O 1
ATOM 2632 N N . VAL A 1 336 ? 20.047 -22.953 -13.836 1 95.12 336 VAL A N 1
ATOM 2633 C CA . VAL A 1 336 ? 21.203 -22.109 -14.117 1 95.12 336 VAL A CA 1
ATOM 2634 C C . VAL A 1 336 ? 21.859 -22.547 -15.422 1 95.12 336 VAL A C 1
ATOM 2636 O O . VAL A 1 336 ? 22.141 -21.719 -16.281 1 95.12 336 VAL A O 1
ATOM 2639 N N . ASP A 1 337 ? 22.094 -23.812 -15.547 1 96.12 337 ASP A N 1
ATOM 2640 C CA . ASP A 1 337 ? 22.734 -24.359 -16.75 1 96.12 337 ASP A CA 1
ATOM 2641 C C . ASP A 1 337 ? 21.859 -24.094 -17.984 1 96.12 337 ASP A C 1
ATOM 2643 O O . ASP A 1 337 ? 22.391 -23.75 -19.047 1 96.12 337 ASP A O 1
ATOM 2647 N N . ALA A 1 338 ? 20.594 -24.359 -17.859 1 96.88 338 ALA A N 1
ATOM 2648 C CA . ALA A 1 338 ? 19.672 -24.109 -18.969 1 96.88 338 ALA A CA 1
ATOM 2649 C C . ALA A 1 338 ? 19.75 -22.656 -19.422 1 96.88 338 ALA A C 1
ATOM 2651 O O . ALA A 1 338 ? 19.688 -22.359 -20.609 1 96.88 338 ALA A O 1
ATOM 2652 N N . LEU A 1 339 ? 19.781 -21.719 -18.453 1 95.88 339 LEU A N 1
ATOM 2653 C CA . LEU A 1 339 ? 19.875 -20.297 -18.75 1 95.88 339 LEU A CA 1
ATOM 2654 C C . LEU A 1 339 ? 21.188 -19.969 -19.453 1 95.88 339 LEU A C 1
ATOM 2656 O O . LEU A 1 339 ? 21.203 -19.297 -20.484 1 95.88 339 LEU A O 1
ATOM 2660 N N . GLU A 1 340 ? 22.266 -20.453 -18.953 1 94.5 340 GLU A N 1
ATOM 2661 C CA . GLU A 1 340 ? 23.594 -20.078 -19.422 1 94.5 340 GLU A CA 1
ATOM 2662 C C . GLU A 1 340 ? 23.922 -20.766 -20.75 1 94.5 340 GLU A C 1
ATOM 2664 O O . GLU A 1 340 ? 24.547 -20.156 -21.625 1 94.5 340 GLU A O 1
ATOM 2669 N N . LYS A 1 341 ? 23.578 -22.016 -20.875 1 95.44 341 LYS A N 1
ATOM 2670 C CA . LYS A 1 341 ? 23.969 -22.812 -22.031 1 95.44 341 LYS A CA 1
ATOM 2671 C C . LYS A 1 341 ? 22.859 -22.812 -23.094 1 95.44 341 LYS A C 1
ATOM 2673 O O . LYS A 1 341 ? 23.125 -22.797 -24.281 1 95.44 341 LYS A O 1
ATOM 2678 N N . GLY A 1 342 ? 21.641 -22.875 -22.641 1 96.06 342 GLY A N 1
ATOM 2679 C CA . GLY A 1 342 ? 20.516 -22.969 -23.547 1 96.06 342 GLY A CA 1
ATOM 2680 C C . GLY A 1 342 ? 19.797 -21.641 -23.75 1 96.06 342 GLY A C 1
ATOM 2681 O O . GLY A 1 342 ? 18.953 -21.516 -24.641 1 96.06 342 GLY A O 1
ATOM 2682 N N . HIS A 1 343 ? 20.078 -20.672 -22.969 1 96.81 343 HIS A N 1
ATOM 2683 C CA . HIS A 1 343 ? 19.484 -19.344 -23.031 1 96.81 343 HIS A CA 1
ATOM 2684 C C . HIS A 1 343 ? 17.969 -19.422 -22.828 1 96.81 343 HIS A C 1
ATOM 2686 O O . HIS A 1 343 ? 17.219 -18.766 -23.562 1 96.81 343 HIS A O 1
ATOM 2692 N N . ILE A 1 344 ? 17.578 -20.234 -21.969 1 96.94 344 ILE A N 1
ATOM 2693 C CA . ILE A 1 344 ? 16.188 -20.328 -21.562 1 96.94 344 ILE A CA 1
ATOM 2694 C C . ILE A 1 344 ? 16.094 -20.203 -20.047 1 96.94 344 ILE A C 1
ATOM 2696 O O . ILE A 1 344 ? 16.781 -20.891 -19.297 1 96.94 344 ILE A O 1
ATOM 2700 N N . ALA A 1 345 ? 15.234 -19.297 -19.594 1 96.38 345 ALA A N 1
ATOM 2701 C CA . ALA A 1 345 ? 15.062 -19.047 -18.172 1 96.38 345 ALA A CA 1
ATOM 2702 C C . ALA A 1 345 ? 13.781 -19.672 -17.641 1 96.38 345 ALA A C 1
ATOM 2704 O O . ALA A 1 345 ? 12.703 -19.469 -18.203 1 96.38 345 ALA A O 1
ATOM 2705 N N . MET A 1 346 ? 13.859 -20.5 -16.688 1 96.88 346 MET A N 1
ATOM 2706 C CA . MET A 1 346 ? 12.789 -21.125 -15.93 1 96.88 346 MET A CA 1
ATOM 2707 C C . MET A 1 346 ? 13.016 -20.953 -14.43 1 96.88 346 MET A C 1
ATOM 2709 O O . MET A 1 346 ? 14.094 -20.531 -14.008 1 96.88 346 MET A O 1
ATOM 2713 N N . VAL A 1 347 ? 12.031 -21.219 -13.625 1 96.44 347 VAL A N 1
ATOM 2714 C CA . VAL A 1 347 ? 12.18 -21.047 -12.18 1 96.44 347 VAL A CA 1
ATOM 2715 C C . VAL A 1 347 ? 12.367 -22.406 -11.516 1 96.44 347 VAL A C 1
ATOM 2717 O O . VAL A 1 347 ? 11.555 -23.312 -11.711 1 96.44 347 VAL A O 1
ATOM 2720 N N . PRO A 1 348 ? 13.477 -22.578 -10.766 1 96.94 348 PRO A N 1
ATOM 2721 C CA . PRO A 1 348 ? 13.625 -23.828 -10.039 1 96.94 348 PRO A CA 1
ATOM 2722 C C . PRO A 1 348 ? 12.484 -24.078 -9.055 1 96.94 348 PRO A C 1
ATOM 2724 O O . PRO A 1 348 ? 12.055 -23.156 -8.359 1 96.94 348 PRO A O 1
ATOM 2727 N N . GLY A 1 349 ? 12 -25.312 -9.047 1 97.12 349 GLY A N 1
ATOM 2728 C CA . GLY A 1 349 ? 10.898 -25.656 -8.172 1 97.12 349 GLY A CA 1
ATOM 2729 C C . GLY A 1 349 ? 11.203 -25.406 -6.703 1 97.12 349 GLY A C 1
ATOM 2730 O O . GLY A 1 349 ? 10.297 -25.125 -5.918 1 97.12 349 GLY A O 1
ATOM 2731 N N . SER A 1 350 ? 12.469 -25.438 -6.344 1 95.94 350 SER A N 1
ATOM 2732 C CA . SER A 1 350 ? 12.914 -25.25 -4.969 1 95.94 350 SER A CA 1
ATOM 2733 C C . SER A 1 350 ? 12.648 -23.812 -4.504 1 95.94 350 SER A C 1
ATOM 2735 O O . SER A 1 350 ? 12.695 -23.531 -3.307 1 95.94 350 SER A O 1
ATOM 2737 N N . SER A 1 351 ? 12.312 -22.922 -5.43 1 95.06 351 SER A N 1
ATOM 2738 C CA . SER A 1 351 ? 11.961 -21.547 -5.094 1 95.06 351 SER A CA 1
ATOM 2739 C C . SER A 1 351 ? 10.57 -21.469 -4.477 1 95.06 351 SER A C 1
ATOM 2741 O O . SER A 1 351 ? 10.203 -20.453 -3.896 1 95.06 351 SER A O 1
ATOM 2743 N N . PHE A 1 352 ? 9.789 -22.516 -4.59 1 96.62 352 PHE A N 1
ATOM 2744 C CA . PHE A 1 352 ? 8.422 -22.562 -4.098 1 96.62 352 PHE A CA 1
ATOM 2745 C C . PHE A 1 352 ? 8.305 -23.484 -2.887 1 96.62 352 PHE A C 1
ATOM 2747 O O . PHE A 1 352 ? 7.316 -24.203 -2.742 1 96.62 352 PHE A O 1
ATOM 2754 N N . THR A 1 353 ? 9.391 -23.453 -2.062 1 95.94 353 THR A N 1
ATOM 2755 C CA . THR A 1 353 ? 9.578 -24.266 -0.867 1 95.94 353 THR A CA 1
ATOM 2756 C C . THR A 1 353 ? 10.281 -25.578 -1.209 1 95.94 353 THR A C 1
ATOM 2758 O O . THR A 1 353 ? 10.477 -25.891 -2.385 1 95.94 353 THR A O 1
ATOM 2761 N N . ASP A 1 354 ? 10.633 -26.297 -0.218 1 96.06 354 ASP A N 1
ATOM 2762 C CA . ASP A 1 354 ? 11.398 -27.531 -0.388 1 96.06 354 ASP A CA 1
ATOM 2763 C C . ASP A 1 354 ? 10.578 -28.594 -1.113 1 96.06 354 ASP A C 1
ATOM 2765 O O . ASP A 1 354 ? 11.125 -29.422 -1.853 1 96.06 354 ASP A O 1
ATOM 2769 N N . ALA A 1 355 ? 9.312 -28.484 -0.969 1 97.31 355 ALA A N 1
ATOM 2770 C CA . ALA A 1 355 ? 8.445 -29.484 -1.588 1 97.31 355 ALA A CA 1
ATOM 2771 C C . ALA A 1 355 ? 8.445 -29.344 -3.107 1 97.31 355 ALA A C 1
ATOM 2773 O O . ALA A 1 355 ? 8.016 -30.25 -3.82 1 97.31 355 ALA A O 1
ATOM 2774 N N . GLY A 1 356 ? 8.883 -28.203 -3.568 1 97.56 356 GLY A N 1
ATOM 2775 C CA . GLY A 1 356 ? 8.945 -27.984 -5.004 1 97.56 356 GLY A CA 1
ATOM 2776 C C . GLY A 1 356 ? 10.227 -28.5 -5.633 1 97.56 356 GLY A C 1
ATOM 2777 O O . GLY A 1 356 ? 10.352 -28.531 -6.859 1 97.56 356 GLY A O 1
ATOM 2778 N N . SER A 1 357 ? 11.234 -28.953 -4.836 1 97.25 357 SER A N 1
ATOM 2779 C CA . SER A 1 357 ? 12.523 -29.422 -5.344 1 97.25 357 SER A CA 1
ATOM 2780 C C . SER A 1 357 ? 12.352 -30.547 -6.355 1 97.25 357 SER A C 1
ATOM 2782 O O . SER A 1 357 ? 11.477 -31.406 -6.195 1 97.25 357 SER A O 1
ATOM 2784 N N . GLY A 1 358 ? 13.188 -30.5 -7.359 1 97.44 358 GLY A N 1
ATOM 2785 C CA . GLY A 1 358 ? 13.141 -31.531 -8.375 1 97.44 358 GLY A CA 1
ATOM 2786 C C . GLY A 1 358 ? 12.156 -31.219 -9.492 1 97.44 358 GLY A C 1
ATOM 2787 O O . GLY A 1 358 ? 11.891 -32.062 -10.344 1 97.44 358 GLY A O 1
ATOM 2788 N N . HIS A 1 359 ? 11.602 -30.062 -9.469 1 98.25 359 HIS A N 1
ATOM 2789 C CA . HIS A 1 359 ? 10.703 -29.578 -10.516 1 98.25 359 HIS A CA 1
ATOM 2790 C C . HIS A 1 359 ? 11.188 -28.25 -11.086 1 98.25 359 HIS A C 1
ATOM 2792 O O . HIS A 1 359 ? 12.141 -27.656 -10.57 1 98.25 359 HIS A O 1
ATOM 2798 N N . VAL A 1 360 ? 10.617 -27.812 -12.148 1 98 360 VAL A N 1
ATOM 2799 C CA . VAL A 1 360 ? 10.797 -26.469 -12.68 1 98 360 VAL A CA 1
ATOM 2800 C C . VAL A 1 360 ? 9.438 -25.844 -13 1 98 360 VAL A C 1
ATOM 2802 O O . VAL A 1 360 ? 8.508 -26.547 -13.406 1 98 360 VAL A O 1
ATOM 2805 N N . ARG A 1 361 ? 9.289 -24.609 -12.734 1 98 361 ARG A N 1
ATOM 2806 C CA . ARG A 1 361 ? 8.078 -23.906 -13.141 1 98 361 ARG A CA 1
ATOM 2807 C C . ARG A 1 361 ? 8.297 -23.156 -14.453 1 98 361 ARG A C 1
ATOM 2809 O O . ARG A 1 361 ? 9.25 -22.391 -14.586 1 98 361 ARG A O 1
ATOM 2816 N N . ILE A 1 362 ? 7.457 -23.375 -15.344 1 98.31 362 ILE A N 1
ATOM 2817 C CA . ILE A 1 362 ? 7.465 -22.688 -16.641 1 98.31 362 ILE A CA 1
ATOM 2818 C C . ILE A 1 362 ? 6.172 -21.906 -16.812 1 98.31 362 ILE A C 1
ATOM 2820 O O . ILE A 1 362 ? 5.078 -22.438 -16.609 1 98.31 362 ILE A O 1
ATOM 2824 N N . SER A 1 363 ? 6.301 -20.672 -17.125 1 97.88 363 SER A N 1
ATOM 2825 C CA . SER A 1 363 ? 5.145 -19.828 -17.406 1 97.88 363 SER A CA 1
ATOM 2826 C C . SER A 1 363 ? 4.773 -19.875 -18.891 1 97.88 363 SER A C 1
ATOM 2828 O O . SER A 1 363 ? 5.652 -19.828 -19.75 1 97.88 363 SER A O 1
ATOM 2830 N N . TYR A 1 364 ? 3.514 -20.031 -19.156 1 97.75 364 TYR A N 1
ATOM 2831 C CA . TYR A 1 364 ? 3.074 -19.953 -20.547 1 97.75 364 TYR A CA 1
ATOM 2832 C C . TYR A 1 364 ? 2.264 -18.688 -20.781 1 97.75 364 TYR A C 1
ATOM 2834 O O . TYR A 1 364 ? 1.39 -18.656 -21.656 1 97.75 364 TYR A O 1
ATOM 2842 N N . ALA A 1 365 ? 2.482 -17.703 -19.938 1 96.31 365 ALA A N 1
ATOM 2843 C CA . ALA A 1 365 ? 1.949 -16.359 -20.172 1 96.31 365 ALA A CA 1
ATOM 2844 C C . ALA A 1 365 ? 2.809 -15.586 -21.172 1 96.31 365 ALA A C 1
ATOM 2846 O O . ALA A 1 365 ? 3.229 -14.461 -20.891 1 96.31 365 ALA A O 1
ATOM 2847 N N . TYR A 1 366 ? 3.098 -16.172 -22.281 1 96.38 366 TYR A N 1
ATOM 2848 C CA . TYR A 1 366 ? 3.834 -15.648 -23.422 1 96.38 366 TYR A CA 1
ATOM 2849 C C . TYR A 1 366 ? 3.156 -16.047 -24.734 1 96.38 366 TYR A C 1
ATOM 2851 O O . TYR A 1 366 ? 2.361 -16.984 -24.766 1 96.38 366 TYR A O 1
ATOM 2859 N N . ASP A 1 367 ? 3.484 -15.305 -25.719 1 95.69 367 ASP A N 1
ATOM 2860 C CA . ASP A 1 367 ? 2.932 -15.695 -27.016 1 95.69 367 ASP A CA 1
ATOM 2861 C C . ASP A 1 367 ? 3.451 -17.062 -27.453 1 95.69 367 ASP A C 1
ATOM 2863 O O . ASP A 1 367 ? 4.535 -17.484 -27.031 1 95.69 367 ASP A O 1
ATOM 2867 N N . LEU A 1 368 ? 2.742 -17.703 -28.297 1 96.88 368 LEU A N 1
ATOM 2868 C CA . LEU A 1 368 ? 3.002 -19.094 -28.672 1 96.88 368 LEU A CA 1
ATOM 2869 C C . LEU A 1 368 ? 4.371 -19.234 -29.328 1 96.88 368 LEU A C 1
ATOM 2871 O O . LEU A 1 368 ? 5.055 -20.25 -29.141 1 96.88 368 LEU A O 1
ATOM 2875 N N . ASP A 1 369 ? 4.812 -18.25 -30.125 1 97.5 369 ASP A N 1
ATOM 2876 C CA . ASP A 1 369 ? 6.105 -18.312 -30.812 1 97.5 369 ASP A CA 1
ATOM 2877 C C . ASP A 1 369 ? 7.254 -18.328 -29.797 1 97.5 369 ASP A C 1
ATOM 2879 O O . ASP A 1 369 ? 8.234 -19.062 -29.984 1 97.5 369 ASP A O 1
ATOM 2883 N N . THR A 1 370 ? 7.105 -17.531 -28.781 1 97.31 370 THR A N 1
ATOM 2884 C CA . THR A 1 370 ? 8.102 -17.516 -27.719 1 97.31 370 THR A CA 1
ATOM 2885 C C . THR A 1 370 ? 8.164 -18.859 -27.016 1 97.31 370 THR A C 1
ATOM 2887 O O . THR A 1 370 ? 9.25 -19.375 -26.719 1 97.31 370 THR A O 1
ATOM 2890 N N . ILE A 1 371 ? 7.043 -19.453 -26.766 1 98.12 371 ILE A N 1
ATOM 2891 C CA . ILE A 1 371 ? 6.969 -20.75 -26.109 1 98.12 371 ILE A CA 1
ATOM 2892 C C . ILE A 1 371 ? 7.605 -21.812 -27 1 98.12 371 ILE A C 1
ATOM 2894 O O . ILE A 1 371 ? 8.367 -22.656 -26.516 1 98.12 371 ILE A O 1
ATOM 2898 N N . LYS A 1 372 ? 7.309 -21.75 -28.281 1 98.44 372 LYS A N 1
ATOM 2899 C CA . LYS A 1 372 ? 7.875 -22.703 -29.234 1 98.44 372 LYS A CA 1
ATOM 2900 C C . LYS A 1 372 ? 9.398 -22.641 -29.234 1 98.44 372 LYS A C 1
ATOM 2902 O O . LYS A 1 372 ? 10.078 -23.656 -29.141 1 98.44 372 LYS A O 1
ATOM 2907 N N . GLU A 1 373 ? 9.883 -21.422 -29.328 1 98.25 373 GLU A N 1
ATOM 2908 C CA . GLU A 1 373 ? 11.328 -21.234 -29.297 1 98.25 373 GLU A CA 1
ATOM 2909 C C . GLU A 1 373 ? 11.93 -21.734 -27.984 1 98.25 373 GLU A C 1
ATOM 2911 O O . GLU A 1 373 ? 12.984 -22.359 -27.984 1 98.25 373 GLU A O 1
ATOM 2916 N N . GLY A 1 374 ? 11.266 -21.422 -26.922 1 98.31 374 GLY A N 1
ATOM 2917 C CA . GLY A 1 374 ? 11.727 -21.891 -25.625 1 98.31 374 GLY A CA 1
ATOM 2918 C C . GLY A 1 374 ? 11.805 -23.406 -25.547 1 98.31 374 GLY A C 1
ATOM 2919 O O . GLY A 1 374 ? 12.781 -23.953 -25.031 1 98.31 374 GLY A O 1
ATOM 2920 N N . MET A 1 375 ? 10.828 -24.031 -26.047 1 98.44 375 MET A N 1
ATOM 2921 C CA . MET A 1 375 ? 10.797 -25.5 -26 1 98.44 375 MET A CA 1
ATOM 2922 C C . MET A 1 375 ? 11.852 -26.094 -26.922 1 98.44 375 MET A C 1
ATOM 2924 O O . MET A 1 375 ? 12.445 -27.125 -26.594 1 98.44 375 MET A O 1
ATOM 2928 N N . ASP A 1 376 ? 12.047 -25.484 -28.062 1 98.44 376 ASP A N 1
ATOM 2929 C CA . ASP A 1 376 ? 13.117 -25.938 -28.953 1 98.44 376 ASP A CA 1
ATOM 2930 C C . ASP A 1 376 ? 14.469 -25.859 -28.25 1 98.44 376 ASP A C 1
ATOM 2932 O O . ASP A 1 376 ? 15.273 -26.781 -28.344 1 98.44 376 ASP A O 1
ATOM 2936 N N . ARG A 1 377 ? 14.688 -24.812 -27.609 1 97.94 377 ARG A N 1
ATOM 2937 C CA . ARG A 1 377 ? 15.953 -24.609 -26.906 1 97.94 377 ARG A CA 1
ATOM 2938 C C . ARG A 1 377 ? 16.078 -25.578 -25.734 1 97.94 377 ARG A C 1
ATOM 2940 O O . ARG A 1 377 ? 17.172 -26.109 -25.469 1 97.94 377 ARG A O 1
ATOM 2947 N N . LEU A 1 378 ? 15.039 -25.719 -25.031 1 98.31 378 LEU A N 1
ATOM 2948 C CA . LEU A 1 378 ? 15.055 -26.656 -23.906 1 98.31 378 LEU A CA 1
ATOM 2949 C C . LEU A 1 378 ? 15.383 -28.062 -24.391 1 98.31 378 LEU A C 1
ATOM 2951 O O . LEU A 1 378 ? 16.172 -28.781 -23.75 1 98.31 378 LEU A O 1
ATOM 2955 N N . GLU A 1 379 ? 14.758 -28.422 -25.453 1 98 379 GLU A N 1
ATOM 2956 C CA . GLU A 1 379 ? 15.008 -29.75 -26.016 1 98 379 GLU A CA 1
ATOM 2957 C C . GLU A 1 379 ? 16.484 -29.922 -26.406 1 98 379 GLU A C 1
ATOM 2959 O O . GLU A 1 379 ? 17.094 -30.938 -26.094 1 98 379 GLU A O 1
ATOM 2964 N N . SER A 1 380 ? 16.969 -28.938 -27.094 1 97.75 380 SER A N 1
ATOM 2965 C CA . SER A 1 380 ? 18.359 -28.969 -27.5 1 97.75 380 SER A CA 1
ATOM 2966 C C . SER A 1 380 ? 19.297 -29.047 -26.297 1 97.75 380 SER A C 1
ATOM 2968 O O . SER A 1 380 ? 20.219 -29.859 -26.266 1 97.75 380 SER A O 1
ATOM 2970 N N . PHE A 1 381 ? 19.109 -28.25 -25.328 1 97.38 381 PHE A N 1
ATOM 2971 C CA . PHE A 1 381 ? 19.906 -28.203 -24.109 1 97.38 381 PHE A CA 1
ATOM 2972 C C . PHE A 1 381 ? 19.859 -29.547 -23.391 1 97.38 381 PHE A C 1
ATOM 2974 O O . PHE A 1 381 ? 20.891 -30.078 -22.969 1 97.38 381 PHE A O 1
ATOM 2981 N N . LEU A 1 382 ? 18.547 -30.031 -23.281 1 96.88 382 LEU A N 1
ATOM 2982 C CA . LEU A 1 382 ? 18.344 -31.297 -22.562 1 96.88 382 LEU A CA 1
ATOM 2983 C C . LEU A 1 382 ? 19.125 -32.438 -23.234 1 96.88 382 LEU A C 1
ATOM 2985 O O . LEU A 1 382 ? 19.672 -33.281 -22.547 1 96.88 382 LEU A O 1
ATOM 2989 N N . ASN A 1 383 ? 19.141 -32.438 -24.531 1 95.25 383 ASN A N 1
ATOM 2990 C CA . ASN A 1 383 ? 19.875 -33.438 -25.266 1 95.25 383 ASN A CA 1
ATOM 2991 C C . ASN A 1 383 ? 21.375 -33.406 -24.984 1 95.25 383 ASN A C 1
ATOM 2993 O O . ASN A 1 383 ? 22.031 -34.438 -24.891 1 95.25 383 ASN A O 1
ATOM 2997 N N . ASP A 1 384 ? 21.828 -32.188 -24.766 1 93.44 384 ASP A N 1
ATOM 2998 C CA . ASP A 1 384 ? 23.25 -32.031 -24.469 1 93.44 384 ASP A CA 1
ATOM 2999 C C . ASP A 1 384 ? 23.531 -32.281 -22.984 1 93.44 384 ASP A C 1
ATOM 3001 O O . ASP A 1 384 ? 24.641 -32.688 -22.625 1 93.44 384 ASP A O 1
ATOM 3005 N N . TYR A 1 385 ? 22.609 -31.953 -22.172 1 90.38 385 TYR A N 1
ATOM 3006 C CA . TYR A 1 385 ? 22.781 -31.984 -20.719 1 90.38 385 TYR A CA 1
ATOM 3007 C C . TYR A 1 385 ? 22.75 -33.406 -20.203 1 90.38 385 TYR A C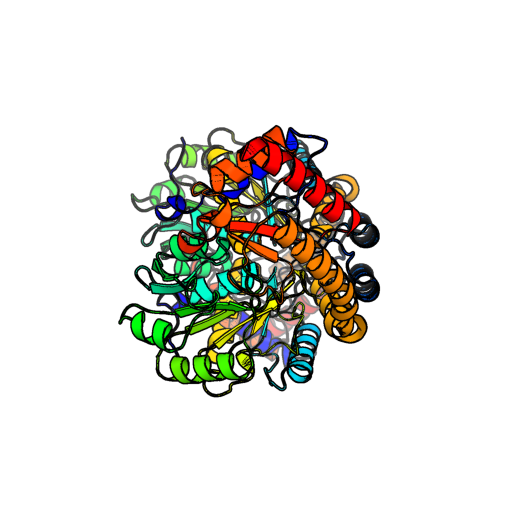 1
ATOM 3009 O O . TYR A 1 385 ? 23.5 -33.75 -19.266 1 90.38 385 TYR A O 1
ATOM 3017 N N . ILE A 1 386 ? 21.906 -34.188 -20.719 1 86.31 386 ILE A N 1
ATOM 3018 C CA . ILE A 1 386 ? 21.766 -35.562 -20.266 1 86.31 386 ILE A CA 1
ATOM 3019 C C . ILE A 1 386 ? 22.734 -36.469 -21.031 1 86.31 386 ILE A C 1
ATOM 3021 O O . ILE A 1 386 ? 23.109 -37.531 -20.531 1 86.31 386 ILE A O 1
ATOM 3025 N N . LYS A 1 387 ? 23.125 -36.094 -22.234 1 70.75 387 LYS A N 1
ATOM 3026 C CA . LYS A 1 387 ? 24.172 -36.906 -22.891 1 70.75 387 LYS A CA 1
ATOM 3027 C C . LYS A 1 387 ? 25.516 -36.719 -22.172 1 70.75 387 LYS A C 1
ATOM 3029 O O . LYS A 1 387 ? 25.828 -35.625 -21.703 1 70.75 387 LYS A O 1
ATOM 3034 N N . MET B 1 1 ? -18.359 -18.594 13.781 1 77.62 1 MET B N 1
ATOM 3035 C CA . MET B 1 1 ? -17.578 -18.188 14.945 1 77.62 1 MET B CA 1
ATOM 3036 C C . MET B 1 1 ? -16.75 -16.953 14.641 1 77.62 1 MET B C 1
ATOM 3038 O O . MET B 1 1 ? -16.141 -16.844 13.57 1 77.62 1 MET B O 1
ATOM 3042 N N . LYS B 1 2 ? -16.859 -16.016 15.531 1 87.75 2 LYS B N 1
ATOM 3043 C CA . LYS B 1 2 ? -16.062 -14.812 15.359 1 87.75 2 LYS B CA 1
ATOM 3044 C C . LYS B 1 2 ? -14.672 -14.992 15.961 1 87.75 2 LYS B C 1
ATOM 3046 O O . LYS B 1 2 ? -14.531 -15.484 17.078 1 87.75 2 LYS B O 1
ATOM 3051 N N . LEU B 1 3 ? -13.703 -14.812 15.117 1 94.75 3 LEU B N 1
ATOM 3052 C CA . LEU B 1 3 ? -12.312 -14.969 15.539 1 94.75 3 LEU B CA 1
ATOM 3053 C C . LEU B 1 3 ? -11.727 -13.633 15.977 1 94.75 3 LEU B C 1
ATOM 3055 O O . LEU B 1 3 ? -12.219 -12.578 15.578 1 94.75 3 LEU B O 1
ATOM 3059 N N . SER B 1 4 ? -10.742 -13.766 16.844 1 93 4 SER B N 1
ATOM 3060 C CA . SER B 1 4 ? -10.117 -12.547 17.359 1 93 4 SER B CA 1
ATOM 3061 C C . SER B 1 4 ? -8.906 -12.156 16.531 1 93 4 SER B C 1
ATOM 3063 O O . SER B 1 4 ? -8.133 -13.016 16.094 1 93 4 SER B O 1
ATOM 3065 N N . LEU B 1 5 ? -8.773 -10.875 16.297 1 95.5 5 LEU B N 1
ATOM 3066 C CA . LEU B 1 5 ? -7.566 -10.32 15.695 1 95.5 5 LEU B CA 1
ATOM 3067 C C . LEU B 1 5 ? -6.414 -10.312 16.688 1 95.5 5 LEU B C 1
ATOM 3069 O O . LEU B 1 5 ? -6.594 -10.695 17.859 1 95.5 5 LEU B O 1
ATOM 3073 N N . ASN B 1 6 ? -5.258 -10.039 16.203 1 95.25 6 ASN B N 1
ATOM 3074 C CA . ASN B 1 6 ? -4.102 -10.039 17.094 1 95.25 6 ASN B CA 1
ATOM 3075 C C . ASN B 1 6 ? -4.215 -8.938 18.141 1 95.25 6 ASN B C 1
ATOM 3077 O O . ASN B 1 6 ? -5.094 -8.078 18.062 1 95.25 6 ASN B O 1
ATOM 3081 N N . ASN B 1 7 ? -3.365 -8.883 19.125 1 93.62 7 ASN B N 1
ATOM 3082 C CA . ASN B 1 7 ? -3.453 -7.992 20.281 1 93.62 7 ASN B CA 1
ATOM 3083 C C . ASN B 1 7 ? -3.246 -6.531 19.875 1 93.62 7 ASN B C 1
ATOM 3085 O O . ASN B 1 7 ? -3.797 -5.629 20.516 1 93.62 7 ASN B O 1
ATOM 3089 N N . GLN B 1 8 ? -2.473 -6.312 18.859 1 92.44 8 GLN B N 1
ATOM 3090 C CA . GLN B 1 8 ? -2.15 -4.949 18.453 1 92.44 8 GLN B CA 1
ATOM 3091 C C . GLN B 1 8 ? -3.301 -4.32 17.672 1 92.44 8 GLN B C 1
ATOM 3093 O O . GLN B 1 8 ? -3.332 -3.104 17.484 1 92.44 8 GLN B O 1
ATOM 3098 N N . SER B 1 9 ? -4.238 -5.141 17.312 1 91.81 9 SER B N 1
ATOM 3099 C CA . SER B 1 9 ? -5.391 -4.648 16.562 1 91.81 9 SER B CA 1
ATOM 3100 C C . SER B 1 9 ? -6.234 -3.701 17.406 1 91.81 9 SER B C 1
ATOM 3102 O O . SER B 1 9 ? -7.074 -2.967 16.891 1 91.81 9 SER B O 1
ATOM 3104 N N . LYS B 1 10 ? -6.098 -3.701 18.719 1 91.25 10 LYS B N 1
ATOM 3105 C CA . LYS B 1 10 ? -6.809 -2.787 19.609 1 91.25 10 LYS B CA 1
ATOM 3106 C C . LYS B 1 10 ? -6.453 -1.336 19.297 1 91.25 10 LYS B C 1
ATOM 3108 O O . LYS B 1 10 ? -7.199 -0.421 19.656 1 91.25 10 LYS B O 1
ATOM 3113 N N . PHE B 1 11 ? -5.281 -1.155 18.641 1 91.88 11 PHE B N 1
ATOM 3114 C CA . PHE B 1 11 ? -4.832 0.196 18.328 1 91.88 11 PHE B CA 1
ATOM 3115 C C . PHE B 1 11 ? -5.402 0.655 17 1 91.88 11 PHE B C 1
ATOM 3117 O O . PHE B 1 11 ? -5.215 1.807 16.594 1 91.88 11 PHE B O 1
ATOM 3124 N N . LEU B 1 12 ? -6.043 -0.308 16.266 1 89.94 12 LEU B N 1
ATOM 3125 C CA . LEU B 1 12 ? -6.723 0.031 15.023 1 89.94 12 LEU B CA 1
ATOM 3126 C C . LEU B 1 12 ? -8.078 0.664 15.297 1 89.94 12 LEU B C 1
ATOM 3128 O O . LEU B 1 12 ? -9.086 -0.04 15.406 1 89.94 12 LEU B O 1
ATOM 3132 N N . ARG B 1 13 ? -8.094 1.939 15.422 1 83 13 ARG B N 1
ATOM 3133 C CA . ARG B 1 13 ? -9.312 2.68 15.734 1 83 13 ARG B CA 1
ATOM 3134 C C . ARG B 1 13 ? -9.531 3.82 14.75 1 83 13 ARG B C 1
ATOM 3136 O O . ARG B 1 13 ? -8.586 4.305 14.133 1 83 13 ARG B O 1
ATOM 3143 N N . ALA B 1 14 ? -10.75 4.145 14.656 1 78.81 14 ALA B N 1
ATOM 3144 C CA . ALA B 1 14 ? -11.102 5.285 13.82 1 78.81 14 ALA B CA 1
ATOM 3145 C C . ALA B 1 14 ? -10.461 6.57 14.344 1 78.81 14 ALA B C 1
ATOM 3147 O O . ALA B 1 14 ? -10.406 6.785 15.555 1 78.81 14 ALA B O 1
ATOM 3148 N N . PRO B 1 15 ? -9.922 7.281 13.359 1 74 15 PRO B N 1
ATOM 3149 C CA . PRO B 1 15 ? -9.43 8.578 13.828 1 74 15 PRO B CA 1
ATOM 3150 C C . PRO B 1 15 ? -10.5 9.383 14.555 1 74 15 PRO B C 1
ATOM 3152 O O . PRO B 1 15 ? -11.695 9.242 14.266 1 74 15 PRO B O 1
ATOM 3155 N N . SER B 1 16 ? -10.133 10.055 15.508 1 66.25 16 SER B N 1
ATOM 3156 C CA . SER B 1 16 ? -11.039 10.844 16.328 1 66.25 16 SER B CA 1
ATOM 3157 C C . SER B 1 16 ? -11.93 11.742 15.469 1 66.25 16 SER B C 1
ATOM 3159 O O . SER B 1 16 ? -13.07 12.016 15.828 1 66.25 16 SER B O 1
ATOM 3161 N N . ILE B 1 17 ? -11.445 11.969 14.32 1 71.56 17 ILE B N 1
ATOM 3162 C CA . ILE B 1 17 ? -12.148 12.938 13.484 1 71.56 17 ILE B CA 1
ATOM 3163 C C . ILE B 1 17 ? -13.289 12.242 12.742 1 71.56 17 ILE B C 1
ATOM 3165 O O . ILE B 1 17 ? -14.148 12.898 12.148 1 71.56 17 ILE B O 1
ATOM 3169 N N . ARG B 1 18 ? -13.359 10.969 12.867 1 67.81 18 ARG B N 1
ATOM 3170 C CA . ARG B 1 18 ? -14.367 10.211 12.133 1 67.81 18 ARG B CA 1
ATOM 3171 C C . ARG B 1 18 ? -15.773 10.609 12.555 1 67.81 18 ARG B C 1
ATOM 3173 O O . ARG B 1 18 ? -16.688 10.664 11.734 1 67.81 18 ARG B O 1
ATOM 3180 N N . GLN B 1 19 ? -15.859 10.797 13.805 1 67.06 19 GLN B N 1
ATOM 3181 C CA . GLN B 1 19 ? -17.172 11.203 14.289 1 67.06 19 GLN B CA 1
ATOM 3182 C C . GLN B 1 19 ? -17.656 12.477 13.594 1 67.06 19 GLN B C 1
ATOM 3184 O O . GLN B 1 19 ? -18.844 12.641 13.344 1 67.06 19 GLN B O 1
ATOM 3189 N N . PHE B 1 20 ? -16.781 13.305 13.203 1 77.5 20 PHE B N 1
ATOM 3190 C CA . PHE B 1 20 ? -17.125 14.547 12.523 1 77.5 20 PHE B CA 1
ATOM 3191 C C . PHE B 1 20 ? -17.562 14.273 11.086 1 77.5 20 PHE B C 1
ATOM 3193 O O . PHE B 1 20 ? -18.531 14.875 10.602 1 77.5 20 PHE B O 1
ATOM 3200 N N . SER B 1 21 ? -16.859 13.336 10.531 1 73.44 21 SER B N 1
ATOM 3201 C CA . SER B 1 21 ? -17.203 13.008 9.156 1 73.44 21 SER B CA 1
ATOM 3202 C C . SER B 1 21 ? -18.641 12.508 9.055 1 73.44 21 SER B C 1
ATOM 3204 O O . SER B 1 21 ? -19.375 12.891 8.141 1 73.44 21 SER B O 1
ATOM 3206 N N . SER B 1 22 ? -19.078 11.688 9.969 1 74.56 22 SER B N 1
ATOM 3207 C CA . SER B 1 22 ? -20.438 11.148 9.977 1 74.56 22 SER B CA 1
ATOM 3208 C C . SER B 1 22 ? -21.469 12.242 10.258 1 74.56 22 SER B C 1
ATOM 3210 O O . SER B 1 22 ? -22.547 12.258 9.664 1 74.56 22 SER B O 1
ATOM 3212 N N . ARG B 1 23 ? -21.078 13.133 11.023 1 79.75 23 ARG B N 1
ATOM 3213 C CA . ARG B 1 23 ? -22 14.195 11.406 1 79.75 23 ARG B CA 1
ATOM 3214 C C . ARG B 1 23 ? -22.141 15.227 10.289 1 79.75 23 ARG B C 1
ATOM 3216 O O . ARG B 1 23 ? -23.234 15.781 10.086 1 79.75 23 ARG B O 1
ATOM 3223 N N . ILE B 1 24 ? -21.125 15.422 9.648 1 84.06 24 ILE B N 1
ATOM 3224 C CA . ILE B 1 24 ? -21.109 16.375 8.547 1 84.06 24 ILE B CA 1
ATOM 3225 C C . ILE B 1 24 ? -22.109 15.945 7.473 1 84.06 24 ILE B C 1
ATOM 3227 O O . ILE B 1 24 ? -22.828 16.781 6.91 1 84.06 24 ILE B O 1
ATOM 3231 N N . LYS B 1 25 ? -22.25 14.664 7.254 1 78.56 25 LYS B N 1
ATOM 3232 C CA . LYS B 1 25 ? -23.125 14.125 6.215 1 78.56 25 LYS B CA 1
ATOM 3233 C C . LYS B 1 25 ? -24.594 14.438 6.512 1 78.56 25 LYS B C 1
ATOM 3235 O O . LYS B 1 25 ? -25.406 14.531 5.59 1 78.56 25 LYS B O 1
ATOM 3240 N N . ASN B 1 26 ? -24.859 14.695 7.691 1 84 26 ASN B N 1
ATOM 3241 C CA . ASN B 1 26 ? -26.234 14.93 8.109 1 84 26 ASN B CA 1
ATOM 3242 C C . ASN B 1 26 ? -26.562 16.422 8.117 1 84 26 ASN B C 1
ATOM 3244 O O . ASN B 1 26 ? -27.703 16.812 8.438 1 84 26 ASN B O 1
ATOM 3248 N N . ILE B 1 27 ? -25.641 17.203 7.711 1 90.06 27 ILE B N 1
ATOM 3249 C CA . ILE B 1 27 ? -25.812 18.656 7.668 1 90.06 27 ILE B CA 1
ATOM 3250 C C . ILE B 1 27 ? -25.531 19.156 6.254 1 90.06 27 ILE B C 1
ATOM 3252 O O . ILE B 1 27 ? -24.391 19.484 5.926 1 90.06 27 ILE B O 1
ATOM 3256 N N . PRO B 1 28 ? -26.547 19.266 5.445 1 85.69 28 PRO B N 1
ATOM 3257 C CA . PRO B 1 28 ? -26.375 19.516 4.016 1 85.69 28 PRO B CA 1
ATOM 3258 C C . PRO B 1 28 ? -25.672 20.844 3.725 1 85.69 28 PRO B C 1
ATOM 3260 O O . PRO B 1 28 ? -25.016 20.984 2.689 1 85.69 28 PRO B O 1
ATOM 3263 N N . ASP B 1 29 ? -25.766 21.828 4.625 1 91.25 29 ASP B N 1
ATOM 3264 C CA . ASP B 1 29 ? -25.188 23.141 4.332 1 91.25 29 ASP B CA 1
ATOM 3265 C C . ASP B 1 29 ? -23.906 23.359 5.137 1 91.25 29 ASP B C 1
ATOM 3267 O O . ASP B 1 29 ? -23.516 24.516 5.383 1 91.25 29 ASP B O 1
ATOM 3271 N N . CYS B 1 30 ? -23.266 22.312 5.457 1 94.88 30 CYS B N 1
ATOM 3272 C CA . CYS B 1 30 ? -22.078 22.406 6.309 1 94.88 30 CYS B CA 1
ATOM 3273 C C . CYS B 1 30 ? -20.891 22.922 5.527 1 94.88 30 CYS B C 1
ATOM 3275 O O . CYS B 1 30 ? -20.656 22.516 4.387 1 94.88 30 CYS B O 1
ATOM 3277 N N . ILE B 1 31 ? -20.172 23.969 6.066 1 96.19 31 ILE B N 1
ATOM 3278 C CA . ILE B 1 31 ? -18.875 24.375 5.559 1 96.19 31 ILE B CA 1
ATOM 3279 C C . ILE B 1 31 ? -17.781 23.5 6.188 1 96.19 31 ILE B C 1
ATOM 3281 O O . ILE B 1 31 ? -17.484 23.641 7.379 1 96.19 31 ILE B O 1
ATOM 3285 N N . ASN B 1 32 ? -17.172 22.656 5.398 1 94.69 32 ASN B N 1
ATOM 3286 C CA . ASN B 1 32 ? -16.172 21.703 5.871 1 94.69 32 ASN B CA 1
ATOM 3287 C C . ASN B 1 32 ? -14.766 22.266 5.723 1 94.69 32 ASN B C 1
ATOM 3289 O O . ASN B 1 32 ? -14.258 22.406 4.609 1 94.69 32 ASN B O 1
ATOM 3293 N N . LEU B 1 33 ? -14.141 22.609 6.785 1 96.56 33 LEU B N 1
ATOM 3294 C CA . LEU B 1 33 ? -12.766 23.109 6.766 1 96.56 33 LEU B CA 1
ATOM 3295 C C . LEU B 1 33 ? -11.828 22.141 7.473 1 96.56 33 LEU B C 1
ATOM 3297 O O . LEU B 1 33 ? -10.875 22.562 8.133 1 96.56 33 LEU B O 1
ATOM 3301 N N . THR B 1 34 ? -12.141 20.812 7.344 1 93.81 34 THR B N 1
ATOM 3302 C CA . THR B 1 34 ? -11.367 19.812 8.062 1 93.81 34 THR B CA 1
ATOM 3303 C C . THR B 1 34 ? -10.398 19.109 7.125 1 93.81 34 THR B C 1
ATOM 3305 O O . THR B 1 34 ? -9.461 18.438 7.582 1 93.81 34 THR B O 1
ATOM 3308 N N . ILE B 1 35 ? -10.555 19.25 5.855 1 86.56 35 ILE B N 1
ATOM 3309 C CA . ILE B 1 35 ? -9.938 18.328 4.914 1 86.56 35 ILE B CA 1
ATOM 3310 C C . ILE B 1 35 ? -8.484 18.75 4.668 1 86.56 35 ILE B C 1
ATOM 3312 O O . ILE B 1 35 ? -8.188 19.938 4.504 1 86.56 35 ILE B O 1
ATOM 3316 N N . GLY B 1 36 ? -7.609 17.734 4.672 1 89.44 36 GLY B N 1
ATOM 3317 C CA . GLY B 1 36 ? -6.191 17.938 4.43 1 89.44 36 GLY B CA 1
ATOM 3318 C C . GLY B 1 36 ? -5.777 17.594 3.01 1 89.44 36 GLY B C 1
ATOM 3319 O O . GLY B 1 36 ? -4.82 16.844 2.799 1 89.44 36 GLY B O 1
ATOM 3320 N N . GLN B 1 37 ? -6.438 18.062 2.049 1 93.62 37 GLN B N 1
ATOM 3321 C CA . GLN B 1 37 ? -6.105 17.875 0.642 1 93.62 37 GLN B CA 1
ATOM 3322 C C . GLN B 1 37 ? -6.348 19.156 -0.162 1 93.62 37 GLN B C 1
ATOM 3324 O O . GLN B 1 37 ? -7.328 19.859 0.067 1 93.62 37 GLN B O 1
ATOM 3329 N N . PRO B 1 38 ? -5.473 19.422 -1.151 1 96.31 38 PRO B N 1
ATOM 3330 C CA . PRO B 1 38 ? -5.648 20.609 -1.997 1 96.31 38 PRO B CA 1
ATOM 3331 C C . PRO B 1 38 ? -6.984 20.609 -2.738 1 96.31 38 PRO B C 1
ATOM 3333 O O . PRO B 1 38 ? -7.492 19.547 -3.104 1 96.31 38 PRO B O 1
ATOM 3336 N N . ASP B 1 39 ? -7.547 21.766 -2.965 1 95.94 39 ASP B N 1
ATOM 3337 C CA . ASP B 1 39 ? -8.797 21.891 -3.709 1 95.94 39 ASP B CA 1
ATOM 3338 C C . ASP B 1 39 ? -8.531 22.219 -5.176 1 95.94 39 ASP B C 1
ATOM 3340 O O . ASP B 1 39 ? -9.438 22.656 -5.895 1 95.94 39 ASP B O 1
ATOM 3344 N N . PHE B 1 40 ? -7.316 22.109 -5.621 1 96.56 40 PHE B N 1
ATOM 3345 C CA . PHE B 1 40 ? -6.918 22.328 -7.008 1 96.56 40 PHE B CA 1
ATOM 3346 C C . PHE B 1 40 ? -6.93 21.016 -7.785 1 96.56 40 PHE B C 1
ATOM 3348 O O . PHE B 1 40 ? -6.77 19.953 -7.203 1 96.56 40 PHE B O 1
ATOM 3355 N N . PRO B 1 41 ? -7.168 21.125 -9.062 1 96.56 41 PRO B N 1
ATOM 3356 C CA . PRO B 1 41 ? -6.953 19.922 -9.859 1 96.56 41 PRO B CA 1
ATOM 3357 C C . PRO B 1 41 ? -5.477 19.562 -10.016 1 96.56 41 PRO B C 1
ATOM 3359 O O . PRO B 1 41 ? -4.613 20.438 -9.875 1 96.56 41 PRO B O 1
ATOM 3362 N N . MET B 1 42 ? -5.195 18.328 -10.258 1 98 42 MET B N 1
ATOM 3363 C CA . MET B 1 42 ? -3.85 17.922 -10.664 1 98 42 MET B CA 1
ATOM 3364 C C . MET B 1 42 ? -3.42 18.672 -11.93 1 98 42 MET B C 1
ATOM 3366 O O . MET B 1 42 ? -4.227 18.875 -12.836 1 98 42 MET B O 1
ATOM 3370 N N . PRO B 1 43 ? -2.162 19.109 -12.023 1 98.12 43 PRO B N 1
ATOM 3371 C CA . PRO B 1 43 ? -1.713 19.844 -13.211 1 98.12 43 PRO B CA 1
ATOM 3372 C C . PRO B 1 43 ? -1.969 19.094 -14.508 1 98.12 43 PRO B C 1
ATOM 3374 O O . PRO B 1 43 ? -1.793 17.875 -14.562 1 98.12 43 PRO B O 1
ATOM 3377 N N . ASP B 1 44 ? -2.293 19.828 -15.578 1 98.12 44 ASP B N 1
ATOM 3378 C CA . ASP B 1 44 ? -2.68 19.25 -16.859 1 98.12 44 ASP B CA 1
ATOM 3379 C C . ASP B 1 44 ? -1.539 18.422 -17.453 1 98.12 44 ASP B C 1
ATOM 3381 O O . ASP B 1 44 ? -1.771 17.344 -18.016 1 98.12 44 ASP B O 1
ATOM 3385 N N . VAL B 1 45 ? -0.303 18.891 -17.281 1 98.44 45 VAL B N 1
ATOM 3386 C CA . VAL B 1 45 ? 0.843 18.203 -17.859 1 98.44 45 VAL B CA 1
ATOM 3387 C C . VAL B 1 45 ? 1.01 16.844 -17.203 1 98.44 45 VAL B C 1
ATOM 3389 O O . VAL B 1 45 ? 1.426 15.875 -17.859 1 98.44 45 VAL B O 1
ATOM 3392 N N . VAL B 1 46 ? 0.664 16.766 -15.945 1 98.69 46 VAL B N 1
ATOM 3393 C CA . VAL B 1 46 ? 0.734 15.5 -15.211 1 98.69 46 VAL B CA 1
ATOM 3394 C C . VAL B 1 46 ? -0.369 14.562 -15.688 1 98.69 46 VAL B C 1
ATOM 3396 O O . VAL B 1 46 ? -0.12 13.383 -15.938 1 98.69 46 VAL B O 1
ATOM 3399 N N . LYS B 1 47 ? -1.627 15.078 -15.844 1 98.69 47 LYS B N 1
ATOM 3400 C CA . LYS B 1 47 ? -2.754 14.289 -16.344 1 98.69 47 LYS B CA 1
ATOM 3401 C C . LYS B 1 47 ? -2.461 13.727 -17.719 1 98.69 47 LYS B C 1
ATOM 3403 O O . LYS B 1 47 ? -2.75 12.555 -18 1 98.69 47 LYS B O 1
ATOM 3408 N N . GLU B 1 48 ? -1.88 14.555 -18.547 1 98.81 48 GLU B N 1
ATOM 3409 C CA . GLU B 1 48 ? -1.602 14.148 -19.922 1 98.81 48 GLU B CA 1
ATOM 3410 C C . GLU B 1 48 ? -0.592 13.008 -19.969 1 98.81 48 GLU B C 1
ATOM 3412 O O . GLU B 1 48 ? -0.771 12.047 -20.719 1 98.81 48 GLU B O 1
ATOM 3417 N N . ALA B 1 49 ? 0.48 13.094 -19.188 1 98.81 49 ALA B N 1
ATOM 3418 C CA . ALA B 1 49 ? 1.477 12.031 -19.125 1 98.81 49 ALA B CA 1
ATOM 3419 C C . ALA B 1 49 ? 0.865 10.742 -18.578 1 98.81 49 ALA B C 1
ATOM 3421 O O . ALA B 1 49 ? 1.205 9.648 -19.047 1 98.81 49 ALA B O 1
ATOM 3422 N N . TYR B 1 50 ? -0.017 10.891 -17.609 1 98.81 50 TYR B N 1
ATOM 3423 C CA . TYR B 1 50 ? -0.739 9.766 -17.031 1 98.81 50 TYR B CA 1
ATOM 3424 C C . TYR B 1 50 ? -1.576 9.047 -18.078 1 98.81 50 TYR B C 1
ATOM 3426 O O . TYR B 1 50 ? -1.505 7.824 -18.203 1 98.81 50 TYR B O 1
ATOM 3434 N N . ILE B 1 51 ? -2.359 9.828 -18.812 1 98.88 51 ILE B N 1
ATOM 3435 C CA . ILE B 1 51 ? -3.262 9.328 -19.844 1 98.88 51 ILE B CA 1
ATOM 3436 C C . ILE B 1 51 ? -2.455 8.656 -20.938 1 98.88 51 ILE B C 1
ATOM 3438 O O . ILE B 1 51 ? -2.799 7.555 -21.391 1 98.88 51 ILE B O 1
ATOM 3442 N N . GLU B 1 52 ? -1.331 9.25 -21.359 1 98.81 52 GLU B N 1
ATOM 3443 C CA . GLU B 1 52 ? -0.495 8.695 -22.422 1 98.81 52 GLU B CA 1
ATOM 3444 C C . GLU B 1 52 ? 0.107 7.352 -22 1 98.81 52 GLU B C 1
ATOM 3446 O O . GLU B 1 52 ? 0.217 6.434 -22.812 1 98.81 52 GLU B O 1
ATOM 3451 N N . ALA B 1 53 ? 0.515 7.25 -20.75 1 98.81 53 ALA B N 1
ATOM 3452 C CA . ALA B 1 53 ? 1.067 6 -20.234 1 98.81 53 ALA B CA 1
ATOM 3453 C C . ALA B 1 53 ? 0.064 4.859 -20.375 1 98.81 53 ALA B C 1
ATOM 3455 O O . ALA B 1 53 ? 0.436 3.734 -20.719 1 98.81 53 ALA B O 1
ATOM 3456 N N . ILE B 1 54 ? -1.219 5.141 -20.047 1 98.81 54 ILE B N 1
ATOM 3457 C CA . ILE B 1 54 ? -2.27 4.133 -20.141 1 98.81 54 ILE B CA 1
ATOM 3458 C C . ILE B 1 54 ? -2.51 3.762 -21.594 1 98.81 54 ILE B C 1
ATOM 3460 O O . ILE B 1 54 ? -2.627 2.58 -21.922 1 98.81 54 ILE B O 1
ATOM 3464 N N . LYS B 1 55 ? -2.5 4.781 -22.484 1 98.5 55 LYS B N 1
ATOM 3465 C CA . LYS B 1 55 ? -2.688 4.551 -23.906 1 98.5 55 LYS B CA 1
ATOM 3466 C C . LYS B 1 55 ? -1.578 3.668 -24.469 1 98.5 55 LYS B C 1
ATOM 3468 O O . LYS B 1 55 ? -1.825 2.836 -25.344 1 98.5 55 LYS B O 1
ATOM 3473 N N . GLU B 1 56 ? -0.408 3.83 -23.953 1 98.25 56 GLU B N 1
ATOM 3474 C CA . GLU B 1 56 ? 0.767 3.127 -24.453 1 98.25 56 GLU B CA 1
ATOM 3475 C C . GLU B 1 56 ? 0.967 1.797 -23.734 1 98.25 56 GLU B C 1
ATOM 3477 O O . GLU B 1 56 ? 2.033 1.186 -23.844 1 98.25 56 GLU B O 1
ATOM 3482 N N . ASN B 1 57 ? 0.039 1.358 -22.938 1 97.94 57 ASN B N 1
ATOM 3483 C CA . ASN B 1 57 ? 0.02 0.066 -22.266 1 97.94 57 ASN B CA 1
ATOM 3484 C C . ASN B 1 57 ? 1.142 -0.046 -21.234 1 97.94 57 ASN B C 1
ATOM 3486 O O . ASN B 1 57 ? 1.709 -1.123 -21.047 1 97.94 57 ASN B O 1
ATOM 3490 N N . LYS B 1 58 ? 1.567 1.101 -20.688 1 97.81 58 LYS B N 1
ATOM 3491 C CA . LYS B 1 58 ? 2.48 1.053 -19.547 1 97.81 58 LYS B CA 1
ATOM 3492 C C . LYS B 1 58 ? 1.737 0.697 -18.266 1 97.81 58 LYS B C 1
ATOM 3494 O O . LYS B 1 58 ? 1.692 1.495 -17.328 1 97.81 58 LYS B O 1
ATOM 3499 N N . THR B 1 59 ? 1.151 -0.491 -18.234 1 97.38 59 THR B N 1
ATOM 3500 C CA . THR B 1 59 ? 0.257 -0.9 -17.156 1 97.38 59 THR B CA 1
ATOM 3501 C C . THR B 1 59 ? 0.696 -2.238 -16.578 1 97.38 59 THR B C 1
ATOM 3503 O O . THR B 1 59 ? -0.091 -2.92 -15.914 1 97.38 59 THR B O 1
ATOM 3506 N N . SER B 1 60 ? 1.941 -2.695 -16.812 1 96.75 60 SER B N 1
ATOM 3507 C CA . SER B 1 60 ? 2.514 -3.908 -16.234 1 96.75 60 SER B CA 1
ATOM 3508 C C . SER B 1 60 ? 3.383 -3.59 -15.023 1 96.75 60 SER B C 1
ATOM 3510 O O . SER B 1 60 ? 3.709 -2.426 -14.773 1 96.75 60 SER B O 1
ATOM 3512 N N . TYR B 1 61 ? 3.811 -4.609 -14.328 1 95.44 61 TYR B N 1
ATOM 3513 C CA . TYR B 1 61 ? 4.68 -4.434 -13.164 1 95.44 61 TYR B CA 1
ATOM 3514 C C . TYR B 1 61 ? 5.91 -3.609 -13.523 1 95.44 61 TYR B C 1
ATOM 3516 O O . TYR B 1 61 ? 6.402 -3.68 -14.656 1 95.44 61 TYR B O 1
ATOM 3524 N N . SER B 1 62 ? 6.375 -2.869 -12.617 1 95.94 62 SER B N 1
ATOM 3525 C CA . SER B 1 62 ? 7.695 -2.256 -12.688 1 95.94 62 SER B CA 1
ATOM 3526 C C . SER B 1 62 ? 8.664 -2.895 -11.695 1 95.94 62 SER B C 1
ATOM 3528 O O . SER B 1 62 ? 8.281 -3.803 -10.953 1 95.94 62 SER B O 1
ATOM 3530 N N . HIS B 1 63 ? 9.883 -2.459 -11.789 1 94.12 63 HIS B N 1
ATOM 3531 C CA . HIS B 1 63 ? 10.797 -2.768 -10.695 1 94.12 63 HIS B CA 1
ATOM 3532 C C . HIS B 1 63 ? 10.188 -2.4 -9.344 1 94.12 63 HIS B C 1
ATOM 3534 O O . HIS B 1 63 ? 9.438 -1.424 -9.242 1 94.12 63 HIS B O 1
ATOM 3540 N N . ASN B 1 64 ? 10.555 -3.182 -8.32 1 95.81 64 ASN B N 1
ATOM 3541 C CA . ASN B 1 64 ? 9.977 -2.957 -7.004 1 95.81 64 ASN B CA 1
ATOM 3542 C C . ASN B 1 64 ? 10.25 -1.544 -6.504 1 95.81 64 ASN B C 1
ATOM 3544 O O . ASN B 1 64 ? 9.391 -0.921 -5.879 1 95.81 64 ASN B O 1
ATOM 3548 N N . LYS B 1 65 ? 11.406 -0.954 -6.812 1 97.44 65 LYS B N 1
ATOM 3549 C CA . LYS B 1 65 ? 11.758 0.396 -6.379 1 97.44 65 LYS B CA 1
ATOM 3550 C C . LYS B 1 65 ? 10.992 1.445 -7.184 1 97.44 65 LYS B C 1
ATOM 3552 O O . LYS B 1 65 ? 10.93 2.611 -6.789 1 97.44 65 LYS B O 1
ATOM 3557 N N . GLY B 1 66 ? 10.484 1.051 -8.266 1 98.31 66 GLY B N 1
ATOM 3558 C CA . GLY B 1 66 ? 9.891 1.969 -9.227 1 98.31 66 GLY B CA 1
ATOM 3559 C C . GLY B 1 66 ? 10.664 2.035 -10.531 1 98.31 66 GLY B C 1
ATOM 3560 O O . GLY B 1 66 ? 11.773 1.508 -10.633 1 98.31 66 GLY B O 1
ATOM 3561 N N . LEU B 1 67 ? 10.062 2.613 -11.531 1 98.62 67 LEU B N 1
ATOM 3562 C CA . LEU B 1 67 ? 10.703 2.791 -12.828 1 98.62 67 LEU B CA 1
ATOM 3563 C C . LEU B 1 67 ? 12 3.588 -12.688 1 98.62 67 LEU B C 1
ATOM 3565 O O . LEU B 1 67 ? 12.062 4.535 -11.898 1 98.62 67 LEU B O 1
ATOM 3569 N N . MET B 1 68 ? 12.977 3.189 -13.453 1 98.31 68 MET B N 1
ATOM 3570 C CA . MET B 1 68 ? 14.258 3.891 -13.43 1 98.31 68 MET B CA 1
ATOM 3571 C C . MET B 1 68 ? 14.078 5.367 -13.773 1 98.31 68 MET B C 1
ATOM 3573 O O . MET B 1 68 ? 14.641 6.234 -13.102 1 98.31 68 MET B O 1
ATOM 3577 N N . GLU B 1 69 ? 13.305 5.656 -14.781 1 98.62 69 GLU B N 1
ATOM 3578 C CA . GLU B 1 69 ? 13.078 7.031 -15.211 1 98.62 69 GLU B CA 1
ATOM 3579 C C . GLU B 1 69 ? 12.398 7.852 -14.117 1 98.62 69 GLU B C 1
ATOM 3581 O O . GLU B 1 69 ? 12.68 9.039 -13.961 1 98.62 69 GLU B O 1
ATOM 3586 N N . THR B 1 70 ? 11.508 7.23 -13.359 1 98.88 70 THR B N 1
ATOM 3587 C CA . THR B 1 70 ? 10.828 7.918 -12.266 1 98.88 70 THR B CA 1
ATOM 3588 C C . THR B 1 70 ? 11.805 8.234 -11.141 1 98.88 70 THR B C 1
ATOM 3590 O O . THR B 1 70 ? 11.828 9.352 -10.625 1 98.88 70 THR B O 1
ATOM 3593 N N . ARG B 1 71 ? 12.617 7.25 -10.719 1 98.88 71 ARG B N 1
ATOM 3594 C CA . ARG B 1 71 ? 13.602 7.465 -9.664 1 98.88 71 ARG B CA 1
ATOM 3595 C C . ARG B 1 71 ? 14.633 8.508 -10.078 1 98.88 71 ARG B C 1
ATOM 3597 O O . ARG B 1 71 ? 15.094 9.297 -9.25 1 98.88 71 ARG B O 1
ATOM 3604 N N . THR B 1 72 ? 14.961 8.523 -11.383 1 98.88 72 THR B N 1
ATOM 3605 C CA . THR B 1 72 ? 15.859 9.547 -11.898 1 98.88 72 THR B CA 1
ATOM 3606 C C . THR B 1 72 ? 15.227 10.93 -11.789 1 98.88 72 THR B C 1
ATOM 3608 O O . THR B 1 72 ? 15.898 11.898 -11.414 1 98.88 72 THR B O 1
ATOM 3611 N N . ALA B 1 73 ? 13.969 11.031 -12.133 1 98.88 73 ALA B N 1
ATOM 3612 C CA . ALA B 1 73 ? 13.266 12.305 -12.008 1 98.88 73 ALA B CA 1
ATOM 3613 C C . ALA B 1 73 ? 13.242 12.781 -10.562 1 98.88 73 ALA B C 1
ATOM 3615 O O . ALA B 1 73 ? 13.422 13.969 -10.289 1 98.88 73 ALA B O 1
ATOM 3616 N N . ILE B 1 74 ? 13.055 11.867 -9.633 1 98.81 74 ILE B N 1
ATOM 3617 C CA . ILE B 1 74 ? 13.047 12.203 -8.211 1 98.81 74 ILE B CA 1
ATOM 3618 C C . ILE B 1 74 ? 14.438 12.68 -7.785 1 98.81 74 ILE B C 1
ATOM 3620 O O . ILE B 1 74 ? 14.57 13.703 -7.117 1 98.81 74 ILE B O 1
ATOM 3624 N N . ARG B 1 75 ? 15.469 11.922 -8.203 1 98.69 75 ARG B N 1
ATOM 3625 C CA . ARG B 1 75 ? 16.844 12.305 -7.918 1 98.69 75 ARG B CA 1
ATOM 3626 C C . ARG B 1 75 ? 17.125 13.734 -8.375 1 98.69 75 ARG B C 1
ATOM 3628 O O . ARG B 1 75 ? 17.609 14.555 -7.594 1 98.69 75 ARG B O 1
ATOM 3635 N N . ASN B 1 76 ? 16.781 14.008 -9.609 1 98.62 76 ASN B N 1
ATOM 3636 C CA . ASN B 1 76 ? 17.047 15.328 -10.188 1 98.62 76 ASN B CA 1
ATOM 3637 C C . ASN B 1 76 ? 16.25 16.422 -9.469 1 98.62 76 ASN B C 1
ATOM 3639 O O . ASN B 1 76 ? 16.766 17.531 -9.273 1 98.62 76 ASN B O 1
ATOM 3643 N N . TYR B 1 77 ? 15.07 16.109 -9.148 1 98.19 77 TYR B N 1
ATOM 3644 C CA . TYR B 1 77 ? 14.219 17.078 -8.453 1 98.19 77 TYR B CA 1
ATOM 3645 C C . TYR B 1 77 ? 14.828 17.469 -7.113 1 98.19 77 TYR B C 1
ATOM 3647 O O . TYR B 1 77 ? 14.93 18.656 -6.801 1 98.19 77 TYR B O 1
ATOM 3655 N N . PHE B 1 78 ? 15.258 16.516 -6.305 1 97.75 78 PHE B N 1
ATOM 3656 C CA . PHE B 1 78 ? 15.828 16.797 -4.988 1 97.75 78 PHE B CA 1
ATOM 3657 C C . PHE B 1 78 ? 17.188 17.469 -5.117 1 97.75 78 PHE B C 1
ATOM 3659 O O . PHE B 1 78 ? 17.547 18.297 -4.289 1 97.75 78 PHE B O 1
ATOM 3666 N N . ASN B 1 79 ? 17.906 17.047 -6.145 1 97.88 79 ASN B N 1
ATOM 3667 C CA . ASN B 1 79 ? 19.188 17.719 -6.414 1 97.88 79 ASN B CA 1
ATOM 3668 C C . ASN B 1 79 ? 18.984 19.188 -6.723 1 97.88 79 ASN B C 1
ATOM 3670 O O . ASN B 1 79 ? 19.688 20.047 -6.191 1 97.88 79 ASN B O 1
ATOM 3674 N N . GLN B 1 80 ? 18.062 19.484 -7.551 1 96.5 80 GLN B N 1
ATOM 3675 C CA . GLN B 1 80 ? 17.781 20.859 -7.965 1 96.5 80 GLN B CA 1
ATOM 3676 C C . GLN B 1 80 ? 17.219 21.672 -6.809 1 96.5 80 GLN B C 1
ATOM 3678 O O . GLN B 1 80 ? 17.594 22.844 -6.633 1 96.5 80 GLN B O 1
ATOM 3683 N N . ARG B 1 81 ? 16.359 21.094 -6.008 1 94.94 81 ARG B N 1
ATOM 3684 C CA . ARG B 1 81 ? 15.656 21.812 -4.953 1 94.94 81 ARG B CA 1
ATOM 3685 C C . ARG B 1 81 ? 16.547 22 -3.73 1 94.94 81 ARG B C 1
ATOM 3687 O O . ARG B 1 81 ? 16.469 23.031 -3.051 1 94.94 81 ARG B O 1
ATOM 3694 N N . TYR B 1 82 ? 17.375 20.984 -3.428 1 96.25 82 TYR B N 1
ATOM 3695 C CA . TYR B 1 82 ? 18.016 20.984 -2.115 1 96.25 82 TYR B CA 1
ATOM 3696 C C . TYR B 1 82 ? 19.516 20.703 -2.234 1 96.25 82 TYR B C 1
ATOM 3698 O O . TYR B 1 82 ? 20.203 20.578 -1.224 1 96.25 82 TYR B O 1
ATOM 3706 N N . ALA B 1 83 ? 20.016 20.5 -3.402 1 96.19 83 ALA B N 1
ATOM 3707 C CA . ALA B 1 83 ? 21.422 20.25 -3.676 1 96.19 83 ALA B CA 1
ATOM 3708 C C . ALA B 1 83 ? 21.906 18.969 -2.984 1 96.19 83 ALA B C 1
ATOM 3710 O O . ALA B 1 83 ? 22.984 18.953 -2.389 1 96.19 83 ALA B O 1
ATOM 3711 N N . VAL B 1 84 ? 21 18.016 -3.014 1 96.31 84 VAL B N 1
ATOM 3712 C CA . VAL B 1 84 ? 21.359 16.703 -2.473 1 96.31 84 VAL B CA 1
ATOM 3713 C C . VAL B 1 84 ? 21.422 15.672 -3.604 1 96.31 84 VAL B C 1
ATOM 3715 O O . VAL B 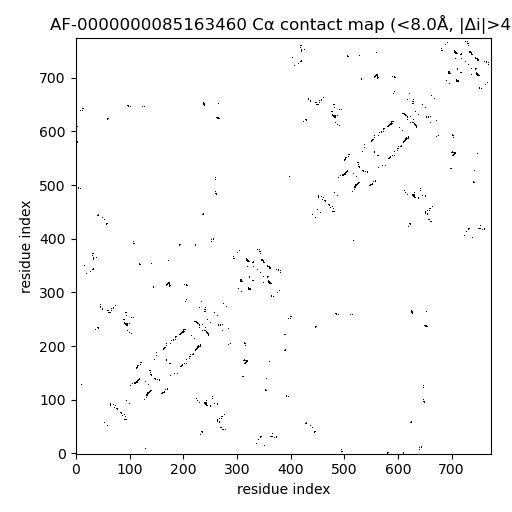1 84 ? 20.75 15.812 -4.621 1 96.31 84 VAL B O 1
ATOM 3718 N N . ASP B 1 85 ? 22.25 14.641 -3.422 1 95.12 85 ASP B N 1
ATOM 3719 C CA . ASP B 1 85 ? 22.406 13.656 -4.492 1 95.12 85 ASP B CA 1
ATOM 3720 C C . ASP B 1 85 ? 22.094 12.25 -3.984 1 95.12 85 ASP B C 1
ATOM 3722 O O . ASP B 1 85 ? 23 11.508 -3.607 1 95.12 85 ASP B O 1
ATOM 3726 N N . TYR B 1 86 ? 20.906 11.883 -3.965 1 97.06 86 TYR B N 1
ATOM 3727 C CA . TYR B 1 86 ? 20.484 10.492 -3.814 1 97.06 86 TYR B CA 1
ATOM 3728 C C . TYR B 1 86 ? 20.531 9.758 -5.148 1 97.06 86 TYR B C 1
ATOM 3730 O O . TYR B 1 86 ? 20.031 10.25 -6.16 1 97.06 86 TYR B O 1
ATOM 3738 N N . THR B 1 87 ? 21.188 8.625 -5.191 1 98.25 87 THR B N 1
ATOM 3739 C CA . THR B 1 87 ? 21.156 7.828 -6.41 1 98.25 87 THR B CA 1
ATOM 3740 C C . THR B 1 87 ? 19.812 7.098 -6.547 1 98.25 87 THR B C 1
ATOM 3742 O O . THR B 1 87 ? 19.031 7.055 -5.598 1 98.25 87 THR B O 1
ATOM 3745 N N . GLU B 1 88 ? 19.562 6.555 -7.703 1 98.5 88 GLU B N 1
ATOM 3746 C CA . GLU B 1 88 ? 18.328 5.801 -7.945 1 98.5 88 GLU B CA 1
ATOM 3747 C C . GLU B 1 88 ? 18.234 4.605 -7 1 98.5 88 GLU B C 1
ATOM 3749 O O . GLU B 1 88 ? 17.125 4.176 -6.656 1 98.5 88 GLU B O 1
ATOM 3754 N N . GLU B 1 89 ? 19.359 4.055 -6.512 1 98.12 89 GLU B N 1
ATOM 3755 C CA . GLU B 1 89 ? 19.375 2.912 -5.602 1 98.12 89 GLU B CA 1
ATOM 3756 C C . GLU B 1 89 ? 18.984 3.328 -4.188 1 98.12 89 GLU B C 1
ATOM 3758 O O . GLU B 1 89 ? 18.719 2.477 -3.338 1 98.12 89 GLU B O 1
ATOM 3763 N N . GLU B 1 90 ? 18.859 4.629 -3.961 1 98.75 90 GLU B N 1
ATOM 3764 C CA . GLU B 1 90 ? 18.547 5.176 -2.645 1 98.75 90 GLU B CA 1
ATOM 3765 C C . GLU B 1 90 ? 17.109 5.703 -2.598 1 98.75 90 GLU B C 1
ATOM 3767 O O . GLU B 1 90 ? 16.75 6.453 -1.688 1 98.75 90 GLU B O 1
ATOM 3772 N N . ILE B 1 91 ? 16.344 5.324 -3.637 1 98.88 91 ILE B N 1
ATOM 3773 C CA . ILE B 1 91 ? 14.992 5.863 -3.762 1 98.88 91 ILE B CA 1
ATOM 3774 C C . ILE B 1 91 ? 14 4.723 -4.008 1 98.88 91 ILE B C 1
ATOM 3776 O O . ILE B 1 91 ? 14.258 3.834 -4.82 1 98.88 91 ILE B O 1
ATOM 3780 N N . ILE B 1 92 ? 12.906 4.691 -3.273 1 98.88 92 ILE B N 1
ATOM 3781 C CA . ILE B 1 92 ? 11.758 3.834 -3.543 1 98.88 92 ILE B CA 1
ATOM 3782 C C . ILE B 1 92 ? 10.539 4.695 -3.865 1 98.88 92 ILE B C 1
ATOM 3784 O O . ILE B 1 92 ? 10.242 5.652 -3.15 1 98.88 92 ILE B O 1
ATOM 3788 N N . VAL B 1 93 ? 9.883 4.422 -5.004 1 98.88 93 VAL B N 1
ATOM 3789 C CA . VAL B 1 93 ? 8.562 4.984 -5.273 1 98.88 93 VAL B CA 1
ATOM 3790 C C . VAL B 1 93 ? 7.496 4.176 -4.543 1 98.88 93 VAL B C 1
ATOM 3792 O O . VAL B 1 93 ? 7.395 2.959 -4.734 1 98.88 93 VAL B O 1
ATOM 3795 N N . THR B 1 94 ? 6.691 4.781 -3.723 1 98.81 94 THR B N 1
ATOM 3796 C CA . THR B 1 94 ? 5.75 4.09 -2.852 1 98.81 94 THR B CA 1
ATOM 3797 C C . THR B 1 94 ? 4.316 4.523 -3.15 1 98.81 94 THR B C 1
ATOM 3799 O O . THR B 1 94 ? 4.094 5.445 -3.936 1 98.81 94 THR B O 1
ATOM 3802 N N . ASN B 1 95 ? 3.34 3.834 -2.572 1 98.5 95 ASN B N 1
ATOM 3803 C CA . ASN B 1 95 ? 1.928 4.18 -2.697 1 98.5 95 ASN B CA 1
ATOM 3804 C C . ASN B 1 95 ? 1.54 5.305 -1.741 1 98.5 95 ASN B C 1
ATOM 3806 O O . ASN B 1 95 ? 0.777 5.086 -0.798 1 98.5 95 ASN B O 1
ATOM 3810 N N . GLY B 1 96 ? 2.014 6.488 -2.055 1 98.25 96 GLY B N 1
ATOM 3811 C CA . GLY B 1 96 ? 1.847 7.633 -1.174 1 98.25 96 GLY B CA 1
ATOM 3812 C C . GLY B 1 96 ? 2.895 7.703 -0.079 1 98.25 96 GLY B C 1
ATOM 3813 O O . GLY B 1 96 ? 3.617 6.73 0.158 1 98.25 96 GLY B O 1
ATOM 3814 N N . ALA B 1 97 ? 2.971 8.859 0.551 1 98.25 97 ALA B N 1
ATOM 3815 C CA . ALA B 1 97 ? 3.881 9.039 1.679 1 98.25 97 ALA B CA 1
ATOM 3816 C C . ALA B 1 97 ? 3.512 8.117 2.834 1 9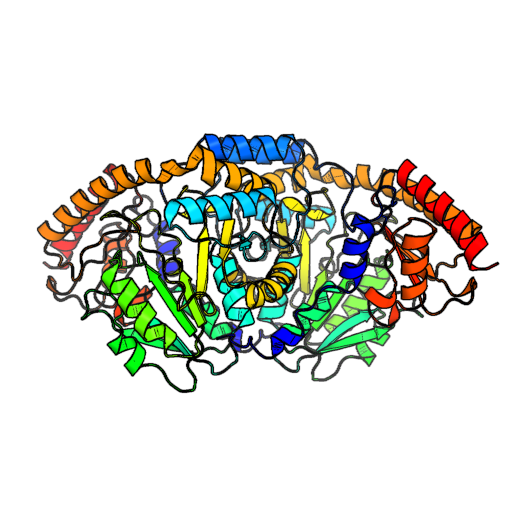8.25 97 ALA B C 1
ATOM 3818 O O . ALA B 1 97 ? 4.383 7.672 3.584 1 98.25 97 ALA B O 1
ATOM 3819 N N . SER B 1 98 ? 2.242 7.797 2.947 1 97.69 98 SER B N 1
ATOM 3820 C CA . SER B 1 98 ? 1.768 6.914 4.008 1 97.69 98 SER B CA 1
ATOM 3821 C C . SER B 1 98 ? 2.455 5.555 3.951 1 97.69 98 SER B C 1
ATOM 3823 O O . SER B 1 98 ? 2.893 5.031 4.977 1 97.69 98 SER B O 1
ATOM 3825 N N . GLU B 1 99 ? 2.564 5.008 2.771 1 98.56 99 GLU B N 1
ATOM 3826 C CA . GLU B 1 99 ? 3.227 3.711 2.652 1 98.56 99 GLU B CA 1
ATOM 3827 C C . GLU B 1 99 ? 4.723 3.826 2.93 1 98.56 99 GLU B C 1
ATOM 3829 O O . GLU B 1 99 ? 5.328 2.91 3.49 1 98.56 99 GLU B O 1
ATOM 3834 N N . ALA B 1 100 ? 5.332 4.938 2.521 1 98.81 100 ALA B N 1
ATOM 3835 C CA . ALA B 1 100 ? 6.738 5.172 2.838 1 98.81 100 ALA B CA 1
ATOM 3836 C C . ALA B 1 100 ? 6.977 5.125 4.344 1 98.81 100 ALA B C 1
ATOM 3838 O O . ALA B 1 100 ? 7.926 4.488 4.812 1 98.81 100 ALA B O 1
ATOM 3839 N N . ILE B 1 101 ? 6.105 5.789 5.094 1 98.75 101 ILE B N 1
ATOM 3840 C CA . ILE B 1 101 ? 6.191 5.828 6.551 1 98.75 101 ILE B CA 1
ATOM 3841 C C . ILE B 1 101 ? 6.031 4.418 7.113 1 98.75 101 ILE B C 1
ATOM 3843 O O . ILE B 1 101 ? 6.82 3.982 7.953 1 98.75 101 ILE B O 1
ATOM 3847 N N . ASP B 1 102 ? 5.051 3.736 6.664 1 98.31 102 ASP B N 1
ATOM 3848 C CA . ASP B 1 102 ? 4.785 2.375 7.121 1 98.31 102 ASP B CA 1
ATOM 3849 C C . ASP B 1 102 ? 5.977 1.46 6.844 1 98.31 102 ASP B C 1
ATOM 3851 O O . ASP B 1 102 ? 6.406 0.709 7.723 1 98.31 102 ASP B O 1
ATOM 3855 N N . THR B 1 103 ? 6.48 1.5 5.574 1 98.44 103 THR B N 1
ATOM 3856 C CA . THR B 1 103 ? 7.617 0.684 5.164 1 98.44 103 THR B CA 1
ATOM 3857 C C . THR B 1 103 ? 8.82 0.941 6.066 1 98.44 103 THR B C 1
ATOM 3859 O O . THR B 1 103 ? 9.477 0.001 6.52 1 98.44 103 THR B O 1
ATOM 3862 N N . ALA B 1 104 ? 9.07 2.178 6.336 1 98.56 104 ALA B N 1
ATOM 3863 C CA . ALA B 1 104 ? 10.203 2.553 7.18 1 98.56 104 ALA B CA 1
ATOM 3864 C C . ALA B 1 104 ? 10.016 2.035 8.602 1 98.56 104 ALA B C 1
ATOM 3866 O O . ALA B 1 104 ? 10.891 1.346 9.141 1 98.56 104 ALA B O 1
ATOM 3867 N N . LEU B 1 105 ? 8.898 2.27 9.219 1 98.38 105 LEU B N 1
ATOM 3868 C CA . LEU B 1 105 ? 8.672 1.951 10.625 1 98.38 105 LEU B CA 1
ATOM 3869 C C . LEU B 1 105 ? 8.641 0.442 10.836 1 98.38 105 LEU B C 1
ATOM 3871 O O . LEU B 1 105 ? 9.188 -0.059 11.828 1 98.38 105 LEU B O 1
ATOM 3875 N N . ARG B 1 106 ? 8.039 -0.27 9.922 1 96.88 106 ARG B N 1
ATOM 3876 C CA . ARG B 1 106 ? 7.965 -1.724 10.016 1 96.88 106 ARG B CA 1
ATOM 3877 C C . ARG B 1 106 ? 9.359 -2.344 9.977 1 96.88 106 ARG B C 1
ATOM 3879 O O . ARG B 1 106 ? 9.578 -3.424 10.531 1 96.88 106 ARG B O 1
ATOM 3886 N N . SER B 1 107 ? 10.25 -1.649 9.344 1 97.38 107 SER B N 1
ATOM 3887 C CA . SER B 1 107 ? 11.586 -2.193 9.148 1 97.38 107 SER B CA 1
ATOM 3888 C C . SER B 1 107 ? 12.5 -1.843 10.32 1 97.38 107 SER B C 1
ATOM 3890 O O . SER B 1 107 ? 13.523 -2.49 10.531 1 97.38 107 SER B O 1
ATOM 3892 N N . ILE B 1 108 ? 12.102 -0.855 11.148 1 97.62 108 ILE B N 1
ATOM 3893 C CA . ILE B 1 108 ? 13.086 -0.39 12.117 1 97.62 108 ILE B CA 1
ATOM 3894 C C . ILE B 1 108 ? 12.586 -0.666 13.531 1 97.62 108 ILE B C 1
ATOM 3896 O O . ILE B 1 108 ? 13.383 -0.807 14.461 1 97.62 108 ILE B O 1
ATOM 3900 N N . LEU B 1 109 ? 11.289 -0.766 13.789 1 97.31 109 LEU B N 1
ATOM 3901 C CA . LEU B 1 109 ? 10.758 -0.803 15.148 1 97.31 109 LEU B CA 1
ATOM 3902 C C . LEU B 1 109 ? 10.695 -2.234 15.672 1 97.31 109 LEU B C 1
ATOM 3904 O O . LEU B 1 109 ? 10.359 -3.158 14.93 1 97.31 109 LEU B O 1
ATOM 3908 N N . GLU B 1 110 ? 11.047 -2.377 16.859 1 95.5 110 GLU B N 1
ATOM 3909 C CA . GLU B 1 110 ? 10.781 -3.543 17.688 1 95.5 110 GLU B CA 1
ATOM 3910 C C . GLU B 1 110 ? 9.805 -3.207 18.812 1 95.5 110 GLU B C 1
ATOM 3912 O O . GLU B 1 110 ? 9.695 -2.051 19.219 1 95.5 110 GLU B O 1
ATOM 3917 N N . PRO B 1 111 ? 9.039 -4.281 19.281 1 95.12 111 PRO B N 1
ATOM 3918 C CA . PRO B 1 111 ? 8.203 -4 20.453 1 95.12 111 PRO B CA 1
ATOM 3919 C C . PRO B 1 111 ? 8.992 -3.406 21.609 1 95.12 111 PRO B C 1
ATOM 3921 O O . PRO B 1 111 ? 10.062 -3.914 21.953 1 95.12 111 PRO B O 1
ATOM 3924 N N . GLY B 1 112 ? 8.508 -2.289 22.125 1 97.38 112 GLY B N 1
ATOM 3925 C CA . GLY B 1 112 ? 9.18 -1.652 23.234 1 97.38 112 GLY B CA 1
ATOM 3926 C C . GLY B 1 112 ? 9.992 -0.439 22.844 1 97.38 112 GLY B C 1
ATOM 3927 O O . GLY B 1 112 ? 10.328 0.397 23.688 1 97.38 112 GLY B O 1
ATOM 3928 N N . ASP B 1 113 ? 10.289 -0.307 21.531 1 98.44 113 ASP B N 1
ATOM 3929 C CA . ASP B 1 113 ? 11.047 0.837 21.047 1 98.44 113 ASP B CA 1
ATOM 3930 C C . ASP B 1 113 ? 10.273 2.137 21.234 1 98.44 113 ASP B C 1
ATOM 3932 O O . ASP B 1 113 ? 9.039 2.15 21.125 1 98.44 113 ASP B O 1
ATOM 3936 N N . GLU B 1 114 ? 10.992 3.152 21.5 1 98.75 114 GLU B N 1
ATOM 3937 C CA . GLU B 1 114 ? 10.406 4.484 21.641 1 98.75 114 GLU B CA 1
ATOM 3938 C C . GLU B 1 114 ? 10.641 5.316 20.375 1 98.75 114 GLU B C 1
ATOM 3940 O O . GLU B 1 114 ? 11.711 5.242 19.766 1 98.75 114 GLU B O 1
ATOM 3945 N N . ILE B 1 115 ? 9.672 6.051 19.984 1 98.81 115 ILE B N 1
ATOM 3946 C CA . ILE B 1 115 ? 9.789 7.027 18.906 1 98.81 115 ILE B CA 1
ATOM 3947 C C . ILE B 1 115 ? 9.375 8.406 19.406 1 98.81 115 ILE B C 1
ATOM 3949 O O . ILE B 1 115 ? 8.273 8.57 19.938 1 98.81 115 ILE B O 1
ATOM 3953 N N . ILE B 1 116 ? 10.25 9.398 19.266 1 98.88 116 ILE B N 1
ATOM 3954 C CA . ILE B 1 116 ? 9.977 10.766 19.688 1 98.88 116 ILE B CA 1
ATOM 3955 C C . ILE B 1 116 ? 9.062 11.445 18.656 1 98.88 116 ILE B C 1
ATOM 3957 O O . ILE B 1 116 ? 9.344 11.43 17.453 1 98.88 116 ILE B O 1
ATOM 3961 N N . LEU B 1 117 ? 7.977 12.016 19.125 1 98.81 117 LEU B N 1
ATOM 3962 C CA . LEU B 1 117 ? 7.012 12.758 18.328 1 98.81 117 LEU B CA 1
ATOM 3963 C C . LEU B 1 117 ? 6.832 14.172 18.859 1 98.81 117 LEU B C 1
ATOM 3965 O O . LEU B 1 117 ? 6.262 14.367 19.938 1 98.81 117 LEU B O 1
ATOM 3969 N N . PRO B 1 118 ? 7.363 15.18 18.094 1 98.75 118 PRO B N 1
ATOM 3970 C CA . PRO B 1 118 ? 6.977 16.531 18.484 1 98.75 118 PRO B CA 1
ATOM 3971 C C . PRO B 1 118 ? 5.465 16.75 18.453 1 98.75 118 PRO B C 1
ATOM 3973 O O . PRO B 1 118 ? 4.816 16.453 17.453 1 98.75 118 PRO B O 1
ATOM 3976 N N . SER B 1 119 ? 4.84 17.234 19.516 1 98.25 119 SER B N 1
ATOM 3977 C CA . SER B 1 119 ? 3.393 17.375 19.641 1 98.25 119 SER B CA 1
ATOM 3978 C C . SER B 1 119 ? 2.992 18.844 19.781 1 98.25 119 SER B C 1
ATOM 3980 O O . SER B 1 119 ? 3.68 19.609 20.453 1 98.25 119 SER B O 1
ATOM 3982 N N . PRO B 1 120 ? 1.874 19.297 19.203 1 98.19 120 PRO B N 1
ATOM 3983 C CA . PRO B 1 120 ? 0.896 18.516 18.453 1 98.19 120 PRO B CA 1
ATOM 3984 C C . PRO B 1 120 ? 1.43 18.047 17.109 1 98.19 120 PRO B C 1
ATOM 3986 O O . PRO B 1 120 ? 2.283 18.703 16.516 1 98.19 120 PRO B O 1
ATOM 3989 N N . ILE B 1 121 ? 0.951 16.891 16.703 1 97.25 121 ILE B N 1
ATOM 3990 C CA . ILE B 1 121 ? 1.459 16.312 15.477 1 97.25 121 ILE B CA 1
ATOM 3991 C C . ILE B 1 121 ? 0.367 15.469 14.812 1 97.25 121 ILE B C 1
ATOM 3993 O O . ILE B 1 121 ? -0.626 15.117 15.453 1 97.25 121 ILE B O 1
ATOM 3997 N N . TYR B 1 122 ? 0.524 15.195 13.555 1 95.56 122 TYR B N 1
ATOM 3998 C CA . TYR B 1 122 ? -0.396 14.375 12.773 1 95.56 122 TYR B CA 1
ATOM 3999 C C . TYR B 1 122 ? -0.701 13.062 13.484 1 95.56 122 TYR B C 1
ATOM 4001 O O . TYR B 1 122 ? 0.21 12.289 13.789 1 95.56 122 TYR B O 1
ATOM 4009 N N . ALA B 1 123 ? -1.889 12.75 13.648 1 91.81 123 ALA B N 1
ATOM 4010 C CA . ALA B 1 123 ? -2.338 11.648 14.492 1 91.81 123 ALA B CA 1
ATOM 4011 C C . ALA B 1 123 ? -2.188 10.305 13.773 1 91.81 123 ALA B C 1
ATOM 4013 O O . ALA B 1 123 ? -2.197 9.25 14.406 1 91.81 123 ALA B O 1
ATOM 4014 N N . GLY B 1 124 ? -2.023 10.344 12.477 1 92.81 124 GLY B N 1
ATOM 4015 C CA . GLY B 1 124 ? -1.949 9.117 11.695 1 92.81 124 GLY B CA 1
ATOM 4016 C C . GLY B 1 124 ? -0.693 8.312 11.969 1 92.81 124 GLY B C 1
ATOM 4017 O O . GLY B 1 124 ? -0.64 7.121 11.664 1 92.81 124 GLY B O 1
ATOM 4018 N N . TYR B 1 125 ? 0.365 8.93 12.594 1 96.81 125 TYR B N 1
ATOM 4019 C CA . TYR B 1 125 ? 1.601 8.219 12.914 1 96.81 125 TYR B CA 1
ATOM 4020 C C . TYR B 1 125 ? 1.392 7.238 14.055 1 96.81 125 TYR B C 1
ATOM 4022 O O . TYR B 1 125 ? 2.068 6.211 14.133 1 96.81 125 TYR B O 1
ATOM 4030 N N . ILE B 1 126 ? 0.499 7.621 14.938 1 96.38 126 ILE B N 1
ATOM 4031 C CA . ILE B 1 126 ? 0.439 7.035 16.266 1 96.38 126 ILE B CA 1
ATOM 4032 C C . ILE B 1 126 ? -0.057 5.594 16.172 1 96.38 126 ILE B C 1
ATOM 4034 O O . ILE B 1 126 ? 0.6 4.672 16.672 1 96.38 126 ILE B O 1
ATOM 4038 N N . PRO B 1 127 ? -1.202 5.359 15.477 1 94.38 127 PRO B N 1
ATOM 4039 C CA . PRO B 1 127 ? -1.641 3.965 15.391 1 94.38 127 PRO B CA 1
ATOM 4040 C C . PRO B 1 127 ? -0.625 3.07 14.68 1 94.38 127 PRO B C 1
ATOM 4042 O O . PRO B 1 127 ? -0.492 1.892 15.023 1 94.38 127 PRO B O 1
ATOM 4045 N N . LEU B 1 128 ? 0.075 3.57 13.711 1 95.19 128 LEU B N 1
ATOM 4046 C CA . LEU B 1 128 ? 1.1 2.805 13.008 1 95.19 128 LEU B CA 1
ATOM 4047 C C . LEU B 1 128 ? 2.215 2.387 13.961 1 95.19 128 LEU B C 1
ATOM 4049 O O . LEU B 1 128 ? 2.635 1.228 13.961 1 95.19 128 LEU B O 1
ATOM 4053 N N . ILE B 1 129 ? 2.684 3.307 14.758 1 97.56 129 ILE B N 1
ATOM 4054 C CA . ILE B 1 129 ? 3.738 3.047 15.734 1 97.56 129 ILE B CA 1
ATOM 4055 C C . ILE B 1 129 ? 3.256 2.014 16.75 1 97.56 129 ILE B C 1
ATOM 4057 O O . ILE B 1 129 ? 3.955 1.037 17.031 1 97.56 129 ILE B O 1
ATOM 4061 N N . GLU B 1 130 ? 2.023 2.197 17.219 1 97.12 130 GLU B N 1
ATOM 4062 C CA . GLU B 1 130 ? 1.483 1.358 18.281 1 97.12 130 GLU B CA 1
ATOM 4063 C C . GLU B 1 130 ? 1.219 -0.06 17.781 1 97.12 130 GLU B C 1
ATOM 4065 O O . GLU B 1 130 ? 1.48 -1.032 18.5 1 97.12 130 GLU B O 1
ATOM 4070 N N . THR B 1 131 ? 0.751 -0.237 16.594 1 95.19 131 THR B N 1
ATOM 4071 C CA . THR B 1 131 ? 0.45 -1.555 16.047 1 95.19 131 THR B CA 1
ATOM 4072 C C . THR B 1 131 ? 1.729 -2.357 15.828 1 95.19 131 THR B C 1
ATOM 4074 O O . THR B 1 131 ? 1.692 -3.588 15.758 1 95.19 131 THR B O 1
ATOM 4077 N N . LEU B 1 132 ? 2.869 -1.66 15.758 1 95.75 132 LEU B N 1
ATOM 4078 C CA . LEU B 1 132 ? 4.164 -2.314 15.602 1 95.75 132 LEU B CA 1
ATOM 4079 C C . LEU B 1 132 ? 4.797 -2.592 16.969 1 95.75 132 LEU B C 1
ATOM 4081 O O . LEU B 1 132 ? 5.922 -3.094 17.031 1 95.75 132 LEU B O 1
ATOM 4085 N N . GLY B 1 133 ? 4.078 -2.189 18.047 1 96 133 GLY B N 1
ATOM 4086 C CA . GLY B 1 133 ? 4.559 -2.41 19.391 1 96 133 GLY B CA 1
ATOM 4087 C C . GLY B 1 133 ? 5.441 -1.285 19.906 1 96 133 GLY B C 1
ATOM 4088 O O . GLY B 1 133 ? 6.027 -1.39 20.984 1 96 133 GLY B O 1
ATOM 4089 N N . GLY B 1 134 ? 5.559 -0.22 19.094 1 97.62 134 GLY B N 1
ATOM 4090 C CA . GLY B 1 134 ? 6.348 0.932 19.516 1 97.62 134 GLY B CA 1
ATOM 4091 C C . GLY B 1 134 ? 5.633 1.82 20.516 1 97.62 134 GLY B C 1
ATOM 4092 O O . GLY B 1 134 ? 4.41 1.735 20.656 1 97.62 134 GLY B O 1
ATOM 4093 N N . ASN B 1 135 ? 6.406 2.633 21.172 1 98.31 135 ASN B N 1
ATOM 4094 C CA . ASN B 1 135 ? 5.895 3.574 22.156 1 98.31 135 ASN B CA 1
ATOM 4095 C C . ASN B 1 135 ? 6.121 5.02 21.734 1 98.31 135 ASN B C 1
ATOM 4097 O O . ASN B 1 135 ? 7.254 5.508 21.75 1 98.31 135 ASN B O 1
ATOM 4101 N N . PRO B 1 136 ? 5.09 5.723 21.391 1 98.31 136 PRO B N 1
ATOM 4102 C CA . PRO B 1 136 ? 5.266 7.148 21.109 1 98.31 136 PRO B CA 1
ATOM 4103 C C . PRO B 1 136 ? 5.684 7.945 22.344 1 98.31 136 PRO B C 1
ATOM 4105 O O . PRO B 1 136 ? 5.082 7.805 23.406 1 98.31 136 PRO B O 1
ATOM 4108 N N . VAL B 1 137 ? 6.727 8.711 22.234 1 98.75 137 VAL B N 1
ATOM 4109 C CA . VAL B 1 137 ? 7.168 9.656 23.25 1 98.75 137 VAL B CA 1
ATOM 4110 C C . VAL B 1 137 ? 6.848 11.078 22.797 1 98.75 137 VAL B C 1
ATOM 4112 O O . VAL B 1 137 ? 7.582 11.664 22 1 98.75 137 VAL B O 1
ATOM 4115 N N . TYR B 1 138 ? 5.797 11.664 23.422 1 98.56 138 TYR B N 1
ATOM 4116 C CA . TYR B 1 138 ? 5.309 12.977 23.016 1 98.56 138 TYR B CA 1
ATOM 4117 C C . TYR B 1 138 ? 6.129 14.086 23.656 1 98.56 138 TYR B C 1
ATOM 4119 O O . TYR B 1 138 ? 6.273 14.133 24.891 1 98.56 138 TYR B O 1
ATOM 4127 N N . VAL B 1 139 ? 6.695 14.922 22.828 1 98.75 139 VAL B N 1
ATOM 4128 C CA . VAL B 1 139 ? 7.406 16.109 23.297 1 98.75 139 VAL B CA 1
ATOM 4129 C C . VAL B 1 139 ? 6.559 17.359 23.062 1 98.75 139 VAL B C 1
ATOM 4131 O O . VAL B 1 139 ? 6.332 17.734 21.906 1 98.75 139 VAL B O 1
ATOM 4134 N N . ASP B 1 140 ? 6.117 17.953 24.078 1 98.44 140 ASP B N 1
ATOM 4135 C CA . ASP B 1 140 ? 5.25 19.125 23.984 1 98.44 140 ASP B CA 1
ATOM 4136 C C . ASP B 1 140 ? 6.012 20.328 23.438 1 98.44 140 ASP B C 1
ATOM 4138 O O . ASP B 1 140 ? 6.973 20.797 24.062 1 98.44 140 ASP B O 1
ATOM 4142 N N . THR B 1 141 ? 5.613 20.828 22.281 1 98.44 141 THR B N 1
ATOM 4143 C CA . THR B 1 141 ? 6.305 21.938 21.641 1 98.44 141 THR B CA 1
ATOM 4144 C C . THR B 1 141 ? 5.477 23.219 21.766 1 98.44 141 THR B C 1
ATOM 4146 O O . THR B 1 141 ? 5.746 24.203 21.062 1 98.44 141 THR B O 1
ATOM 4149 N N . THR B 1 142 ? 4.434 23.281 22.562 1 97 142 THR B N 1
ATOM 4150 C CA . THR B 1 142 ? 3.504 24.406 22.641 1 97 142 THR B CA 1
ATOM 4151 C C . THR B 1 142 ? 4.211 25.656 23.156 1 97 142 THR B C 1
ATOM 4153 O O . THR B 1 142 ? 3.787 26.781 22.859 1 97 142 THR B O 1
ATOM 4156 N N . GLU B 1 143 ? 5.324 25.484 23.875 1 96.38 143 GLU B N 1
ATOM 4157 C CA . GLU B 1 143 ? 6.023 26.625 24.438 1 96.38 143 GLU B CA 1
ATOM 4158 C C . GLU B 1 143 ? 7.191 27.062 23.562 1 96.38 143 GLU B C 1
ATOM 4160 O O . GLU B 1 143 ? 7.926 28 23.906 1 96.38 143 GLU B O 1
ATOM 4165 N N . THR B 1 144 ? 7.375 26.406 22.484 1 97.88 144 THR B N 1
ATOM 4166 C CA . THR B 1 144 ? 8.461 26.719 21.562 1 97.88 144 THR B CA 1
ATOM 4167 C C . THR B 1 144 ? 7.918 26.984 20.156 1 97.88 144 THR B C 1
ATOM 4169 O O . THR B 1 144 ? 8.492 26.516 19.172 1 97.88 144 THR B O 1
ATOM 4172 N N . ASN B 1 145 ? 6.773 27.625 20.125 1 97.62 145 ASN B N 1
ATOM 4173 C CA . ASN B 1 145 ? 6.137 27.969 18.859 1 97.62 145 ASN B CA 1
ATOM 4174 C C . ASN B 1 145 ? 5.883 26.734 18 1 97.62 145 ASN B C 1
ATOM 4176 O O . ASN B 1 145 ? 6.062 26.766 16.781 1 97.62 145 ASN B O 1
ATOM 4180 N N . PHE B 1 146 ? 5.621 25.578 18.625 1 98.38 146 PHE B N 1
ATOM 4181 C CA . PHE B 1 146 ? 5.262 24.297 18.031 1 98.38 146 PHE B CA 1
ATOM 4182 C C . PHE B 1 146 ? 6.438 23.719 17.25 1 98.38 146 PHE B C 1
ATOM 4184 O O . PHE B 1 146 ? 6.246 22.938 16.312 1 98.38 146 PHE B O 1
ATOM 4191 N N . LYS B 1 147 ? 7.656 24.109 17.641 1 98.44 147 LYS B N 1
ATOM 4192 C CA . LYS B 1 147 ? 8.867 23.578 17.016 1 98.44 147 LYS B CA 1
ATOM 4193 C C . LYS B 1 147 ? 9.672 22.734 18 1 98.44 147 LYS B C 1
ATOM 4195 O O . LYS B 1 147 ? 9.789 23.094 19.172 1 98.44 147 LYS B O 1
ATOM 4200 N N . ILE B 1 148 ? 10.172 21.641 17.531 1 98.62 148 ILE B N 1
ATOM 4201 C CA . ILE B 1 148 ? 11.062 20.844 18.344 1 98.62 148 ILE B CA 1
ATOM 4202 C C . ILE B 1 148 ? 12.43 21.516 18.438 1 98.62 148 ILE B C 1
ATOM 4204 O O . ILE B 1 148 ? 12.883 22.156 17.484 1 98.62 148 ILE B O 1
ATOM 4208 N N . THR B 1 149 ? 13.07 21.422 19.609 1 98.62 149 THR B N 1
ATOM 4209 C CA . THR B 1 149 ? 14.383 22.016 19.828 1 98.62 149 THR B CA 1
ATOM 4210 C C . THR B 1 149 ? 15.438 20.938 20.078 1 98.62 149 THR B C 1
ATOM 4212 O O . THR B 1 149 ? 15.102 19.828 20.484 1 98.62 149 THR B O 1
ATOM 4215 N N . PRO B 1 150 ? 16.719 21.281 19.797 1 98.69 150 PRO B N 1
ATOM 4216 C CA . PRO B 1 150 ? 17.781 20.344 20.125 1 98.69 150 PRO B CA 1
ATOM 4217 C C . PRO B 1 150 ? 17.766 19.906 21.578 1 98.69 150 PRO B C 1
ATOM 4219 O O . PRO B 1 150 ? 17.953 18.734 21.891 1 98.69 150 PRO B O 1
ATOM 4222 N N . GLU B 1 151 ? 17.484 20.844 22.453 1 98.56 151 GLU B N 1
ATOM 4223 C CA . GLU B 1 151 ? 17.438 20.547 23.891 1 98.56 151 GLU B CA 1
ATOM 4224 C C . GLU B 1 151 ? 16.328 19.562 24.219 1 98.56 151 GLU B C 1
ATOM 4226 O O . GLU B 1 151 ? 16.531 18.641 25 1 98.56 151 GLU B O 1
ATOM 4231 N N . ALA B 1 152 ? 15.156 19.781 23.672 1 98.62 152 ALA B N 1
ATOM 4232 C CA . ALA B 1 152 ? 14.031 18.875 23.906 1 98.62 152 ALA B CA 1
ATOM 4233 C C . ALA B 1 152 ? 14.352 17.469 23.422 1 98.62 152 ALA B C 1
ATOM 4235 O O . ALA B 1 152 ? 13.969 16.484 24.047 1 98.62 152 ALA B O 1
ATOM 4236 N N . ILE B 1 153 ? 15.039 17.359 22.25 1 98.56 153 ILE B N 1
ATOM 4237 C CA . ILE B 1 153 ? 15.461 16.062 21.734 1 98.56 153 ILE B CA 1
ATOM 4238 C C . ILE B 1 153 ? 16.391 15.375 22.734 1 98.56 153 ILE B C 1
ATOM 4240 O O . ILE B 1 153 ? 16.141 14.242 23.156 1 98.56 153 ILE B O 1
ATOM 4244 N N . LYS B 1 154 ? 17.406 16.109 23.125 1 98.19 154 LYS B N 1
ATOM 4245 C CA . LYS B 1 154 ? 18.406 15.578 24.047 1 98.19 154 LYS B CA 1
ATOM 4246 C C . LYS B 1 154 ? 17.766 15.086 25.328 1 98.19 154 LYS B C 1
ATOM 4248 O O . LYS B 1 154 ? 18.109 14.016 25.844 1 98.19 154 LYS B O 1
ATOM 4253 N N . ASN B 1 155 ? 16.797 15.812 25.781 1 98.38 155 ASN B N 1
ATOM 4254 C CA . ASN B 1 155 ? 16.188 15.547 27.078 1 98.38 155 ASN B CA 1
ATOM 4255 C C . ASN B 1 155 ? 15.211 14.367 27 1 98.38 155 ASN B C 1
ATOM 4257 O O . ASN B 1 155 ? 14.797 13.836 28.031 1 98.38 155 ASN B O 1
ATOM 4261 N N . ASN B 1 156 ? 14.852 13.898 25.828 1 98.5 156 ASN B N 1
ATOM 4262 C CA . ASN B 1 156 ? 13.828 12.867 25.719 1 98.5 156 ASN B CA 1
ATOM 4263 C C . ASN B 1 156 ? 14.398 11.586 25.109 1 98.5 156 ASN B C 1
ATOM 4265 O O . ASN B 1 156 ? 13.656 10.625 24.875 1 98.5 156 ASN B O 1
ATOM 4269 N N . ILE B 1 157 ? 15.648 11.57 24.781 1 98.25 157 ILE B N 1
ATOM 4270 C CA . ILE B 1 157 ? 16.297 10.359 24.297 1 98.25 157 ILE B CA 1
ATOM 4271 C C . ILE B 1 157 ? 16.562 9.414 25.469 1 98.25 157 ILE B C 1
ATOM 4273 O O . ILE B 1 157 ? 16.984 9.844 26.547 1 98.25 157 ILE B O 1
ATOM 4277 N N . THR B 1 158 ? 16.203 8.25 25.391 1 98.31 158 THR B N 1
ATOM 4278 C CA . THR B 1 158 ? 16.484 7.164 26.312 1 98.31 158 THR B CA 1
ATOM 4279 C C . THR B 1 158 ? 17.172 6.008 25.609 1 98.31 158 THR B C 1
ATOM 4281 O O . THR B 1 158 ? 17.312 6.02 24.375 1 98.31 158 THR B O 1
ATOM 4284 N N . PRO B 1 159 ? 17.656 5.035 26.312 1 97.62 159 PRO B N 1
ATOM 4285 C CA . PRO B 1 159 ? 18.25 3.863 25.672 1 97.62 159 PRO B CA 1
ATOM 4286 C C . PRO B 1 159 ? 17.266 3.111 24.766 1 97.62 159 PRO B C 1
ATOM 4288 O O . PRO B 1 159 ? 17.688 2.322 23.922 1 97.62 159 PRO B O 1
ATOM 4291 N N . ASN B 1 160 ? 15.961 3.408 24.969 1 98.25 160 ASN B N 1
ATOM 4292 C CA . ASN B 1 160 ? 14.938 2.723 24.188 1 98.25 160 ASN B CA 1
ATOM 4293 C C . ASN B 1 160 ? 14.539 3.531 22.953 1 98.25 160 ASN B C 1
ATOM 4295 O O . ASN B 1 160 ? 13.758 3.059 22.125 1 98.25 160 ASN B O 1
ATOM 4299 N N . THR B 1 161 ? 15.078 4.727 22.797 1 98.75 161 THR B N 1
ATOM 4300 C CA . THR B 1 161 ? 14.719 5.566 21.656 1 98.75 161 THR B CA 1
ATOM 4301 C C . THR B 1 161 ? 15.297 4.996 20.359 1 98.75 161 THR B C 1
ATOM 4303 O O . THR B 1 161 ? 16.516 4.855 20.234 1 98.75 161 THR B O 1
ATOM 4306 N N . LYS B 1 162 ? 14.391 4.656 19.484 1 98.69 162 LYS B N 1
ATOM 4307 C CA . LYS B 1 162 ? 14.797 4.059 18.203 1 98.69 162 LYS B CA 1
ATOM 4308 C C . LYS B 1 162 ? 14.781 5.094 17.078 1 98.69 162 LYS B C 1
ATOM 4310 O O . LYS B 1 162 ? 15.57 5 16.141 1 98.69 162 LYS B O 1
ATOM 4315 N N . ALA B 1 163 ? 13.898 6.043 17.172 1 98.88 163 ALA B N 1
ATOM 4316 C CA . ALA B 1 163 ? 13.719 6.984 16.062 1 98.88 163 ALA B CA 1
ATOM 4317 C C . ALA B 1 163 ? 13.055 8.273 16.547 1 98.88 163 ALA B C 1
ATOM 4319 O O . ALA B 1 163 ? 12.531 8.336 17.656 1 98.88 163 ALA B O 1
ATOM 4320 N N . ILE B 1 164 ? 13.156 9.297 15.75 1 98.88 164 ILE B N 1
ATOM 4321 C CA . ILE B 1 164 ? 12.375 10.523 15.852 1 98.88 164 ILE B CA 1
ATOM 4322 C C . ILE B 1 164 ? 11.625 10.773 14.547 1 98.88 164 ILE B C 1
ATOM 4324 O O . ILE B 1 164 ? 12.156 10.523 13.461 1 98.88 164 ILE B O 1
ATOM 4328 N N . MET B 1 165 ? 10.344 11.109 14.656 1 98.81 165 MET B N 1
ATOM 4329 C CA . MET B 1 165 ? 9.5 11.445 13.516 1 98.81 165 MET B CA 1
ATOM 4330 C C . MET B 1 165 ? 9.258 12.953 13.453 1 98.81 165 MET B C 1
ATOM 4332 O O . MET B 1 165 ? 8.68 13.531 14.375 1 98.81 165 MET B O 1
ATOM 4336 N N . LEU B 1 166 ? 9.719 13.562 12.383 1 98.88 166 LEU B N 1
ATOM 4337 C CA . LEU B 1 166 ? 9.586 15.008 12.188 1 98.88 166 LEU B CA 1
ATOM 4338 C C . LEU B 1 166 ? 8.672 15.312 11.008 1 98.88 166 LEU B C 1
ATOM 4340 O O . LEU B 1 166 ? 8.688 14.594 10.008 1 98.88 166 LEU B O 1
ATOM 4344 N N . ASN B 1 167 ? 7.895 16.281 11.133 1 98.75 167 ASN B N 1
ATOM 4345 C CA . ASN B 1 167 ? 6.984 16.75 10.094 1 98.75 167 ASN B CA 1
ATOM 4346 C C . ASN B 1 167 ? 6.977 18.266 9.977 1 98.75 167 ASN B C 1
ATOM 4348 O O . ASN B 1 167 ? 6.332 18.953 10.773 1 98.75 167 ASN B O 1
ATOM 4352 N N . TYR B 1 168 ? 7.703 18.859 9.023 1 98.38 168 TYR B N 1
ATOM 4353 C CA . TYR B 1 168 ? 7.766 20.297 8.742 1 98.38 168 TYR B CA 1
ATOM 4354 C C . TYR B 1 168 ? 7.699 20.562 7.246 1 98.38 168 TYR B C 1
ATOM 4356 O O . TYR B 1 168 ? 8.492 20.016 6.477 1 98.38 168 TYR B O 1
ATOM 4364 N N . PRO B 1 169 ? 6.863 21.453 6.754 1 98.38 169 PRO B N 1
ATOM 4365 C CA . PRO B 1 169 ? 5.805 22.141 7.5 1 98.38 169 PRO B CA 1
ATOM 4366 C C . PRO B 1 169 ? 4.875 21.172 8.227 1 98.38 169 PRO B C 1
ATOM 4368 O O . PRO B 1 169 ? 4.652 20.062 7.762 1 98.38 169 PRO B O 1
ATOM 4371 N N . THR B 1 170 ? 4.328 21.688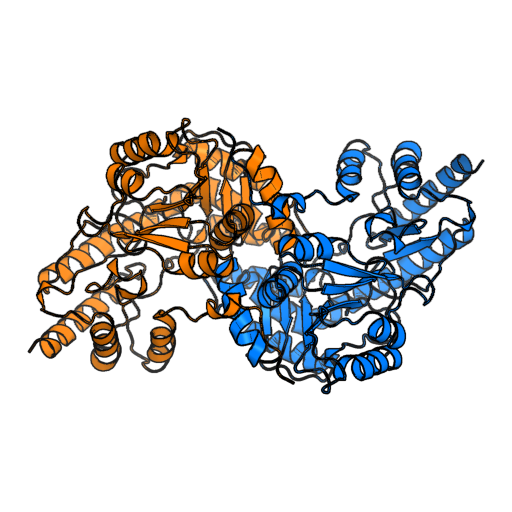 9.289 1 98.38 170 THR B N 1
ATOM 4372 C CA . THR B 1 170 ? 3.697 20.766 10.227 1 98.38 170 THR B CA 1
ATOM 4373 C C . THR B 1 170 ? 2.191 20.688 9.992 1 98.38 170 THR B C 1
ATOM 4375 O O . THR B 1 170 ? 1.551 21.719 9.734 1 98.38 170 THR B O 1
ATOM 4378 N N . ASN B 1 171 ? 1.602 19.609 9.969 1 97.81 171 ASN B N 1
ATOM 4379 C CA . ASN B 1 171 ? 0.21 19.344 10.32 1 97.81 171 ASN B CA 1
ATOM 4380 C C . ASN B 1 171 ? 0.058 19 11.797 1 97.81 171 ASN B C 1
ATOM 4382 O O . ASN B 1 171 ? 0.532 17.969 12.25 1 97.81 171 ASN B O 1
ATOM 4386 N N . PRO B 1 172 ? -0.439 19.875 12.602 1 97.69 172 PRO B N 1
ATOM 4387 C CA . PRO B 1 172 ? -1.566 20.75 12.25 1 97.69 172 PRO B CA 1
ATOM 4388 C C . PRO B 1 172 ? -1.203 22.219 12.281 1 97.69 172 PRO B C 1
ATOM 4390 O O . PRO B 1 172 ? -2.043 23.078 11.984 1 97.69 172 PRO B O 1
ATOM 4393 N N . THR B 1 173 ? 0.028 22.625 12.586 1 98.38 173 THR B N 1
ATOM 4394 C CA . THR B 1 173 ? 0.259 23.984 13.047 1 98.38 173 THR B CA 1
ATOM 4395 C C . THR B 1 173 ? 0.696 24.891 11.898 1 98.38 173 THR B C 1
ATOM 4397 O O . THR B 1 173 ? 0.632 26.109 12 1 98.38 173 THR B O 1
ATOM 4400 N N . GLY B 1 174 ? 1.241 24.266 10.898 1 98.25 174 GLY B N 1
ATOM 4401 C CA . GLY B 1 174 ? 1.683 25.016 9.734 1 98.25 174 GLY B CA 1
ATOM 4402 C C . GLY B 1 174 ? 3.047 25.656 9.922 1 98.25 174 GLY B C 1
ATOM 4403 O O . GLY B 1 174 ? 3.545 26.328 9.031 1 98.25 174 GLY B O 1
ATOM 4404 N N . VAL B 1 175 ? 3.697 25.391 11.023 1 98.38 175 VAL B N 1
ATOM 4405 C CA . VAL B 1 175 ? 4.996 26.016 11.266 1 98.38 175 VAL B CA 1
ATOM 4406 C C . VAL B 1 175 ? 6.066 25.312 10.43 1 98.38 175 VAL B C 1
ATOM 4408 O O . VAL B 1 175 ? 5.902 24.156 10.039 1 98.38 175 VAL B O 1
ATOM 4411 N N . ILE B 1 176 ? 7.125 26.016 10.086 1 98.38 176 ILE B N 1
ATOM 4412 C CA . ILE B 1 176 ? 8.266 25.5 9.328 1 98.38 176 ILE B CA 1
ATOM 4413 C C . ILE B 1 176 ? 9.539 25.656 10.148 1 98.38 176 ILE B C 1
ATOM 4415 O O . ILE B 1 176 ? 9.523 26.25 11.234 1 98.38 176 ILE B O 1
ATOM 4419 N N . LEU B 1 177 ? 10.594 25.078 9.719 1 98.06 177 LEU B N 1
ATOM 4420 C CA . LEU B 1 177 ? 11.922 25.312 10.289 1 98.06 177 LEU B CA 1
ATOM 4421 C C . LEU B 1 177 ? 12.75 26.219 9.391 1 98.06 177 LEU B C 1
ATOM 4423 O O . LEU B 1 177 ? 12.758 26.062 8.172 1 98.06 177 LEU B O 1
ATOM 4427 N N . SER B 1 178 ? 13.359 27.203 10 1 97.25 178 SER B N 1
ATOM 4428 C CA . SER B 1 178 ? 14.398 27.906 9.266 1 97.25 178 SER B CA 1
ATOM 4429 C C . SER B 1 178 ? 15.609 27.016 9.016 1 97.25 178 SER B C 1
ATOM 4431 O O . SER B 1 178 ? 15.734 25.938 9.609 1 97.25 178 SER B O 1
ATOM 4433 N N . HIS B 1 179 ? 16.422 27.453 8.133 1 97.88 179 HIS B N 1
ATOM 4434 C CA . HIS B 1 179 ? 17.656 26.719 7.859 1 97.88 179 HIS B CA 1
ATOM 4435 C C . HIS B 1 179 ? 18.469 26.516 9.133 1 97.88 179 HIS B C 1
ATOM 4437 O O . HIS B 1 179 ? 18.984 25.422 9.391 1 97.88 179 HIS B O 1
ATOM 4443 N N . ASP B 1 180 ? 18.594 27.594 9.922 1 98.12 180 ASP B N 1
ATOM 4444 C CA . ASP B 1 180 ? 19.391 27.547 11.141 1 98.12 180 ASP B CA 1
ATOM 4445 C C . ASP B 1 180 ? 18.797 26.578 12.148 1 98.12 180 ASP B C 1
ATOM 4447 O O . ASP B 1 180 ? 19.516 25.859 12.836 1 98.12 180 ASP B O 1
ATOM 4451 N N . GLU B 1 181 ? 17.516 26.578 12.297 1 98.31 181 GLU B N 1
ATOM 4452 C CA . GLU B 1 181 ? 16.844 25.656 13.203 1 98.31 181 GLU B CA 1
ATOM 4453 C C . GLU B 1 181 ? 17.047 24.203 12.773 1 98.31 181 GLU B C 1
ATOM 4455 O O . GLU B 1 181 ? 17.328 23.328 13.602 1 98.31 181 GLU B O 1
ATOM 4460 N N . ALA B 1 182 ? 16.906 23.938 11.469 1 98.62 182 ALA B N 1
ATOM 4461 C CA . ALA B 1 182 ? 17.125 22.594 10.93 1 98.62 182 ALA B CA 1
ATOM 4462 C C . ALA B 1 182 ? 18.578 22.156 11.141 1 98.62 182 ALA B C 1
ATOM 4464 O O . ALA B 1 182 ? 18.828 21 11.477 1 98.62 182 ALA B O 1
ATOM 4465 N N . ALA B 1 183 ? 19.438 23.062 10.891 1 98.69 183 ALA B N 1
ATOM 4466 C CA . ALA B 1 183 ? 20.859 22.781 11.094 1 98.69 183 ALA B CA 1
ATOM 4467 C C . ALA B 1 183 ? 21.141 22.422 12.547 1 98.69 183 ALA B C 1
ATOM 4469 O O . ALA B 1 183 ? 21.922 21.516 12.828 1 98.69 183 ALA B O 1
ATOM 4470 N N . ALA B 1 184 ? 20.578 23.156 13.461 1 98.75 184 ALA B N 1
ATOM 4471 C CA . ALA B 1 184 ? 20.75 22.875 14.891 1 98.75 184 ALA B CA 1
ATOM 4472 C C . ALA B 1 184 ? 20.219 21.5 15.258 1 98.75 184 ALA B C 1
ATOM 4474 O O . ALA B 1 184 ? 20.812 20.797 16.078 1 98.75 184 ALA B O 1
ATOM 4475 N N . LEU B 1 185 ? 19.094 21.125 14.695 1 98.81 185 LEU B N 1
ATOM 4476 C CA . LEU B 1 185 ? 18.547 19.797 14.922 1 98.81 185 LEU B CA 1
ATOM 4477 C C . LEU B 1 185 ? 19.5 18.719 14.414 1 98.81 185 LEU B C 1
ATOM 4479 O O . LEU B 1 185 ? 19.734 17.719 15.094 1 98.81 185 LEU B O 1
ATOM 4483 N N . ALA B 1 186 ? 20.016 18.906 13.164 1 98.75 186 ALA B N 1
ATOM 4484 C CA . ALA B 1 186 ? 20.938 17.953 12.578 1 98.75 186 ALA B CA 1
ATOM 4485 C C . ALA B 1 186 ? 22.172 17.766 13.461 1 98.75 186 ALA B C 1
ATOM 4487 O O . ALA B 1 186 ? 22.641 16.641 13.656 1 98.75 186 ALA B O 1
ATOM 4488 N N . GLU B 1 187 ? 22.656 18.875 14.016 1 98.62 187 GLU B N 1
ATOM 4489 C CA . GLU B 1 187 ? 23.828 18.844 14.891 1 98.62 187 GLU B CA 1
ATOM 4490 C C . GLU B 1 187 ? 23.547 18.016 16.141 1 98.62 187 GLU B C 1
ATOM 4492 O O . GLU B 1 187 ? 24.438 17.344 16.656 1 98.62 187 GLU B O 1
ATOM 4497 N N . GLU B 1 188 ? 22.422 18.156 16.672 1 98.75 188 GLU B N 1
ATOM 4498 C CA . GLU B 1 188 ? 22.062 17.391 17.844 1 98.75 188 GLU B CA 1
ATOM 4499 C C . GLU B 1 188 ? 21.812 15.922 17.5 1 98.75 188 GLU B C 1
ATOM 4501 O O . GLU B 1 188 ? 22.281 15.023 18.203 1 98.75 188 GLU B O 1
ATOM 4506 N N . LEU B 1 189 ? 21.109 15.68 16.438 1 98.62 189 LEU B N 1
ATOM 4507 C CA . LEU B 1 189 ? 20.672 14.336 16.062 1 98.62 189 LEU B CA 1
ATOM 4508 C C . LEU B 1 189 ? 21.844 13.453 15.688 1 98.62 189 LEU B C 1
ATOM 4510 O O . LEU B 1 189 ? 21.828 12.25 15.938 1 98.62 189 LEU B O 1
ATOM 4514 N N . LYS B 1 190 ? 22.922 14.016 15.062 1 98.06 190 LYS B N 1
ATOM 4515 C CA . LYS B 1 190 ? 24.078 13.227 14.641 1 98.06 190 LYS B CA 1
ATOM 4516 C C . LYS B 1 190 ? 24.797 12.609 15.836 1 98.06 190 LYS B C 1
ATOM 4518 O O . LYS B 1 190 ? 25.578 11.672 15.672 1 98.06 190 LYS B O 1
ATOM 4523 N N . GLN B 1 191 ? 24.5 13.125 17.047 1 97.69 191 GLN B N 1
ATOM 4524 C CA . GLN B 1 191 ? 25.141 12.656 18.25 1 97.69 191 GLN B CA 1
ATOM 4525 C C . GLN B 1 191 ? 24.5 11.375 18.766 1 97.69 191 GLN B C 1
ATOM 4527 O O . GLN B 1 191 ? 25.016 10.727 19.688 1 97.69 191 GLN B O 1
ATOM 4532 N N . HIS B 1 192 ? 23.375 10.992 18.203 1 97.94 192 HIS B N 1
ATOM 4533 C CA . HIS B 1 192 ? 22.594 9.867 18.703 1 97.94 192 HIS B CA 1
ATOM 4534 C C . HIS B 1 192 ? 22.438 8.789 17.641 1 97.94 192 HIS B C 1
ATOM 4536 O O . HIS B 1 192 ? 22.297 9.102 16.453 1 97.94 192 HIS B O 1
ATOM 4542 N N . GLU B 1 193 ? 22.453 7.57 18.047 1 97.5 193 GLU B N 1
ATOM 4543 C CA . GLU B 1 193 ? 22.266 6.438 17.141 1 97.5 193 GLU B CA 1
ATOM 4544 C C . GLU B 1 193 ? 20.797 6.098 16.984 1 97.5 193 GLU B C 1
ATOM 4546 O O . GLU B 1 193 ? 20.359 4.988 17.312 1 97.5 193 GLU B O 1
ATOM 4551 N N . ILE B 1 194 ? 20.047 7 16.438 1 98.44 194 ILE B N 1
ATOM 4552 C CA . ILE B 1 194 ? 18.625 6.789 16.203 1 98.44 194 ILE B CA 1
ATOM 4553 C C . ILE B 1 194 ? 18.281 7.133 14.758 1 98.44 194 ILE B C 1
ATOM 4555 O O . ILE B 1 194 ? 18.969 7.934 14.125 1 98.44 194 ILE B O 1
ATOM 4559 N N . PHE B 1 195 ? 17.266 6.508 14.219 1 98.81 195 PHE B N 1
ATOM 4560 C CA . PHE B 1 195 ? 16.766 6.848 12.898 1 98.81 195 PHE B CA 1
ATOM 4561 C C . PHE B 1 195 ? 16.062 8.195 12.914 1 98.81 195 PHE B C 1
ATOM 4563 O O . PHE B 1 195 ? 15.43 8.555 13.914 1 98.81 195 PHE B O 1
ATOM 4570 N N . ILE B 1 196 ? 16.219 8.961 11.867 1 98.88 196 ILE B N 1
ATOM 4571 C CA . ILE B 1 196 ? 15.477 10.195 11.641 1 98.88 196 ILE B CA 1
ATOM 4572 C C . ILE B 1 196 ? 14.5 10.016 10.484 1 98.88 196 ILE B C 1
ATOM 4574 O O . ILE B 1 196 ? 14.914 9.781 9.344 1 98.88 196 ILE B O 1
ATOM 4578 N N . LEU B 1 197 ? 13.242 10 10.75 1 98.88 197 LEU B N 1
ATOM 4579 C CA . LEU B 1 197 ? 12.219 10.055 9.711 1 98.88 197 LEU B CA 1
ATOM 4580 C C . LEU B 1 197 ? 11.727 11.484 9.508 1 98.88 197 LEU B C 1
ATOM 4582 O O . LEU B 1 197 ? 11.141 12.078 10.414 1 98.88 197 LEU B O 1
ATOM 4586 N N . SER B 1 198 ? 12.008 12.031 8.391 1 98.88 198 SER B N 1
ATOM 4587 C CA . SER B 1 198 ? 11.57 13.375 8.055 1 98.88 198 SER B CA 1
ATOM 4588 C C . SER B 1 198 ? 10.445 13.352 7.023 1 98.88 198 SER B C 1
ATOM 4590 O O . SER B 1 198 ? 10.695 13.164 5.832 1 98.88 198 SER B O 1
ATOM 4592 N N . ASP B 1 199 ? 9.219 13.516 7.484 1 98.81 199 ASP B N 1
ATOM 4593 C CA . ASP B 1 199 ? 8.047 13.625 6.617 1 98.81 199 ASP B CA 1
ATOM 4594 C C . ASP B 1 199 ? 7.914 15.047 6.066 1 98.81 199 ASP B C 1
ATOM 4596 O O . ASP B 1 199 ? 7.414 15.938 6.75 1 98.81 199 ASP B O 1
ATOM 4600 N N . GLU B 1 200 ? 8.281 15.195 4.836 1 98.81 200 GLU B N 1
ATOM 4601 C CA . GLU B 1 200 ? 8.297 16.516 4.199 1 98.81 200 GLU B CA 1
ATOM 4602 C C . GLU B 1 200 ? 7.27 16.594 3.076 1 98.81 200 GLU B C 1
ATOM 4604 O O . GLU B 1 200 ? 7.531 17.188 2.031 1 98.81 200 GLU B O 1
ATOM 4609 N N . ILE B 1 201 ? 6.121 15.992 3.312 1 98.62 201 ILE B N 1
ATOM 4610 C CA . ILE B 1 201 ? 5.059 15.906 2.316 1 98.62 201 ILE B CA 1
ATOM 4611 C C . ILE B 1 201 ? 4.578 17.312 1.962 1 98.62 201 ILE B C 1
ATOM 4613 O O . ILE B 1 201 ? 4.098 17.547 0.851 1 98.62 201 ILE B O 1
ATOM 4617 N N . TYR B 1 202 ? 4.809 18.344 2.861 1 98.5 202 TYR B N 1
ATOM 4618 C CA . TYR B 1 202 ? 4.355 19.703 2.65 1 98.5 202 TYR B CA 1
ATOM 4619 C C . TYR B 1 202 ? 5.516 20.609 2.244 1 98.5 202 TYR B C 1
ATOM 4621 O O . TYR B 1 202 ? 5.391 21.844 2.26 1 98.5 202 TYR B O 1
ATOM 4629 N N . ALA B 1 203 ? 6.629 20.016 1.873 1 98.44 203 ALA B N 1
ATOM 4630 C CA . ALA B 1 203 ? 7.836 20.797 1.591 1 98.44 203 ALA B CA 1
ATOM 4631 C C . ALA B 1 203 ? 7.547 21.922 0.589 1 98.44 203 ALA B C 1
ATOM 4633 O O . ALA B 1 203 ? 7.961 23.062 0.787 1 98.44 203 ALA B O 1
ATOM 4634 N N . GLU B 1 204 ? 6.758 21.625 -0.416 1 97.75 204 GLU B N 1
ATOM 4635 C CA . GLU B 1 204 ? 6.488 22.578 -1.484 1 97.75 204 GLU B CA 1
ATOM 4636 C C . GLU B 1 204 ? 5.453 23.609 -1.049 1 97.75 204 GLU B C 1
ATOM 4638 O O . GLU B 1 204 ? 5.273 24.641 -1.712 1 97.75 204 GLU B O 1
ATOM 4643 N N . ASN B 1 205 ? 4.801 23.406 0.071 1 97.88 205 ASN B N 1
ATOM 4644 C CA . ASN B 1 205 ? 3.846 24.359 0.627 1 97.88 205 ASN B CA 1
ATOM 4645 C C . ASN B 1 205 ? 4.477 25.203 1.726 1 97.88 205 ASN B C 1
ATOM 4647 O O . ASN B 1 205 ? 3.904 25.359 2.807 1 97.88 205 ASN B O 1
ATOM 4651 N N . THR B 1 206 ? 5.695 25.625 1.53 1 97.94 206 THR B N 1
ATOM 4652 C CA . THR B 1 206 ? 6.402 26.578 2.387 1 97.94 206 THR B CA 1
ATOM 4653 C C . THR B 1 206 ? 6.215 28 1.888 1 97.94 206 THR B C 1
ATOM 4655 O O . THR B 1 206 ? 6.508 28.297 0.728 1 97.94 206 THR B O 1
ATOM 4658 N N . PHE B 1 207 ? 5.738 28.891 2.758 1 97.12 207 PHE B N 1
ATOM 4659 C CA . PHE B 1 207 ? 5.281 30.203 2.295 1 97.12 207 PHE B CA 1
ATOM 4660 C C . PHE B 1 207 ? 6.289 31.281 2.654 1 97.12 207 PHE B C 1
ATOM 4662 O O . PHE B 1 207 ? 6.219 32.406 2.135 1 97.12 207 PHE B O 1
ATOM 4669 N N . LYS B 1 208 ? 7.121 30.984 3.559 1 94.31 208 LYS B N 1
ATOM 4670 C CA . LYS B 1 208 ? 8.203 31.906 3.916 1 94.31 208 LYS B CA 1
ATOM 4671 C C . LYS B 1 208 ? 9.562 31.328 3.52 1 94.31 208 LYS B C 1
ATOM 4673 O O . LYS B 1 208 ? 9.992 30.312 4.062 1 94.31 208 LYS B O 1
ATOM 4678 N N . GLY B 1 209 ? 10.156 32 2.598 1 92 209 GLY B N 1
ATOM 4679 C CA . GLY B 1 209 ? 11.43 31.484 2.117 1 92 209 GLY B CA 1
ATOM 4680 C C . GLY B 1 209 ? 11.305 30.156 1.38 1 92 209 GLY B C 1
ATOM 4681 O O . GLY B 1 209 ? 10.289 29.906 0.735 1 92 209 GLY B O 1
ATOM 4682 N N . GLN B 1 210 ? 12.453 29.453 1.435 1 92.81 210 GLN B N 1
ATOM 4683 C CA . GLN B 1 210 ? 12.508 28.125 0.838 1 92.81 210 GLN B CA 1
ATOM 4684 C C . GLN B 1 210 ? 12.508 27.047 1.911 1 92.81 210 GLN B C 1
ATOM 4686 O O . GLN B 1 210 ? 13.078 27.234 2.988 1 92.81 210 GLN B O 1
ATOM 4691 N N . HIS B 1 211 ? 11.875 25.984 1.591 1 97.62 211 HIS B N 1
ATOM 4692 C CA . HIS B 1 211 ? 11.898 24.844 2.51 1 97.62 211 HIS B CA 1
ATOM 4693 C C . HIS B 1 211 ? 13.328 24.359 2.74 1 97.62 211 HIS B C 1
ATOM 4695 O O . HIS B 1 211 ? 14.117 24.281 1.8 1 97.62 211 HIS B O 1
ATOM 4701 N N . THR B 1 212 ? 13.672 24.109 3.99 1 97.81 212 THR B N 1
ATOM 4702 C CA . THR B 1 212 ? 14.922 23.438 4.336 1 97.81 212 THR B CA 1
ATOM 4703 C C . THR B 1 212 ? 14.68 21.953 4.602 1 97.81 212 THR B C 1
ATOM 4705 O O . THR B 1 212 ? 14.078 21.594 5.613 1 97.81 212 THR B O 1
ATOM 4708 N N . SER B 1 213 ? 15.164 21.109 3.711 1 98.44 213 SER B N 1
ATOM 4709 C CA . SER B 1 213 ? 15.078 19.656 3.92 1 98.44 213 SER B CA 1
ATOM 4710 C C . SER B 1 213 ? 16.188 19.172 4.852 1 98.44 213 SER B C 1
ATOM 4712 O O . SER B 1 213 ? 17.312 19.672 4.793 1 98.44 213 SER B O 1
ATOM 4714 N N . LEU B 1 214 ? 15.906 18.219 5.672 1 98.62 214 LEU B N 1
ATOM 4715 C CA . LEU B 1 214 ? 16.938 17.625 6.512 1 98.62 214 LEU B CA 1
ATOM 4716 C C . LEU B 1 214 ? 17.969 16.891 5.668 1 98.62 214 LEU B C 1
ATOM 4718 O O . LEU B 1 214 ? 19.094 16.641 6.125 1 98.62 214 LEU B O 1
ATOM 4722 N N . ALA B 1 215 ? 17.609 16.594 4.457 1 98.25 215 ALA B N 1
ATOM 4723 C CA . ALA B 1 215 ? 18.516 15.914 3.537 1 98.25 215 ALA B CA 1
ATOM 4724 C C . ALA B 1 215 ? 19.703 16.812 3.18 1 98.25 215 ALA B C 1
ATOM 4726 O O . ALA B 1 215 ? 20.719 16.328 2.684 1 98.25 215 ALA B O 1
ATOM 4727 N N . GLU B 1 216 ? 19.594 18.094 3.406 1 98.12 216 GLU B N 1
ATOM 4728 C CA . GLU B 1 216 ? 20.641 19.047 3.074 1 98.12 216 GLU B CA 1
ATOM 4729 C C . GLU B 1 216 ? 21.844 18.891 3.998 1 98.12 216 GLU B C 1
ATOM 4731 O O . GLU B 1 216 ? 22.922 19.422 3.73 1 98.12 216 GLU B O 1
ATOM 4736 N N . PHE B 1 217 ? 21.734 18.141 5.047 1 98.31 217 PHE B N 1
ATOM 4737 C CA . PHE B 1 217 ? 22.766 18.016 6.062 1 98.31 217 PHE B CA 1
ATOM 4738 C C . PHE B 1 217 ? 23.422 16.641 5.98 1 98.31 217 PHE B C 1
ATOM 4740 O O . PHE B 1 217 ? 22.922 15.664 6.543 1 98.31 217 PHE B O 1
ATOM 4747 N N . PRO B 1 218 ? 24.609 16.547 5.379 1 97.06 218 PRO B N 1
ATOM 4748 C CA . PRO B 1 218 ? 25.25 15.258 5.117 1 97.06 218 PRO B CA 1
ATOM 4749 C C . PRO B 1 218 ? 25.625 14.516 6.395 1 97.06 218 PRO B C 1
ATOM 4751 O O . PRO B 1 218 ? 25.75 13.289 6.383 1 97.06 218 PRO B O 1
ATOM 4754 N N . GLU B 1 219 ? 25.734 15.242 7.473 1 97.25 219 GLU B N 1
ATOM 4755 C CA . GLU B 1 219 ? 26.188 14.641 8.727 1 97.25 219 GLU B CA 1
ATOM 4756 C C . GLU B 1 219 ? 25.141 13.672 9.281 1 97.25 219 GLU B C 1
ATOM 4758 O O . GLU B 1 219 ? 25.453 12.844 10.141 1 97.25 219 GLU B O 1
ATOM 4763 N N . ILE B 1 220 ? 23.875 13.766 8.805 1 98.19 220 ILE B N 1
ATOM 4764 C CA . ILE B 1 220 ? 22.859 12.852 9.305 1 98.19 220 ILE B CA 1
ATOM 4765 C C . ILE B 1 220 ? 22.359 11.969 8.164 1 98.19 220 ILE B C 1
ATOM 4767 O O . ILE B 1 220 ? 21.344 11.281 8.305 1 98.19 220 ILE B O 1
ATOM 4771 N N . ARG B 1 221 ? 23 11.938 7.051 1 97.5 221 ARG B N 1
ATOM 4772 C CA . ARG B 1 221 ? 22.547 11.234 5.852 1 97.5 221 ARG B CA 1
ATOM 4773 C C . ARG B 1 221 ? 22.344 9.75 6.125 1 97.5 221 ARG B C 1
ATOM 4775 O O . ARG B 1 221 ? 21.375 9.156 5.668 1 97.5 221 ARG B O 1
ATOM 4782 N N . ASP B 1 222 ? 23.219 9.164 6.879 1 97.62 222 ASP B N 1
ATOM 4783 C CA . ASP B 1 222 ? 23.234 7.715 7.062 1 97.62 222 ASP B CA 1
ATOM 4784 C C . ASP B 1 222 ? 22.109 7.262 7.996 1 97.62 222 ASP B C 1
ATOM 4786 O O . ASP B 1 222 ? 21.797 6.07 8.062 1 97.62 222 ASP B O 1
ATOM 4790 N N . GLN B 1 223 ? 21.516 8.195 8.727 1 98.19 223 GLN B N 1
ATOM 4791 C CA . GLN B 1 223 ? 20.438 7.812 9.633 1 98.19 223 GLN B CA 1
ATOM 4792 C C . GLN B 1 223 ? 19.109 8.414 9.203 1 98.19 223 GLN B C 1
ATOM 4794 O O . GLN B 1 223 ? 18.078 8.227 9.875 1 98.19 223 GLN B O 1
ATOM 4799 N N . LEU B 1 224 ? 19.109 9.141 8.055 1 98.69 224 LEU B N 1
ATOM 4800 C CA . LEU B 1 224 ? 17.938 9.891 7.633 1 98.69 224 LEU B CA 1
ATOM 4801 C C . LEU B 1 224 ? 17.125 9.102 6.609 1 98.69 224 LEU B C 1
ATOM 4803 O O . LEU B 1 224 ? 17.672 8.617 5.621 1 98.69 224 LEU B O 1
ATOM 4807 N N . LEU B 1 225 ? 15.883 8.898 6.871 1 98.81 225 LEU B N 1
ATOM 4808 C CA . LEU B 1 225 ? 14.875 8.492 5.898 1 98.81 225 LEU B CA 1
ATOM 4809 C C . LEU B 1 225 ? 13.938 9.641 5.57 1 98.81 225 LEU B C 1
ATOM 4811 O O . LEU B 1 225 ? 13.203 10.125 6.441 1 98.81 225 LEU B O 1
ATOM 4815 N N . LEU B 1 226 ? 13.992 10.086 4.336 1 98.81 226 LEU B N 1
ATOM 4816 C CA . LEU B 1 226 ? 13.203 11.227 3.867 1 98.81 226 LEU B CA 1
ATOM 4817 C C . LEU B 1 226 ? 11.938 10.75 3.16 1 98.81 226 LEU B C 1
ATOM 4819 O O . LEU B 1 226 ? 11.992 9.867 2.307 1 98.81 226 LEU B O 1
ATOM 4823 N N . ILE B 1 227 ? 10.805 11.305 3.537 1 98.81 227 ILE B N 1
ATOM 4824 C CA . ILE B 1 227 ? 9.5 10.93 2.988 1 98.81 227 ILE B CA 1
ATOM 4825 C C . ILE B 1 227 ? 8.867 12.133 2.293 1 98.81 227 ILE B C 1
ATOM 4827 O O . ILE B 1 227 ? 8.844 13.234 2.848 1 98.81 227 ILE B O 1
ATOM 4831 N N . SER B 1 228 ? 8.414 11.961 1.142 1 98.56 228 SER B N 1
ATOM 4832 C CA . SER B 1 228 ? 7.719 12.977 0.355 1 98.56 228 SER B CA 1
ATOM 4833 C C . SER B 1 228 ? 6.758 12.344 -0.646 1 98.56 228 SER B C 1
ATOM 4835 O O . SER B 1 228 ? 6.406 11.172 -0.516 1 98.56 228 SER B O 1
ATOM 4837 N N . GLY B 1 229 ? 6.242 13.164 -1.574 1 98.31 229 GLY B N 1
ATOM 4838 C CA . GLY B 1 229 ? 5.305 12.648 -2.562 1 98.31 229 GLY B CA 1
ATOM 4839 C C . GLY B 1 229 ? 4.625 13.75 -3.359 1 98.31 229 GLY B C 1
ATOM 4840 O O . GLY B 1 229 ? 5.039 14.906 -3.311 1 98.31 229 GLY B O 1
ATOM 4841 N N . LEU B 1 230 ? 3.578 13.367 -4.07 1 98.5 230 LEU B N 1
ATOM 4842 C CA . LEU B 1 230 ? 2.934 14.289 -5 1 98.5 230 LEU B CA 1
ATOM 4843 C C . LEU B 1 230 ? 1.598 14.773 -4.445 1 98.5 230 LEU B C 1
ATOM 4845 O O . LEU B 1 230 ? 1.019 15.734 -4.961 1 98.5 230 LEU B O 1
ATOM 4849 N N . SER B 1 231 ? 1.122 14.172 -3.404 1 98.19 231 SER B N 1
ATOM 4850 C CA . SER B 1 231 ? -0.242 14.367 -2.922 1 98.19 231 SER B CA 1
ATOM 4851 C C . SER B 1 231 ? -0.541 15.836 -2.678 1 98.19 231 SER B C 1
ATOM 4853 O O . SER B 1 231 ? -1.635 16.312 -2.986 1 98.19 231 SER B O 1
ATOM 4855 N N . LYS B 1 232 ? 0.433 16.531 -2.059 1 98.25 232 LYS B N 1
ATOM 4856 C CA . LYS B 1 232 ? 0.196 17.906 -1.643 1 98.25 232 LYS B CA 1
ATOM 4857 C C . LYS B 1 232 ? 0.819 18.891 -2.627 1 98.25 232 LYS B C 1
ATOM 4859 O O . LYS B 1 232 ? 0.189 19.891 -3.006 1 98.25 232 LYS B O 1
ATOM 4864 N N . SER B 1 233 ? 1.955 18.562 -3.123 1 97.56 233 SER B N 1
ATOM 4865 C CA . SER B 1 233 ? 2.68 19.438 -4.043 1 97.56 233 SER B CA 1
ATOM 4866 C C . SER B 1 233 ? 1.942 19.578 -5.371 1 97.56 233 SER B C 1
ATOM 4868 O O . SER B 1 233 ? 1.915 20.656 -5.965 1 97.56 233 SER B O 1
ATOM 4870 N N . HIS B 1 234 ? 1.348 18.516 -5.824 1 98.25 234 HIS B N 1
ATOM 4871 C CA . HIS B 1 234 ? 0.759 18.516 -7.16 1 98.25 234 HIS B CA 1
ATOM 4872 C C . HIS B 1 234 ? -0.718 18.141 -7.109 1 98.25 234 HIS B C 1
ATOM 4874 O O . HIS B 1 234 ? -1.281 17.688 -8.109 1 98.25 234 HIS B O 1
ATOM 4880 N N . SER B 1 235 ? -1.329 18.25 -5.926 1 97.69 235 SER B N 1
ATOM 4881 C CA . SER B 1 235 ? -2.75 17.953 -5.766 1 97.69 235 SER B CA 1
ATOM 4882 C C . SER B 1 235 ? -3.105 16.594 -6.34 1 97.69 235 SER B C 1
ATOM 4884 O O . SER B 1 235 ? -4.047 16.469 -7.125 1 97.69 235 SER B O 1
ATOM 4886 N N . ALA B 1 236 ? -2.303 15.625 -6 1 98 236 ALA B N 1
ATOM 4887 C CA . ALA B 1 236 ? -2.432 14.281 -6.566 1 98 236 ALA B CA 1
ATOM 4888 C C . ALA B 1 236 ? -2.658 13.25 -5.469 1 98 236 ALA B C 1
ATOM 4890 O O . ALA B 1 236 ? -1.979 12.219 -5.43 1 98 236 ALA B O 1
ATOM 4891 N N . THR B 1 237 ? -3.572 13.539 -4.57 1 97.69 237 THR B N 1
ATOM 4892 C CA . THR B 1 237 ? -3.766 12.695 -3.395 1 97.69 237 THR B CA 1
ATOM 4893 C C . THR B 1 237 ? -4.266 11.312 -3.797 1 97.69 237 THR B C 1
ATOM 4895 O O . THR B 1 237 ? -3.844 10.305 -3.227 1 97.69 237 THR B O 1
ATOM 4898 N N . GLY B 1 238 ? -5.07 11.234 -4.816 1 98.06 238 GLY B N 1
ATOM 4899 C CA . GLY B 1 238 ? -5.734 9.992 -5.176 1 98.06 238 GLY B CA 1
ATOM 4900 C C . GLY B 1 238 ? -4.891 9.102 -6.074 1 98.06 238 GLY B C 1
ATOM 4901 O O . GLY B 1 238 ? -5.207 7.926 -6.258 1 98.06 238 GLY B O 1
ATOM 4902 N N . ILE B 1 239 ? -3.768 9.578 -6.625 1 98.31 239 ILE B N 1
ATOM 4903 C CA . ILE B 1 239 ? -2.998 8.727 -7.523 1 98.31 239 ILE B CA 1
ATOM 4904 C C . ILE B 1 239 ? -1.952 7.949 -6.727 1 98.31 239 ILE B C 1
ATOM 4906 O O . ILE B 1 239 ? -1.324 7.027 -7.25 1 98.31 239 ILE B O 1
ATOM 4910 N N . ARG B 1 240 ? -1.787 8.312 -5.43 1 98.25 240 ARG B N 1
ATOM 4911 C CA . ARG B 1 240 ? -1.072 7.547 -4.414 1 98.25 240 ARG B CA 1
ATOM 4912 C C . ARG B 1 240 ? 0.383 7.328 -4.812 1 98.25 240 ARG B C 1
ATOM 4914 O O . ARG B 1 240 ? 0.845 6.191 -4.902 1 98.25 240 ARG B O 1
ATOM 4921 N N . ILE B 1 241 ? 1.135 8.406 -4.938 1 98.81 241 ILE B N 1
ATOM 4922 C CA . ILE B 1 241 ? 2.568 8.32 -5.188 1 98.81 241 ILE B CA 1
ATOM 4923 C C . ILE B 1 241 ? 3.332 9 -4.055 1 98.81 241 ILE B C 1
ATOM 4925 O O . ILE B 1 241 ? 3.041 10.141 -3.699 1 98.81 241 ILE B O 1
ATOM 4929 N N . GLY B 1 242 ? 4.23 8.305 -3.455 1 98.75 242 GLY B N 1
ATOM 4930 C CA . GLY B 1 242 ? 5.164 8.812 -2.463 1 98.75 242 GLY B CA 1
ATOM 4931 C C . GLY B 1 242 ? 6.605 8.438 -2.756 1 98.75 242 GLY B C 1
ATOM 4932 O O . GLY B 1 242 ? 6.875 7.664 -3.678 1 98.75 242 GLY B O 1
ATOM 4933 N N . PHE B 1 243 ? 7.5 9.039 -2.033 1 98.56 243 PHE B N 1
ATOM 4934 C CA . PHE B 1 243 ? 8.938 8.805 -2.143 1 98.56 243 PHE B CA 1
ATOM 4935 C C . PHE B 1 243 ? 9.531 8.438 -0.787 1 98.56 243 PHE B C 1
ATOM 4937 O O . PHE B 1 243 ? 9.164 9.023 0.235 1 98.56 243 PHE B O 1
ATOM 4944 N N . LEU B 1 244 ? 10.32 7.477 -0.78 1 98.88 244 LEU B N 1
ATOM 4945 C CA . LEU B 1 244 ? 11.172 7.148 0.359 1 98.88 244 LEU B CA 1
ATOM 4946 C C . LEU B 1 244 ? 12.641 7.184 -0.034 1 98.88 244 LEU B C 1
ATOM 4948 O O . LEU B 1 244 ? 13.078 6.406 -0.885 1 98.88 244 LEU B O 1
ATOM 4952 N N . LEU B 1 245 ? 13.375 8.148 0.463 1 98.88 245 LEU B N 1
ATOM 4953 C CA . LEU B 1 245 ? 14.805 8.297 0.183 1 98.88 245 LEU B CA 1
ATOM 4954 C C . LEU B 1 245 ? 15.633 8.023 1.433 1 98.88 245 LEU B C 1
ATOM 4956 O O . LEU B 1 245 ? 15.25 8.414 2.537 1 98.88 245 LEU B O 1
ATOM 4960 N N . GLY B 1 246 ? 16.719 7.441 1.336 1 98.62 246 GLY B N 1
ATOM 4961 C CA . GLY B 1 246 ? 17.656 7.152 2.418 1 98.62 246 GLY B CA 1
ATOM 4962 C C . GLY B 1 246 ? 18.938 6.492 1.945 1 98.62 246 GLY B C 1
ATOM 4963 O O . GLY B 1 246 ? 19.125 6.277 0.746 1 98.62 246 GLY B O 1
ATOM 4964 N N . PRO B 1 247 ? 19.844 6.246 2.869 1 98.25 247 PRO B N 1
ATOM 4965 C CA . PRO B 1 247 ? 21.094 5.594 2.463 1 98.25 247 PRO B CA 1
ATOM 4966 C C . PRO B 1 247 ? 20.859 4.203 1.877 1 98.25 247 PRO B C 1
ATOM 4968 O O . PRO B 1 247 ? 19.938 3.494 2.299 1 98.25 247 PRO B O 1
ATOM 4971 N N . GLU B 1 248 ? 21.688 3.82 0.972 1 97.56 248 GLU B N 1
ATOM 4972 C CA . GLU B 1 248 ? 21.531 2.596 0.192 1 97.56 248 GLU B CA 1
ATOM 4973 C C . GLU B 1 248 ? 21.406 1.375 1.099 1 97.56 248 GLU B C 1
ATOM 4975 O O . GLU B 1 248 ? 20.625 0.466 0.827 1 97.56 248 GLU B O 1
ATOM 4980 N N . TYR B 1 249 ? 22.172 1.371 2.217 1 96.12 249 TYR B N 1
ATOM 4981 C CA . TYR B 1 249 ? 22.203 0.191 3.072 1 96.12 249 TYR B CA 1
ATOM 4982 C C . TYR B 1 249 ? 20.844 -0.035 3.736 1 96.12 249 TYR B C 1
ATOM 4984 O O . TYR B 1 249 ? 20.5 -1.165 4.094 1 96.12 249 TYR B O 1
ATOM 4992 N N . LEU B 1 250 ? 20.047 0.994 3.906 1 97.56 250 LEU B N 1
ATOM 4993 C CA . LEU B 1 250 ? 18.688 0.862 4.414 1 97.56 250 LEU B CA 1
ATOM 4994 C C . LEU B 1 250 ? 17.703 0.561 3.285 1 97.56 250 LEU B C 1
ATOM 4996 O O . LEU B 1 250 ? 16.906 -0.375 3.383 1 97.56 250 LEU B O 1
ATOM 5000 N N . ILE B 1 251 ? 17.828 1.318 2.162 1 98.06 251 ILE B N 1
ATOM 5001 C CA . ILE B 1 251 ? 16.844 1.28 1.081 1 98.06 251 ILE B CA 1
ATOM 5002 C C . ILE B 1 251 ? 16.844 -0.106 0.438 1 98.06 251 ILE B C 1
ATOM 5004 O O . ILE B 1 251 ? 15.789 -0.6 0.023 1 98.06 251 ILE B O 1
ATOM 5008 N N . GLU B 1 252 ? 17.938 -0.741 0.427 1 94.81 252 GLU B N 1
ATOM 5009 C CA . GLU B 1 252 ? 18.016 -2.094 -0.113 1 94.81 252 GLU B CA 1
ATOM 5010 C C . GLU B 1 252 ? 17.047 -3.035 0.609 1 94.81 252 GLU B C 1
ATOM 5012 O O . GLU B 1 252 ? 16.281 -3.752 -0.03 1 94.81 252 GLU B O 1
ATOM 5017 N N . LYS B 1 253 ? 17.047 -2.98 1.918 1 94.88 253 LYS B N 1
ATOM 5018 C CA . LYS B 1 253 ? 16.188 -3.854 2.711 1 94.88 253 LYS B CA 1
ATOM 5019 C C . LYS B 1 253 ? 14.75 -3.357 2.707 1 94.88 253 LYS B C 1
ATOM 5021 O O . LYS B 1 253 ? 13.812 -4.156 2.674 1 94.88 253 LYS B O 1
ATOM 5026 N N . LEU B 1 254 ? 14.617 -2.057 2.773 1 97.94 254 LEU B N 1
ATOM 5027 C CA . LEU B 1 254 ? 13.281 -1.479 2.785 1 97.94 254 LEU B CA 1
ATOM 5028 C C . LEU B 1 254 ? 12.547 -1.776 1.481 1 97.94 254 LEU B C 1
ATOM 5030 O O . LEU B 1 254 ? 11.32 -1.868 1.463 1 97.94 254 LEU B O 1
ATOM 5034 N N . THR B 1 255 ? 13.305 -2.002 0.43 1 97.38 255 THR B N 1
ATOM 5035 C CA . THR B 1 255 ? 12.727 -2.348 -0.864 1 97.38 255 THR B CA 1
ATOM 5036 C C . THR B 1 255 ? 11.969 -3.674 -0.783 1 97.38 255 THR B C 1
ATOM 5038 O O . THR B 1 255 ? 10.898 -3.82 -1.367 1 97.38 255 THR B O 1
ATOM 5041 N N . PHE B 1 256 ? 12.523 -4.602 -0.065 1 95.62 256 PHE B N 1
ATOM 5042 C CA . PHE B 1 256 ? 11.875 -5.898 0.057 1 95.62 256 PHE B CA 1
ATOM 5043 C C . PHE B 1 256 ? 10.602 -5.789 0.893 1 95.62 256 PHE B C 1
ATOM 5045 O O . PHE B 1 256 ? 9.602 -6.441 0.598 1 95.62 256 PHE B O 1
ATOM 5052 N N . MET B 1 257 ? 10.633 -4.977 1.951 1 96.88 257 MET B N 1
ATOM 5053 C CA . MET B 1 257 ? 9.43 -4.738 2.738 1 96.88 257 MET B CA 1
ATOM 5054 C C . MET B 1 257 ? 8.328 -4.133 1.874 1 96.88 257 MET B C 1
ATOM 5056 O O . MET B 1 257 ? 7.172 -4.559 1.949 1 96.88 257 MET B O 1
ATOM 5060 N N . HIS B 1 258 ? 8.719 -3.172 1.057 1 97.56 258 HIS B N 1
ATOM 5061 C CA . HIS B 1 258 ? 7.816 -2.541 0.101 1 97.56 258 HIS B CA 1
ATOM 5062 C C . HIS B 1 258 ? 7.285 -3.555 -0.907 1 97.56 258 HIS B C 1
ATOM 5064 O O . HIS B 1 258 ? 6.082 -3.592 -1.182 1 97.56 258 HIS B O 1
ATOM 5070 N N . ALA B 1 259 ? 8.133 -4.383 -1.389 1 95.44 259 ALA B N 1
ATOM 5071 C CA . ALA B 1 259 ? 7.777 -5.371 -2.404 1 95.44 259 ALA B CA 1
ATOM 5072 C C . ALA B 1 259 ? 6.777 -6.383 -1.855 1 95.44 259 ALA B C 1
ATOM 5074 O O . ALA B 1 259 ? 5.824 -6.758 -2.543 1 95.44 259 ALA B O 1
ATOM 5075 N N . TYR B 1 260 ? 6.965 -6.816 -0.656 1 93.75 260 TYR B N 1
ATOM 5076 C CA . TYR B 1 260 ? 6.082 -7.812 -0.06 1 93.75 260 TYR B CA 1
ATOM 5077 C C . TYR B 1 260 ? 4.746 -7.191 0.333 1 93.75 260 TYR B C 1
ATOM 5079 O O . TYR B 1 260 ? 3.75 -7.902 0.502 1 93.75 260 TYR B O 1
ATOM 5087 N N . ASN B 1 261 ? 4.715 -5.863 0.402 1 95.5 261 ASN B N 1
ATOM 5088 C CA . ASN B 1 261 ? 3.482 -5.137 0.683 1 95.5 261 ASN B CA 1
ATOM 5089 C C . ASN B 1 261 ? 2.658 -4.918 -0.583 1 95.5 261 ASN B C 1
ATOM 5091 O O . ASN B 1 261 ? 1.487 -5.301 -0.639 1 95.5 261 ASN B O 1
ATOM 5095 N N . THR B 1 262 ? 3.309 -4.348 -1.626 1 96.38 262 THR B N 1
ATOM 5096 C CA . THR B 1 262 ? 2.488 -3.924 -2.754 1 96.38 262 THR B CA 1
ATOM 5097 C C . THR B 1 262 ? 3.188 -4.234 -4.078 1 96.38 262 THR B C 1
ATOM 5099 O O . THR B 1 262 ? 2.689 -3.873 -5.145 1 96.38 262 THR B O 1
ATOM 5102 N N . ILE B 1 263 ? 4.34 -4.887 -4.098 1 95.5 263 ILE B N 1
ATOM 5103 C CA . ILE B 1 263 ? 5.145 -5.23 -5.262 1 95.5 263 ILE B CA 1
ATOM 5104 C C . ILE B 1 263 ? 5.766 -3.965 -5.855 1 95.5 263 ILE B C 1
ATOM 5106 O O . ILE B 1 263 ? 6.988 -3.844 -5.93 1 95.5 263 ILE B O 1
ATOM 5110 N N . CYS B 1 264 ? 5.016 -3.033 -6.27 1 97.81 264 CYS B N 1
ATOM 5111 C CA . CYS B 1 264 ? 5.457 -1.738 -6.777 1 97.81 264 CYS B CA 1
ATOM 5112 C C . CYS B 1 264 ? 4.32 -0.725 -6.754 1 97.81 264 CYS B C 1
ATOM 5114 O O . CYS B 1 264 ? 3.168 -1.084 -6.504 1 97.81 264 CYS B O 1
ATOM 5116 N N . ALA B 1 265 ? 4.652 0.516 -6.883 1 98.56 265 ALA B N 1
ATOM 5117 C CA . ALA B 1 265 ? 3.641 1.564 -6.984 1 98.56 265 ALA B CA 1
ATOM 5118 C C . ALA B 1 265 ? 2.959 1.535 -8.352 1 98.56 265 ALA B C 1
ATOM 5120 O O . ALA B 1 265 ? 3.48 0.948 -9.297 1 98.56 265 ALA B O 1
ATOM 5121 N N . ASN B 1 266 ? 1.741 2.107 -8.453 1 98.81 266 ASN B N 1
ATOM 5122 C CA . ASN B 1 266 ? 1.006 2.205 -9.711 1 98.81 266 ASN B CA 1
ATOM 5123 C C . ASN B 1 266 ? 1.894 2.721 -10.836 1 98.81 266 ASN B C 1
ATOM 5125 O O . ASN B 1 266 ? 2.467 3.807 -10.734 1 98.81 266 ASN B O 1
ATOM 5129 N N . VAL B 1 267 ? 1.99 1.987 -11.93 1 98.81 267 VAL B N 1
ATOM 5130 C CA . VAL B 1 267 ? 3.025 2.219 -12.93 1 98.81 267 VAL B CA 1
ATOM 5131 C C . VAL B 1 267 ? 2.662 3.436 -13.781 1 98.81 267 VAL B C 1
ATOM 5133 O O . VAL B 1 267 ? 3.49 4.324 -13.992 1 98.81 267 VAL B O 1
ATOM 5136 N N . PRO B 1 268 ? 1.409 3.543 -14.289 1 98.88 268 PRO B N 1
ATOM 5137 C CA . PRO B 1 268 ? 1.109 4.773 -15.023 1 98.88 268 PRO B CA 1
ATOM 5138 C C . PRO B 1 268 ? 1.292 6.027 -14.172 1 98.88 268 PRO B C 1
ATOM 5140 O O . PRO B 1 268 ? 1.713 7.07 -14.68 1 98.88 268 PRO B O 1
ATOM 5143 N N . ALA B 1 269 ? 0.978 5.945 -12.914 1 98.88 269 ALA B N 1
ATOM 5144 C CA . ALA B 1 269 ? 1.154 7.082 -12.008 1 98.88 269 ALA B CA 1
ATOM 5145 C C . ALA B 1 269 ? 2.631 7.43 -11.852 1 98.88 269 ALA B C 1
ATOM 5147 O O . ALA B 1 269 ? 2.984 8.594 -11.672 1 98.88 269 ALA B O 1
ATOM 5148 N N . GLN B 1 270 ? 3.518 6.426 -11.867 1 98.88 270 GLN B N 1
ATOM 5149 C CA . GLN B 1 270 ? 4.953 6.684 -11.828 1 98.88 270 GLN B CA 1
ATOM 5150 C C 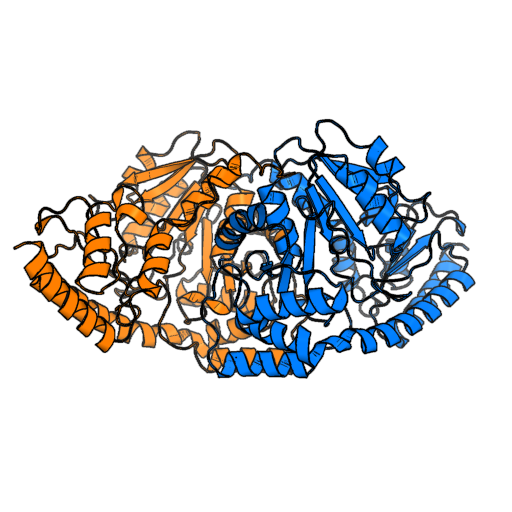. GLN B 1 270 ? 5.395 7.516 -13.031 1 98.88 270 GLN B C 1
ATOM 5152 O O . GLN B 1 270 ? 6.219 8.422 -12.906 1 98.88 270 GLN B O 1
ATOM 5157 N N . ILE B 1 271 ? 4.859 7.16 -14.164 1 98.88 271 ILE B N 1
ATOM 5158 C CA . ILE B 1 271 ? 5.195 7.902 -15.375 1 98.88 271 ILE B CA 1
ATOM 5159 C C . ILE B 1 271 ? 4.68 9.336 -15.258 1 98.88 271 ILE B C 1
ATOM 5161 O O . ILE B 1 271 ? 5.371 10.281 -15.633 1 98.88 271 ILE B O 1
ATOM 5165 N N . ALA B 1 272 ? 3.484 9.492 -14.75 1 98.88 272 ALA B N 1
ATOM 5166 C CA . ALA B 1 272 ? 2.939 10.82 -14.492 1 98.88 272 ALA B CA 1
ATOM 5167 C C . ALA B 1 272 ? 3.842 11.602 -13.539 1 98.88 272 ALA B C 1
ATOM 5169 O O . ALA B 1 272 ? 3.951 12.828 -13.641 1 98.88 272 ALA B O 1
ATOM 5170 N N . THR B 1 273 ? 4.469 10.922 -12.609 1 98.88 273 THR B N 1
ATOM 5171 C CA . THR B 1 273 ? 5.367 11.531 -11.633 1 98.88 273 THR B CA 1
ATOM 5172 C C . THR B 1 273 ? 6.551 12.195 -12.336 1 98.88 273 THR B C 1
ATOM 5174 O O . THR B 1 273 ? 7 13.273 -11.922 1 98.88 273 THR B O 1
ATOM 5177 N N . VAL B 1 274 ? 7.074 11.562 -13.391 1 98.88 274 VAL B N 1
ATOM 5178 C CA . VAL B 1 274 ? 8.164 12.164 -14.156 1 98.88 274 VAL B CA 1
ATOM 5179 C C . VAL B 1 274 ? 7.746 13.539 -14.664 1 98.88 274 VAL B C 1
ATOM 5181 O O . VAL B 1 274 ? 8.484 14.516 -14.5 1 98.88 274 VAL B O 1
ATOM 5184 N N . ALA B 1 275 ? 6.5 13.633 -15.203 1 98.88 275 ALA B N 1
ATOM 5185 C CA . ALA B 1 275 ? 5.984 14.898 -15.719 1 98.88 275 ALA B CA 1
ATOM 5186 C C . ALA B 1 275 ? 5.777 15.898 -14.586 1 98.88 275 ALA B C 1
ATOM 5188 O O . ALA B 1 275 ? 6.023 17.094 -14.75 1 98.88 275 ALA B O 1
ATOM 5189 N N . ALA B 1 276 ? 5.324 15.445 -13.445 1 98.81 276 ALA B N 1
ATOM 5190 C CA . ALA B 1 276 ? 5.09 16.312 -12.297 1 98.81 276 ALA B CA 1
ATOM 5191 C C . ALA B 1 276 ? 6.387 16.984 -11.844 1 98.81 276 ALA B C 1
ATOM 5193 O O . ALA B 1 276 ? 6.398 18.172 -11.523 1 98.81 276 ALA B O 1
ATOM 5194 N N . LEU B 1 277 ? 7.488 16.25 -11.875 1 98.69 277 LEU B N 1
ATOM 5195 C CA . LEU B 1 277 ? 8.742 16.703 -11.273 1 98.69 277 LEU B CA 1
ATOM 5196 C C . LEU B 1 277 ? 9.617 17.391 -12.32 1 98.69 277 LEU B C 1
ATOM 5198 O O . LEU B 1 277 ? 10.695 17.906 -11.992 1 98.69 277 LEU B O 1
ATOM 5202 N N . THR B 1 278 ? 9.219 17.375 -13.531 1 98.31 278 THR B N 1
ATOM 5203 C CA . THR B 1 278 ? 9.945 18.062 -14.594 1 98.31 278 THR B CA 1
ATOM 5204 C C . THR B 1 278 ? 9.117 19.203 -15.164 1 98.31 278 THR B C 1
ATOM 5206 O O . THR B 1 278 ? 9.133 20.312 -14.633 1 98.31 278 THR B O 1
ATOM 5209 N N . ASP B 1 279 ? 8.102 18.859 -15.977 1 97.62 279 ASP B N 1
ATOM 5210 C CA . ASP B 1 279 ? 7.293 19.875 -16.656 1 97.62 279 ASP B CA 1
ATOM 5211 C C . ASP B 1 279 ? 6.32 20.547 -15.68 1 97.62 279 ASP B C 1
ATOM 5213 O O . ASP B 1 279 ? 5.902 21.688 -15.898 1 97.62 279 ASP B O 1
ATOM 5217 N N . GLY B 1 280 ? 5.957 19.844 -14.68 1 97.62 280 GLY B N 1
ATOM 5218 C CA . GLY B 1 280 ? 5.004 20.359 -13.711 1 97.62 280 GLY B CA 1
ATOM 5219 C C . GLY B 1 280 ? 5.652 20.828 -12.422 1 97.62 280 GLY B C 1
ATOM 5220 O O . GLY B 1 280 ? 4.973 21.031 -11.414 1 97.62 280 GLY B O 1
ATOM 5221 N N . LYS B 1 281 ? 6.988 21 -12.43 1 95.81 281 LYS B N 1
ATOM 5222 C CA . LYS B 1 281 ? 7.746 21.219 -11.203 1 95.81 281 LYS B CA 1
ATOM 5223 C C . LYS B 1 281 ? 7.352 22.531 -10.539 1 95.81 281 LYS B C 1
ATOM 5225 O O . LYS B 1 281 ? 7.547 22.703 -9.328 1 95.81 281 LYS B O 1
ATOM 5230 N N . ASP B 1 282 ? 6.703 23.5 -11.242 1 94.44 282 ASP B N 1
ATOM 5231 C CA . ASP B 1 282 ? 6.375 24.812 -10.695 1 94.44 282 ASP B CA 1
ATOM 5232 C C . ASP B 1 282 ? 4.891 24.906 -10.359 1 94.44 282 ASP B C 1
ATOM 5234 O O . ASP B 1 282 ? 4.41 25.969 -9.938 1 94.44 282 ASP B O 1
ATOM 5238 N N . ALA B 1 283 ? 4.172 23.828 -10.508 1 95.44 283 ALA B N 1
ATOM 5239 C CA . ALA B 1 283 ? 2.748 23.797 -10.172 1 95.44 283 ALA B CA 1
ATOM 5240 C C . ALA B 1 283 ? 2.514 24.234 -8.727 1 95.44 283 ALA B C 1
ATOM 5242 O O . ALA B 1 283 ? 1.56 24.969 -8.438 1 95.44 283 ALA B O 1
ATOM 5243 N N . PRO B 1 284 ? 3.346 23.906 -7.773 1 96.44 284 PRO B N 1
ATOM 5244 C CA . PRO B 1 284 ? 3.123 24.328 -6.387 1 96.44 284 PRO B CA 1
ATOM 5245 C C . PRO B 1 284 ? 3.139 25.844 -6.211 1 96.44 284 PRO B C 1
ATOM 5247 O O . PRO B 1 284 ? 2.475 26.375 -5.32 1 96.44 284 PRO B O 1
ATOM 5250 N N . LYS B 1 285 ? 3.895 26.547 -7.086 1 96 285 LYS B N 1
ATOM 5251 C CA . LYS B 1 285 ? 4.004 27.984 -6.953 1 96 285 LYS B CA 1
ATOM 5252 C C . LYS B 1 285 ? 2.641 28.656 -7.086 1 96 285 LYS B C 1
ATOM 5254 O O . LYS B 1 285 ? 2.299 29.547 -6.297 1 96 285 LYS B O 1
ATOM 5259 N N . LYS B 1 286 ? 1.922 28.203 -8.094 1 94.44 286 LYS B N 1
ATOM 5260 C CA . LYS B 1 286 ? 0.592 28.766 -8.312 1 94.44 286 LYS B CA 1
ATOM 5261 C C . LYS B 1 286 ? -0.337 28.453 -7.145 1 94.44 286 LYS B C 1
ATOM 5263 O O . LYS B 1 286 ? -1.105 29.312 -6.707 1 94.44 286 LYS B O 1
ATOM 5268 N N . MET B 1 287 ? -0.332 27.328 -6.68 1 96.62 287 MET B N 1
ATOM 5269 C CA . MET B 1 287 ? -1.147 26.938 -5.531 1 96.62 287 MET B CA 1
ATOM 5270 C C . MET B 1 287 ? -0.767 27.75 -4.297 1 96.62 287 MET B C 1
ATOM 5272 O O . MET B 1 287 ? -1.639 28.203 -3.557 1 96.62 287 MET B O 1
ATOM 5276 N N . ASN B 1 288 ? 0.542 27.938 -4.141 1 97.69 288 ASN B N 1
ATOM 5277 C CA . ASN B 1 288 ? 1.039 28.641 -2.967 1 97.69 288 ASN B CA 1
ATOM 5278 C C . ASN B 1 288 ? 0.598 30.109 -2.967 1 97.69 288 ASN B C 1
ATOM 5280 O O . ASN B 1 288 ? 0.354 30.688 -1.907 1 97.69 288 ASN B O 1
ATOM 5284 N N . GLU B 1 289 ? 0.539 30.688 -4.125 1 97.56 289 GLU B N 1
ATOM 5285 C CA . GLU B 1 289 ? 0.025 32.031 -4.207 1 97.56 289 GLU B CA 1
ATOM 5286 C C . GLU B 1 289 ? -1.398 32.125 -3.664 1 97.56 289 GLU B C 1
ATOM 5288 O O . GLU B 1 289 ? -1.722 33.031 -2.896 1 97.56 289 GLU B O 1
ATOM 5293 N N . ALA B 1 290 ? -2.221 31.203 -4.055 1 97.56 290 ALA B N 1
ATOM 5294 C CA . ALA B 1 290 ? -3.592 31.156 -3.559 1 97.56 290 ALA B CA 1
ATOM 5295 C C . ALA B 1 290 ? -3.621 30.875 -2.057 1 97.56 290 ALA B C 1
ATOM 5297 O O . ALA B 1 290 ? -4.375 31.516 -1.316 1 97.56 290 ALA B O 1
ATOM 5298 N N . TYR B 1 291 ? -2.785 29.953 -1.604 1 98.06 291 TYR B N 1
ATOM 5299 C CA . TYR B 1 291 ? -2.75 29.594 -0.191 1 98.06 291 TYR B CA 1
ATOM 5300 C C . TYR B 1 291 ? -2.324 30.781 0.665 1 98.06 291 TYR B C 1
ATOM 5302 O O . TYR B 1 291 ? -2.857 30.984 1.758 1 98.06 291 TYR B O 1
ATOM 5310 N N . LYS B 1 292 ? -1.365 31.547 0.167 1 98.12 292 LYS B N 1
ATOM 5311 C CA . LYS B 1 292 ? -0.906 32.719 0.9 1 98.12 292 LYS B CA 1
ATOM 5312 C C . LYS B 1 292 ? -2.031 33.75 1.065 1 98.12 292 LYS B C 1
ATOM 5314 O O . LYS B 1 292 ? -2.201 34.312 2.143 1 98.12 292 LYS B O 1
ATOM 5319 N N . ALA B 1 293 ? -2.789 33.938 0.044 1 98.12 293 ALA B N 1
ATOM 5320 C CA . ALA B 1 293 ? -3.922 34.875 0.097 1 98.12 293 ALA B CA 1
ATOM 5321 C C . ALA B 1 293 ? -4.996 34.375 1.055 1 98.12 293 ALA B C 1
ATOM 5323 O O . ALA B 1 293 ? -5.562 35.125 1.826 1 98.12 293 ALA B O 1
ATOM 5324 N N . ARG B 1 294 ? -5.301 33.125 0.961 1 98.38 294 ARG B N 1
ATOM 5325 C CA . ARG B 1 294 ? -6.301 32.5 1.819 1 98.38 294 ARG B CA 1
ATOM 5326 C C . ARG B 1 294 ? -5.883 32.562 3.285 1 98.38 294 ARG B C 1
ATOM 5328 O O . ARG B 1 294 ? -6.699 32.875 4.156 1 98.38 294 ARG B O 1
ATOM 5335 N N . LEU B 1 295 ? -4.598 32.281 3.496 1 98.44 295 LEU B N 1
ATOM 5336 C CA . LEU B 1 295 ? -4.055 32.312 4.848 1 98.44 295 LEU B CA 1
ATOM 5337 C C . LEU B 1 295 ? -4.141 33.75 5.41 1 98.44 295 LEU B C 1
ATOM 5339 O O . LEU B 1 295 ? -4.5 33.938 6.574 1 98.44 295 LEU B O 1
ATOM 5343 N N . ALA B 1 296 ? -3.787 34.719 4.621 1 98.31 296 ALA B N 1
ATOM 5344 C CA . ALA B 1 296 ? -3.83 36.094 5.059 1 98.31 296 ALA B CA 1
ATOM 5345 C C . ALA B 1 296 ? -5.242 36.5 5.484 1 98.31 296 ALA B C 1
ATOM 5347 O O . ALA B 1 296 ? -5.43 37.125 6.535 1 98.31 296 ALA B O 1
ATOM 5348 N N . TYR B 1 297 ? -6.191 36.188 4.676 1 98.62 297 TYR B N 1
ATOM 5349 C CA . TYR B 1 297 ? -7.582 36.469 4.988 1 98.62 297 TYR B CA 1
ATOM 5350 C C . TYR B 1 297 ? -8.031 35.75 6.254 1 98.62 297 TYR B C 1
ATOM 5352 O O . TYR B 1 297 ? -8.602 36.375 7.16 1 98.62 297 TYR B O 1
ATOM 5360 N N . LEU B 1 298 ? -7.789 34.438 6.281 1 98.62 298 LEU B N 1
ATOM 5361 C CA . LEU B 1 298 ? -8.203 33.625 7.395 1 98.62 298 LEU B CA 1
ATOM 5362 C C . LEU B 1 298 ? -7.605 34.094 8.703 1 98.62 298 LEU B C 1
ATOM 5364 O O . LEU B 1 298 ? -8.312 34.219 9.711 1 98.62 298 LEU B O 1
ATOM 5368 N N . LYS B 1 299 ? -6.328 34.344 8.68 1 98.5 299 LYS B N 1
ATOM 5369 C CA . LYS B 1 299 ? -5.621 34.844 9.859 1 98.5 299 LYS B CA 1
ATOM 5370 C C . LYS B 1 299 ? -6.215 36.156 10.344 1 98.5 299 LYS B C 1
ATOM 5372 O O . LYS B 1 299 ? -6.473 36.312 11.539 1 98.5 299 LYS B O 1
ATOM 5377 N N . SER B 1 300 ? -6.43 37.062 9.43 1 98.62 300 SER B N 1
ATOM 5378 C CA . SER B 1 300 ? -6.996 38.344 9.773 1 98.62 300 SER B CA 1
ATOM 5379 C C . SER B 1 300 ? -8.367 38.188 10.43 1 98.62 300 SER B C 1
ATOM 5381 O O . SER B 1 300 ? -8.633 38.812 11.469 1 98.62 300 SER B O 1
ATOM 5383 N N . ARG B 1 301 ? -9.211 37.375 9.859 1 98.69 301 ARG B N 1
ATOM 5384 C CA . ARG B 1 301 ? -10.562 37.156 10.375 1 98.69 301 ARG B CA 1
ATOM 5385 C C . ARG B 1 301 ? -10.531 36.531 11.766 1 98.69 301 ARG B C 1
ATOM 5387 O O . ARG B 1 301 ? -11.312 36.906 12.641 1 98.69 301 ARG B O 1
ATOM 5394 N N . LEU B 1 302 ? -9.672 35.562 11.938 1 98.75 302 LEU B N 1
ATOM 5395 C CA . LEU B 1 302 ? -9.57 34.906 13.219 1 98.75 302 LEU B CA 1
ATOM 5396 C C . LEU B 1 302 ? -9.102 35.844 14.312 1 98.75 302 LEU B C 1
ATOM 5398 O O . LEU B 1 302 ? -9.648 35.844 15.422 1 98.75 302 LEU B O 1
ATOM 5402 N N . LEU B 1 303 ? -8.109 36.656 14.008 1 98.44 303 LEU B N 1
ATOM 5403 C CA . LEU B 1 303 ? -7.598 37.625 14.969 1 98.44 303 LEU B CA 1
ATOM 5404 C C . LEU B 1 303 ? -8.664 38.656 15.305 1 98.44 303 LEU B C 1
ATOM 5406 O O . LEU B 1 303 ? -8.812 39.062 16.469 1 98.44 303 LEU B O 1
ATOM 5410 N N . GLU B 1 304 ? -9.414 39.062 14.32 1 98.19 304 GLU B N 1
ATOM 5411 C CA . GLU B 1 304 ? -10.508 40 14.531 1 98.19 304 GLU B CA 1
ATOM 5412 C C . GLU B 1 304 ? -11.57 39.406 15.453 1 98.19 304 GLU B C 1
ATOM 5414 O O . GLU B 1 304 ? -12.188 40.156 16.234 1 98.19 304 GLU B O 1
ATOM 5419 N N . MET B 1 305 ? -11.781 38.125 15.383 1 97.94 305 MET B N 1
ATOM 5420 C CA . MET B 1 305 ? -12.789 37.469 16.188 1 97.94 305 MET B CA 1
ATOM 5421 C C . MET B 1 305 ? -12.281 37.25 17.609 1 97.94 305 MET B C 1
ATOM 5423 O O . MET B 1 305 ? -13.055 36.875 18.5 1 97.94 305 MET B O 1
ATOM 5427 N N . GLY B 1 306 ? -10.961 37.438 17.781 1 97.75 306 GLY B N 1
ATOM 5428 C CA . GLY B 1 306 ? -10.422 37.344 19.141 1 97.75 306 GLY B CA 1
ATOM 5429 C C . GLY B 1 306 ? -9.578 36.094 19.359 1 97.75 306 GLY B C 1
ATOM 5430 O O . GLY B 1 306 ? -9.039 35.906 20.453 1 97.75 306 GLY B O 1
ATOM 5431 N N . PHE B 1 307 ? -9.406 35.281 18.359 1 98.25 307 PHE B N 1
ATOM 5432 C CA . PHE B 1 307 ? -8.531 34.125 18.5 1 98.25 307 PHE B CA 1
ATOM 5433 C C . PHE B 1 307 ? -7.078 34.562 18.688 1 98.25 307 PHE B C 1
ATOM 5435 O O . PHE B 1 307 ? -6.707 35.656 18.297 1 98.25 307 PHE B O 1
ATOM 5442 N N . LYS B 1 308 ? -6.371 33.656 19.297 1 97.88 308 LYS B N 1
ATOM 5443 C CA . LYS B 1 308 ? -4.926 33.812 19.438 1 97.88 308 LYS B CA 1
ATOM 5444 C C . LYS B 1 308 ? -4.168 32.75 18.641 1 97.88 308 LYS B C 1
ATOM 5446 O O . LYS B 1 308 ? -4.582 31.594 18.594 1 97.88 308 LYS B O 1
ATOM 5451 N N . LEU B 1 309 ? -3.111 33.156 18.016 1 98 309 LEU B N 1
ATOM 5452 C CA . LEU B 1 309 ? -2.182 32.25 17.375 1 98 309 LEU B CA 1
ATOM 5453 C C . LEU B 1 309 ? -0.889 32.125 18.172 1 98 309 LEU B C 1
ATOM 5455 O O . LEU B 1 309 ? -0.163 33.094 18.344 1 98 309 LEU B O 1
ATOM 5459 N N . ASP B 1 310 ? -0.575 30.922 18.578 1 96.94 310 ASP B N 1
ATOM 5460 C CA . ASP B 1 310 ? 0.618 30.703 19.391 1 96.94 310 ASP B CA 1
ATOM 5461 C C . ASP B 1 310 ? 1.874 30.656 18.516 1 96.94 310 ASP B C 1
ATOM 5463 O O . ASP B 1 310 ? 2.988 30.797 19.031 1 96.94 310 ASP B O 1
ATOM 5467 N N . ALA B 1 311 ? 1.723 30.406 17.266 1 97.31 311 ALA B N 1
ATOM 5468 C CA . ALA B 1 311 ? 2.812 30.422 16.297 1 97.31 311 ALA B CA 1
ATOM 5469 C C . ALA B 1 311 ? 2.311 30.828 14.914 1 97.31 311 ALA B C 1
ATOM 5471 O O . ALA B 1 311 ? 1.121 30.703 14.609 1 97.31 311 ALA B O 1
ATOM 5472 N N . GLU B 1 312 ? 3.209 31.391 14.148 1 96.75 312 GLU B N 1
ATOM 5473 C CA . GLU B 1 312 ? 2.855 31.828 12.805 1 96.75 312 GLU B CA 1
ATOM 5474 C C . GLU B 1 312 ? 2.74 30.656 11.836 1 96.75 312 GLU B C 1
ATOM 5476 O O . GLU B 1 312 ? 3.68 29.875 11.695 1 96.75 312 GLU B O 1
ATOM 5481 N N . PRO B 1 313 ? 1.524 30.469 11.273 1 97.56 313 PRO B N 1
ATOM 5482 C CA . PRO B 1 313 ? 1.447 29.469 10.203 1 97.56 313 PRO B CA 1
ATOM 5483 C C . PRO B 1 313 ? 2.178 29.906 8.938 1 97.56 313 PRO B C 1
ATOM 5485 O O . PRO B 1 313 ? 1.902 30.969 8.398 1 97.56 313 PRO B O 1
ATOM 5488 N N . GLU B 1 314 ? 3.125 29.094 8.508 1 97.62 314 GLU B N 1
ATOM 5489 C CA . GLU B 1 314 ? 3.975 29.5 7.395 1 97.62 314 GLU B CA 1
ATOM 5490 C C . GLU B 1 314 ? 4.062 28.406 6.332 1 97.62 314 GLU B C 1
ATOM 5492 O O . GLU B 1 314 ? 4.922 28.469 5.449 1 97.62 314 GLU B O 1
ATOM 5497 N N . GLY B 1 315 ? 3.234 27.422 6.43 1 97.12 315 GLY B N 1
ATOM 5498 C CA . GLY B 1 315 ? 3.268 26.344 5.441 1 97.12 315 GLY B CA 1
ATOM 5499 C C . GLY B 1 315 ? 2.131 25.359 5.598 1 97.12 315 GLY B C 1
ATOM 5500 O O . GLY B 1 315 ? 1.179 25.609 6.34 1 97.12 315 GLY B O 1
ATOM 5501 N N . ALA B 1 316 ? 2.26 24.281 4.785 1 96.81 316 ALA B N 1
ATOM 5502 C CA . ALA B 1 316 ? 1.169 23.328 4.652 1 96.81 316 ALA B CA 1
ATOM 5503 C C . ALA B 1 316 ? -0.11 24 4.176 1 96.81 316 ALA B C 1
ATOM 5505 O O . ALA B 1 316 ? -0.108 24.703 3.152 1 96.81 316 ALA B O 1
ATOM 5506 N N . PHE B 1 317 ? -1.148 24.062 4.801 1 97.81 317 PHE B N 1
ATOM 5507 C CA . PHE B 1 317 ? -2.369 24.812 4.539 1 97.81 317 PHE B CA 1
ATOM 5508 C C . PHE B 1 317 ? -3.342 24.688 5.707 1 97.81 317 PHE B C 1
ATOM 5510 O O . PHE B 1 317 ? -4.535 24.453 5.504 1 97.81 317 PHE B O 1
ATOM 5517 N N . TYR B 1 318 ? -2.693 24.797 6.906 1 98.19 318 TYR B N 1
ATOM 5518 C CA . TYR B 1 318 ? -3.445 24.734 8.156 1 98.19 318 TYR B CA 1
ATOM 5519 C C . TYR B 1 318 ? -3.139 25.938 9.031 1 98.19 318 TYR B C 1
ATOM 5521 O O . TYR B 1 318 ? -2.062 26.531 8.93 1 98.19 318 TYR B O 1
ATOM 5529 N N . ILE B 1 319 ? -4.082 26.312 9.805 1 98.56 319 ILE B N 1
ATOM 5530 C CA . ILE B 1 319 ? -3.912 27.266 10.883 1 98.56 319 ILE B CA 1
ATOM 5531 C C . ILE B 1 319 ? -4.465 26.688 12.188 1 98.56 319 ILE B C 1
ATOM 5533 O O . ILE B 1 319 ? -5.402 25.891 12.164 1 98.56 319 ILE B O 1
ATOM 5537 N N . PHE B 1 320 ? -3.834 27 13.289 1 98.69 320 PHE B N 1
ATOM 5538 C CA . PHE B 1 320 ? -4.078 26.312 14.547 1 98.69 320 PHE B CA 1
ATOM 5539 C C . PHE B 1 320 ? -4.352 27.297 15.664 1 98.69 320 PHE B C 1
ATOM 5541 O O . PHE B 1 320 ? -3.619 27.344 16.656 1 98.69 320 PHE B O 1
ATOM 5548 N N . PRO B 1 321 ? -5.445 28.031 15.617 1 98.62 321 PRO B N 1
ATOM 5549 C CA . PRO B 1 321 ? -5.75 29.062 16.609 1 98.62 321 PRO B CA 1
ATOM 5550 C C . PRO B 1 321 ? -6.109 28.484 17.969 1 98.62 321 PRO B C 1
ATOM 5552 O O . PRO B 1 321 ? -6.645 27.375 18.062 1 98.62 321 PRO B O 1
ATOM 5555 N N . SER B 1 322 ? -5.844 29.234 19.016 1 98.38 322 SER B N 1
ATOM 5556 C CA . SER B 1 322 ? -6.129 28.875 20.391 1 98.38 322 SER B CA 1
ATOM 5557 C C . SER B 1 322 ? -7.527 29.328 20.797 1 98.38 322 SER B C 1
ATOM 5559 O O . SER B 1 322 ? -7.98 30.391 20.406 1 98.38 322 SER B O 1
ATOM 5561 N N . LEU B 1 323 ? -8.141 28.547 21.625 1 98.06 323 LEU B N 1
ATOM 5562 C CA . LEU B 1 323 ? -9.453 28.875 22.188 1 98.06 323 LEU B CA 1
ATOM 5563 C C . LEU B 1 323 ? -9.312 29.547 23.547 1 98.06 323 LEU B C 1
ATOM 5565 O O . LEU B 1 323 ? -10.297 30.031 24.109 1 98.06 323 LEU B O 1
ATOM 5569 N N . ALA B 1 324 ? -8.109 29.734 23.969 1 97.12 324 ALA B N 1
ATOM 5570 C CA . ALA B 1 324 ? -7.82 30.219 25.312 1 97.12 324 ALA B CA 1
ATOM 5571 C C . ALA B 1 324 ? -8.453 31.578 25.562 1 97.12 324 ALA B C 1
ATOM 5573 O O . ALA B 1 324 ? -8.984 31.844 26.641 1 97.12 324 ALA B O 1
ATOM 5574 N N . PRO B 1 325 ? -8.398 32.469 24.578 1 97.38 325 PRO B N 1
ATOM 5575 C CA . PRO B 1 325 ? -8.961 33.812 24.812 1 97.38 325 PRO B CA 1
ATOM 5576 C C . PRO B 1 325 ? -10.445 33.75 25.141 1 97.38 325 PRO B C 1
ATOM 5578 O O . PRO B 1 325 ? -10.984 34.719 25.719 1 97.38 325 PRO B O 1
ATOM 5581 N N . PHE B 1 326 ? -11.125 32.688 24.828 1 97.25 326 PHE B N 1
ATOM 5582 C CA . PHE B 1 326 ? -12.562 32.562 25.047 1 97.25 326 PHE B CA 1
ATOM 5583 C C . PHE B 1 326 ? -12.859 31.766 26.312 1 97.25 326 PHE B C 1
ATOM 5585 O O . PHE B 1 326 ? -14.016 31.516 26.625 1 97.25 326 PHE B O 1
ATOM 5592 N N . GLY B 1 327 ? -11.828 31.312 26.953 1 96.38 327 GLY B N 1
ATOM 5593 C CA . GLY B 1 327 ? -11.992 30.5 28.141 1 96.38 327 GLY B CA 1
ATOM 5594 C C . GLY B 1 327 ? -12.539 29.109 27.844 1 96.38 327 GLY B C 1
ATOM 5595 O O . GLY B 1 327 ? -13.203 28.5 28.688 1 96.38 327 GLY B O 1
ATOM 5596 N N . ILE B 1 328 ? -12.344 28.641 26.688 1 96 328 ILE B N 1
ATOM 5597 C CA . ILE B 1 328 ? -12.844 27.344 26.25 1 96 328 ILE B CA 1
ATOM 5598 C C . ILE B 1 328 ? -11.727 26.297 26.344 1 96 328 ILE B C 1
ATOM 5600 O O . ILE B 1 328 ? -10.688 26.438 25.703 1 96 328 ILE B O 1
ATOM 5604 N N . ASP B 1 329 ? -11.922 25.297 27.094 1 93.56 329 ASP B N 1
ATOM 5605 C CA . ASP B 1 329 ? -10.914 24.266 27.297 1 93.56 329 ASP B CA 1
ATOM 5606 C C . ASP B 1 329 ? -11.242 23.016 26.5 1 93.56 329 ASP B C 1
ATOM 5608 O O . ASP B 1 329 ? -10.344 22.281 26.078 1 93.56 329 ASP B O 1
ATOM 5612 N N . ASP B 1 330 ? -12.5 22.734 26.328 1 96.56 330 ASP B N 1
ATOM 5613 C CA . ASP B 1 330 ? -12.953 21.547 25.625 1 96.56 330 ASP B CA 1
ATOM 5614 C C . ASP B 1 330 ? -13.086 21.797 24.125 1 96.56 330 ASP B C 1
ATOM 5616 O O . ASP B 1 330 ? -14.188 22.047 23.625 1 96.56 330 ASP B O 1
ATOM 5620 N N . ASP B 1 331 ? -11.93 21.656 23.484 1 97 331 ASP B N 1
ATOM 5621 C CA . ASP B 1 331 ? -11.898 21.938 22.062 1 97 331 ASP B CA 1
ATOM 5622 C C . ASP B 1 331 ? -12.797 20.984 21.281 1 97 331 ASP B C 1
ATOM 5624 O O . ASP B 1 331 ? -13.367 21.344 20.25 1 97 331 ASP B O 1
ATOM 5628 N N . PHE B 1 332 ? -12.961 19.781 21.75 1 95.69 332 PHE B N 1
ATOM 5629 C CA . PHE B 1 332 ? -13.82 18.797 21.094 1 95.69 332 PHE B CA 1
ATOM 5630 C C . PHE B 1 332 ? -15.273 19.25 21.109 1 95.69 332 PHE B C 1
ATOM 5632 O O . PHE B 1 332 ? -15.93 19.297 20.062 1 95.69 332 PHE B O 1
ATOM 5639 N N . GLN B 1 333 ? -15.781 19.562 22.266 1 95.56 333 GLN B N 1
ATOM 5640 C CA . GLN B 1 333 ? -17.156 20.031 22.391 1 95.56 333 GLN B CA 1
ATOM 5641 C C . GLN B 1 333 ? -17.391 21.312 21.594 1 95.56 333 GLN B C 1
ATOM 5643 O O . GLN B 1 333 ? -18.453 21.5 21 1 95.56 333 GLN B O 1
ATOM 5648 N N . PHE B 1 334 ? -16.453 22.203 21.656 1 97 334 PHE B N 1
ATOM 5649 C CA . PHE B 1 334 ? -16.547 23.438 20.875 1 97 334 PHE B CA 1
ATOM 5650 C C . PHE B 1 334 ? -16.75 23.125 19.406 1 97 334 PHE B C 1
ATOM 5652 O O . PHE B 1 334 ? -17.625 23.719 18.75 1 97 334 PHE B O 1
ATOM 5659 N N . CYS B 1 335 ? -15.93 22.172 18.828 1 96.81 335 CYS B N 1
ATOM 5660 C CA . CYS B 1 335 ? -16.031 21.812 17.422 1 96.81 335 CYS B CA 1
ATOM 5661 C C . CYS B 1 335 ? -17.375 21.141 17.125 1 96.81 335 CYS B C 1
ATOM 5663 O O . CYS B 1 335 ? -17.969 21.375 16.062 1 96.81 335 CYS B O 1
ATOM 5665 N N . VAL B 1 336 ? -17.844 20.328 18.062 1 95.06 336 VAL B N 1
ATOM 5666 C CA . VAL B 1 336 ? -19.141 19.672 17.891 1 95.06 336 VAL B CA 1
ATOM 5667 C C . VAL B 1 336 ? -20.234 20.734 17.828 1 95.06 336 VAL B C 1
ATOM 5669 O O . VAL B 1 336 ? -21.094 20.703 16.938 1 95.06 336 VAL B O 1
ATOM 5672 N N . ASP B 1 337 ? -20.219 21.625 18.766 1 96.06 337 ASP B N 1
ATOM 5673 C CA . ASP B 1 337 ? -21.219 22.688 18.812 1 96.06 337 ASP B CA 1
ATOM 5674 C C . ASP B 1 337 ? -21.156 23.562 17.562 1 96.06 337 ASP B C 1
ATOM 5676 O O . ASP B 1 337 ? -22.188 23.953 17.016 1 96.06 337 ASP B O 1
ATOM 5680 N N . ALA B 1 338 ? -19.969 23.938 17.188 1 96.88 338 ALA B N 1
ATOM 5681 C CA . ALA B 1 338 ? -19.797 24.75 15.984 1 96.88 338 ALA B CA 1
ATOM 5682 C C . ALA B 1 338 ? -20.406 24.047 14.766 1 96.88 338 ALA B C 1
ATOM 5684 O O . ALA B 1 338 ? -21 24.703 13.906 1 96.88 338 ALA B O 1
ATOM 5685 N N . LEU B 1 339 ? -20.172 22.75 14.648 1 95.81 339 LEU B N 1
ATOM 5686 C CA . LEU B 1 339 ? -20.703 21.953 13.547 1 95.81 339 LEU B CA 1
ATOM 5687 C C . LEU B 1 339 ? -22.234 21.922 13.594 1 95.81 339 LEU B C 1
ATOM 5689 O O . LEU B 1 339 ? -22.891 22.172 12.594 1 95.81 339 LEU B O 1
ATOM 5693 N N . GLU B 1 340 ? -22.781 21.656 14.719 1 94.38 340 GLU B N 1
ATOM 5694 C CA . GLU B 1 340 ? -24.219 21.438 14.859 1 94.38 340 GLU B CA 1
ATOM 5695 C C . GLU B 1 340 ? -25 22.75 14.805 1 94.38 340 GLU B C 1
ATOM 5697 O O . GLU B 1 340 ? -26.078 22.812 14.219 1 94.38 340 GLU B O 1
ATOM 5702 N N . LYS B 1 341 ? -24.484 23.766 15.438 1 95.31 341 LYS B N 1
ATOM 5703 C CA . LYS B 1 341 ? -25.203 25.031 15.562 1 95.31 341 LYS B CA 1
ATOM 5704 C C . LYS B 1 341 ? -24.797 26.016 14.477 1 95.31 341 LYS B C 1
ATOM 5706 O O . LYS B 1 341 ? -25.625 26.766 13.969 1 95.31 341 LYS B O 1
ATOM 5711 N N . GLY B 1 342 ? -23.531 26 14.156 1 96 342 GLY B N 1
ATOM 5712 C CA . GLY B 1 342 ? -23.016 26.953 13.188 1 96 342 GLY B CA 1
ATOM 5713 C C . GLY B 1 342 ? -22.812 26.344 11.812 1 96 342 GLY B C 1
ATOM 5714 O O . GLY B 1 342 ? -22.562 27.078 10.844 1 96 342 GLY B O 1
ATOM 5715 N N . HIS B 1 343 ? -22.875 25.078 11.688 1 96.75 343 HIS B N 1
ATOM 5716 C CA . HIS B 1 343 ? -22.688 24.344 10.438 1 96.75 343 HIS B CA 1
ATOM 5717 C C . HIS B 1 343 ? -21.312 24.609 9.852 1 96.75 343 HIS B C 1
ATOM 5719 O O . HIS B 1 343 ? -21.172 24.844 8.648 1 96.75 343 HIS B O 1
ATOM 5725 N N . ILE B 1 344 ? -20.375 24.656 10.68 1 96.94 344 ILE B N 1
ATOM 5726 C CA . ILE B 1 344 ? -18.984 24.75 10.281 1 96.94 344 ILE B CA 1
ATOM 5727 C C . ILE B 1 344 ? -18.172 23.625 10.93 1 96.94 344 ILE B C 1
ATOM 5729 O O . ILE B 1 344 ? -18.25 23.422 12.148 1 96.94 344 ILE B O 1
ATOM 5733 N N . ALA B 1 345 ? -17.438 22.891 10.133 1 96.38 345 ALA B N 1
ATOM 5734 C CA . ALA B 1 345 ? -16.641 21.766 10.617 1 96.38 345 ALA B CA 1
ATOM 5735 C C . ALA B 1 345 ? -15.164 22.125 10.711 1 96.38 345 ALA B C 1
ATOM 5737 O O . ALA B 1 345 ? -14.586 22.625 9.742 1 96.38 345 ALA B O 1
ATOM 5738 N N . MET B 1 346 ? -14.586 22 11.812 1 96.88 346 MET B N 1
ATOM 5739 C CA . MET B 1 346 ? -13.172 22.141 12.125 1 96.88 346 MET B CA 1
ATOM 5740 C C . MET B 1 346 ? -12.656 20.938 12.906 1 96.88 346 MET B C 1
ATOM 5742 O O . MET B 1 346 ? -13.453 20.125 13.367 1 96.88 346 MET B O 1
ATOM 5746 N N . VAL B 1 347 ? -11.383 20.797 13.047 1 96.44 347 VAL B N 1
ATOM 5747 C CA . VAL B 1 347 ? -10.836 19.641 13.75 1 96.44 347 VAL B CA 1
ATOM 5748 C C . VAL B 1 347 ? -10.352 20.062 15.141 1 96.44 347 VAL B C 1
ATOM 5750 O O . VAL B 1 347 ? -9.57 21 15.273 1 96.44 347 VAL B O 1
ATOM 5753 N N . PRO B 1 348 ? -10.883 19.406 16.188 1 96.94 348 PRO B N 1
ATOM 5754 C CA . PRO B 1 348 ? -10.367 19.734 17.516 1 96.94 348 PRO B CA 1
ATOM 5755 C C . PRO B 1 348 ? -8.867 19.469 17.656 1 96.94 348 PRO B C 1
ATOM 5757 O O . PRO B 1 348 ? -8.367 18.453 17.172 1 96.94 348 PRO B O 1
ATOM 5760 N N . GLY B 1 349 ? -8.188 20.406 18.266 1 97.12 349 GLY B N 1
ATOM 5761 C CA . GLY B 1 349 ? -6.75 20.281 18.422 1 97.12 349 GLY B CA 1
ATOM 5762 C C . GLY B 1 349 ? -6.34 19.031 19.172 1 97.12 349 GLY B C 1
ATOM 5763 O O . GLY B 1 349 ? -5.258 18.484 18.953 1 97.12 349 GLY B O 1
ATOM 5764 N N . SER B 1 350 ? -7.223 18.531 20.016 1 95.94 350 SER B N 1
ATOM 5765 C CA . SER B 1 350 ? -6.965 17.328 20.812 1 95.94 350 SER B CA 1
ATOM 5766 C C . SER B 1 350 ? -6.832 16.094 19.938 1 95.94 350 SER B C 1
ATOM 5768 O O . SER B 1 350 ? -6.34 15.055 20.391 1 95.94 350 SER B O 1
ATOM 5770 N N . SER B 1 351 ? -7.199 16.203 18.672 1 95 351 SER B N 1
ATOM 5771 C CA . SER B 1 351 ? -7.043 15.102 17.719 1 95 351 SER B CA 1
ATOM 5772 C C . SER B 1 351 ? -5.586 14.93 17.312 1 95 351 SER B C 1
ATOM 5774 O O . SER B 1 351 ? -5.219 13.914 16.719 1 95 351 SER B O 1
ATOM 5776 N N . PHE B 1 352 ? -4.754 15.914 17.594 1 96.62 352 PHE B N 1
ATOM 5777 C CA . PHE B 1 352 ? -3.348 15.906 17.203 1 96.62 352 PHE B CA 1
ATOM 5778 C C . PHE B 1 352 ? -2.451 15.719 18.422 1 96.62 352 PHE B C 1
ATOM 5780 O O . PHE B 1 352 ? -1.384 16.328 18.516 1 96.62 352 PHE B O 1
ATOM 5787 N N . THR B 1 353 ? -2.965 14.891 19.375 1 95.88 353 THR B N 1
ATOM 5788 C CA . THR B 1 353 ? -2.352 14.578 20.656 1 95.88 353 THR B CA 1
ATOM 5789 C C . THR B 1 353 ? -2.83 15.547 21.734 1 95.88 353 THR B C 1
ATOM 5791 O O . THR B 1 353 ? -3.494 16.531 21.438 1 95.88 353 THR B O 1
ATOM 5794 N N . ASP B 1 354 ? -2.467 15.281 22.922 1 96 354 ASP B N 1
ATOM 5795 C CA . ASP B 1 354 ? -2.924 16.062 24.078 1 96 354 ASP B CA 1
ATOM 5796 C C . ASP B 1 354 ? -2.354 17.484 24.031 1 96 354 ASP B C 1
ATOM 5798 O O . ASP B 1 354 ? -3.002 18.422 24.484 1 96 354 ASP B O 1
ATOM 5802 N N . ALA B 1 355 ? -1.252 17.594 23.422 1 97.25 355 ALA B N 1
ATOM 5803 C CA . ALA B 1 355 ? -0.603 18.906 23.359 1 97.25 355 ALA B CA 1
ATOM 5804 C C . ALA B 1 355 ? -1.381 19.859 22.469 1 97.25 355 ALA B C 1
ATOM 5806 O O . ALA B 1 355 ? -1.175 21.078 22.516 1 97.25 355 ALA B O 1
ATOM 5807 N N . GLY B 1 356 ? -2.238 19.297 21.641 1 97.5 356 GLY B N 1
ATOM 5808 C CA . GLY B 1 356 ? -3.043 20.125 20.766 1 97.5 356 GLY B CA 1
ATOM 5809 C C . GLY B 1 356 ? -4.32 20.609 21.422 1 97.5 356 GLY B C 1
ATOM 5810 O O . GLY B 1 356 ? -5.02 21.469 20.859 1 97.5 356 GLY B O 1
ATOM 5811 N N . SER B 1 357 ? -4.664 20.156 22.656 1 97.19 357 SER B N 1
ATOM 5812 C CA . SER B 1 357 ? -5.898 20.531 23.328 1 97.19 357 SER B CA 1
ATOM 5813 C C . SER B 1 357 ? -6 22.047 23.5 1 97.19 357 SER B C 1
ATOM 5815 O O . SER B 1 357 ? -5 22.719 23.75 1 97.19 357 SER B O 1
ATOM 5817 N N . GLY B 1 358 ? -7.215 22.516 23.344 1 97.44 358 GLY B N 1
ATOM 5818 C CA . GLY B 1 358 ? -7.438 23.938 23.5 1 97.44 358 GLY B CA 1
ATOM 5819 C C . GLY B 1 358 ? -7.227 24.719 22.219 1 97.44 358 GLY B C 1
ATOM 5820 O O . GLY B 1 358 ? -7.234 25.953 22.234 1 97.44 358 GLY B O 1
ATOM 5821 N N . HIS B 1 359 ? -7.016 24.047 21.156 1 98.25 359 HIS B N 1
ATOM 5822 C CA . HIS B 1 359 ? -6.879 24.641 19.828 1 98.25 359 HIS B CA 1
ATOM 5823 C C . HIS B 1 359 ? -7.859 24.031 18.844 1 98.25 359 HIS B C 1
ATOM 5825 O O . HIS B 1 359 ? -8.539 23.047 19.156 1 98.25 359 HIS B O 1
ATOM 5831 N N . VAL B 1 360 ? -7.996 24.578 17.703 1 98 360 VAL B N 1
ATOM 5832 C CA . VAL B 1 360 ? -8.711 24 16.562 1 98 360 VAL B CA 1
ATOM 5833 C C . VAL B 1 360 ? -7.852 24.109 15.305 1 98 360 VAL B C 1
ATOM 5835 O O . VAL B 1 360 ? -7.105 25.062 15.133 1 98 360 VAL B O 1
ATOM 5838 N N . ARG B 1 361 ? -7.879 23.109 14.516 1 98 361 ARG B N 1
ATOM 5839 C CA . ARG B 1 361 ? -7.219 23.172 13.219 1 98 361 ARG B CA 1
ATOM 5840 C C . ARG B 1 361 ? -8.211 23.531 12.117 1 98 361 ARG B C 1
ATOM 5842 O O . ARG B 1 361 ? -9.25 22.891 11.977 1 98 361 ARG B O 1
ATOM 5849 N N . ILE B 1 362 ? -7.895 24.484 11.383 1 98.31 362 ILE B N 1
ATOM 5850 C CA . ILE B 1 362 ? -8.688 24.922 10.234 1 98.31 362 ILE B CA 1
ATOM 5851 C C . ILE B 1 362 ? -7.859 24.797 8.961 1 98.31 362 ILE B C 1
ATOM 5853 O O . ILE B 1 362 ? -6.723 25.266 8.898 1 98.31 362 ILE B O 1
ATOM 5857 N N . SER B 1 363 ? -8.398 24.125 8 1 97.81 363 SER B N 1
ATOM 5858 C CA . SER B 1 363 ? -7.758 24 6.695 1 97.81 363 SER B CA 1
ATOM 5859 C C . SER B 1 363 ? -8.156 25.156 5.773 1 97.81 363 SER B C 1
ATOM 5861 O O . SER B 1 363 ? -9.328 25.531 5.719 1 97.81 363 SER B O 1
ATOM 5863 N N . TYR B 1 364 ? -7.188 25.734 5.125 1 97.69 364 TYR B N 1
ATOM 5864 C CA . TYR B 1 364 ? -7.516 26.734 4.125 1 97.69 364 TYR B CA 1
ATOM 5865 C C . TYR B 1 364 ? -7.227 26.219 2.719 1 97.69 364 TYR B C 1
ATOM 5867 O O . TYR B 1 364 ? -6.918 27 1.815 1 97.69 364 TYR B O 1
ATOM 5875 N N . ALA B 1 365 ? -7.223 24.906 2.586 1 96.31 365 ALA B N 1
ATOM 5876 C CA . ALA B 1 365 ? -7.184 24.281 1.272 1 96.31 365 ALA B CA 1
ATOM 5877 C C . ALA B 1 365 ? -8.57 24.25 0.631 1 96.31 365 ALA B C 1
ATOM 5879 O O . ALA B 1 365 ? -9.039 23.203 0.192 1 96.31 365 ALA B O 1
ATOM 5880 N N . TYR B 1 366 ? -9.219 25.359 0.604 1 96.25 366 TYR B N 1
ATOM 5881 C CA . TYR B 1 366 ? -10.523 25.641 -0 1 96.25 366 TYR B CA 1
ATOM 5882 C C . TYR B 1 366 ? -10.508 26.969 -0.745 1 96.25 366 TYR B C 1
ATOM 5884 O O . TYR B 1 366 ? -9.641 27.812 -0.499 1 96.25 366 TYR B O 1
ATOM 5892 N N . ASP B 1 367 ? -11.438 27.078 -1.618 1 95.75 367 ASP B N 1
ATOM 5893 C CA . ASP B 1 367 ? -11.523 28.375 -2.295 1 95.75 367 ASP B CA 1
ATOM 5894 C C . ASP B 1 367 ? -11.867 29.484 -1.312 1 95.75 367 ASP B C 1
ATOM 5896 O O . ASP B 1 367 ? -12.477 29.234 -0.272 1 95.75 367 ASP B O 1
ATOM 5900 N N . LEU B 1 368 ? -11.555 30.688 -1.67 1 96.88 368 LEU B N 1
ATOM 5901 C CA . LEU B 1 368 ? -11.648 31.828 -0.772 1 96.88 368 LEU B CA 1
ATOM 5902 C C . LEU B 1 368 ? -13.094 32.062 -0.35 1 96.88 368 LEU B C 1
ATOM 5904 O O . LEU B 1 368 ? -13.352 32.469 0.787 1 96.88 368 LEU B O 1
ATOM 5908 N N . ASP B 1 369 ? -14.07 31.859 -1.229 1 97.56 369 ASP B N 1
ATOM 5909 C CA . ASP B 1 369 ? -15.484 32.062 -0.912 1 97.56 369 ASP B CA 1
ATOM 5910 C C . ASP B 1 369 ? -15.945 31.125 0.192 1 97.56 369 ASP B C 1
ATOM 5912 O O . ASP B 1 369 ? -16.703 31.531 1.08 1 97.56 369 ASP B O 1
ATOM 5916 N N . THR B 1 370 ? -15.5 29.906 0.104 1 97.25 370 THR B N 1
ATOM 5917 C CA . THR B 1 370 ? -15.82 28.922 1.137 1 97.25 370 THR B CA 1
ATOM 5918 C C . THR B 1 370 ? -15.227 29.344 2.479 1 97.25 370 THR B C 1
ATOM 5920 O O . THR B 1 370 ? -15.891 29.25 3.514 1 97.25 370 THR B O 1
ATOM 5923 N N . ILE B 1 371 ? -14.031 29.828 2.459 1 98.12 371 ILE B N 1
ATOM 5924 C CA . ILE B 1 371 ? -13.352 30.266 3.672 1 98.12 371 ILE B CA 1
ATOM 5925 C C . ILE B 1 371 ? -14.086 31.469 4.262 1 98.12 371 ILE B C 1
ATOM 5927 O O . ILE B 1 371 ? -14.305 31.547 5.473 1 98.12 371 ILE B O 1
ATOM 5931 N N . LYS B 1 372 ? -14.484 32.406 3.396 1 98.44 372 LYS B N 1
ATOM 5932 C CA . LYS B 1 372 ? -15.219 33.562 3.844 1 98.44 372 LYS B CA 1
ATOM 5933 C C . LYS B 1 372 ? -16.516 33.188 4.535 1 98.44 372 LYS B C 1
ATOM 5935 O O . LYS B 1 372 ? -16.812 33.656 5.633 1 98.44 372 LYS B O 1
ATOM 5940 N N . GLU B 1 373 ? -17.234 32.312 3.891 1 98.25 373 GLU B N 1
ATOM 5941 C CA . GLU B 1 373 ? -18.484 31.844 4.477 1 98.25 373 GLU B CA 1
ATOM 5942 C C . GLU B 1 373 ? -18.234 31.125 5.805 1 98.25 373 GLU B C 1
ATOM 5944 O O . GLU B 1 373 ? -18.984 31.312 6.766 1 98.25 373 GLU B O 1
ATOM 5949 N N . GLY B 1 374 ? -17.234 30.328 5.816 1 98.31 374 GLY B N 1
ATOM 5950 C CA . GLY B 1 374 ? -16.875 29.656 7.051 1 98.31 374 GLY B CA 1
ATOM 5951 C C . GLY B 1 374 ? -16.562 30.609 8.188 1 98.31 374 GLY B C 1
ATOM 5952 O O . GLY B 1 374 ? -17 30.391 9.32 1 98.31 374 GLY B O 1
ATOM 5953 N N . MET B 1 375 ? -15.836 31.609 7.875 1 98.44 375 MET B N 1
ATOM 5954 C CA . MET B 1 375 ? -15.461 32.562 8.906 1 98.44 375 MET B CA 1
ATOM 5955 C C . MET B 1 375 ? -16.672 33.375 9.352 1 98.44 375 MET B C 1
ATOM 5957 O O . MET B 1 375 ? -16.781 33.719 10.531 1 98.44 375 MET B O 1
ATOM 5961 N N . ASP B 1 376 ? -17.547 33.719 8.422 1 98.44 376 ASP B N 1
ATOM 5962 C CA . ASP B 1 376 ? -18.781 34.406 8.797 1 98.44 376 ASP B CA 1
ATOM 5963 C C . ASP B 1 376 ? -19.594 33.562 9.773 1 98.44 376 ASP B C 1
ATOM 5965 O O . ASP B 1 376 ? -20.109 34.094 10.773 1 98.44 376 ASP B O 1
ATOM 5969 N N . ARG B 1 377 ? -19.688 32.344 9.508 1 97.88 377 ARG B N 1
ATOM 5970 C CA . ARG B 1 377 ? -20.438 31.453 10.359 1 97.88 377 ARG B CA 1
ATOM 5971 C C . ARG B 1 377 ? -19.766 31.266 11.711 1 97.88 377 ARG B C 1
ATOM 5973 O O . ARG B 1 377 ? -20.422 31.203 12.742 1 97.88 377 ARG B O 1
ATOM 5980 N N . LEU B 1 378 ? -18.5 31.109 11.648 1 98.25 378 LEU B N 1
ATOM 5981 C CA . LEU B 1 378 ? -17.766 30.969 12.898 1 98.25 378 LEU B CA 1
ATOM 5982 C C . LEU B 1 378 ? -17.969 32.188 13.789 1 98.25 378 LEU B C 1
ATOM 5984 O O . LEU B 1 378 ? -18.156 32.062 15 1 98.25 378 LEU B O 1
ATOM 5988 N N . GLU B 1 379 ? -17.891 33.312 13.18 1 98 379 GLU B N 1
ATOM 5989 C CA . GLU B 1 379 ? -18.078 34.562 13.922 1 98 379 GLU B CA 1
ATOM 5990 C C . GLU B 1 379 ? -19.469 34.625 14.547 1 98 379 GLU B C 1
ATOM 5992 O O . GLU B 1 379 ? -19.609 34.938 15.727 1 98 379 GLU B O 1
ATOM 5997 N N . SER B 1 380 ? -20.438 34.312 13.766 1 97.69 380 SER B N 1
ATOM 5998 C CA . SER B 1 380 ? -21.812 34.312 14.258 1 97.69 380 SER B CA 1
ATOM 5999 C C . SER B 1 380 ? -21.984 33.312 15.398 1 97.69 380 SER B C 1
ATOM 6001 O O . SER B 1 380 ? -22.578 33.625 16.422 1 97.69 380 SER B O 1
ATOM 6003 N N . PHE B 1 381 ? -21.531 32.125 15.242 1 97.38 381 PHE B N 1
ATOM 6004 C CA . PHE B 1 381 ? -21.609 31.078 16.25 1 97.38 381 PHE B CA 1
ATOM 6005 C C . PHE B 1 381 ? -20.922 31.516 17.531 1 97.38 381 PHE B C 1
ATOM 6007 O O . PHE B 1 381 ? -21.469 31.344 18.625 1 97.38 381 PHE B O 1
ATOM 6014 N N . LEU B 1 382 ? -19.656 32.031 17.297 1 96.81 382 LEU B N 1
ATOM 6015 C CA . LEU B 1 382 ? -18.859 32.469 18.453 1 96.81 382 LEU B CA 1
ATOM 6016 C C . LEU B 1 382 ? -19.578 33.531 19.266 1 96.81 382 LEU B C 1
ATOM 6018 O O . LEU B 1 382 ? -19.531 33.5 20.5 1 96.81 382 LEU B O 1
ATOM 6022 N N . ASN B 1 383 ? -20.234 34.406 18.594 1 95.12 383 ASN B N 1
ATOM 6023 C CA . ASN B 1 383 ? -20.984 35.469 19.266 1 95.12 383 ASN B CA 1
ATOM 6024 C C . ASN B 1 383 ? -22.125 34.875 20.109 1 95.12 383 ASN B C 1
ATOM 6026 O O . ASN B 1 383 ? -22.391 35.375 21.203 1 95.12 383 ASN B O 1
ATOM 6030 N N . ASP B 1 384 ? -22.656 33.812 19.625 1 93.38 384 ASP B N 1
ATOM 6031 C CA . ASP B 1 384 ? -23.734 33.156 20.359 1 93.38 384 ASP B CA 1
ATOM 6032 C C . ASP B 1 384 ? -23.203 32.25 21.438 1 93.38 384 ASP B C 1
ATOM 6034 O O . ASP B 1 384 ? -23.859 32 22.453 1 93.38 384 ASP B O 1
ATOM 6038 N N . TYR B 1 385 ? -22.094 31.672 21.203 1 90.25 385 TYR B N 1
ATOM 6039 C CA . TYR B 1 385 ? -21.516 30.641 22.047 1 90.25 385 TYR B CA 1
ATOM 6040 C C . TYR B 1 385 ? -20.922 31.25 23.328 1 90.25 385 TYR B C 1
ATOM 6042 O O . TYR B 1 385 ? -21.016 30.656 24.406 1 90.25 385 TYR B O 1
ATOM 6050 N N . ILE B 1 386 ? -20.297 32.344 23.172 1 86.31 386 ILE B N 1
ATOM 6051 C CA . ILE B 1 386 ? -19.656 33 24.297 1 86.31 386 ILE B CA 1
ATOM 6052 C C . ILE B 1 386 ? -20.641 33.906 25.016 1 86.31 386 ILE B C 1
ATOM 6054 O O . ILE B 1 386 ? -20.484 34.219 26.188 1 86.31 386 ILE B O 1
ATOM 6058 N N . LYS B 1 387 ? -21.656 34.406 24.312 1 71 387 LYS B N 1
ATOM 6059 C CA . LYS B 1 387 ? -22.688 35.156 25.047 1 71 387 LYS B CA 1
ATOM 6060 C C . LYS B 1 387 ? -23.5 34.219 25.953 1 71 387 LYS B C 1
ATOM 6062 O O . LYS B 1 387 ? -23.766 33.062 25.594 1 71 387 LYS B O 1
#

InterPro domains:
  IPR004838 Aminotransferases, class-I, pyridoxal-phosphate-binding site [PS00105] (229-242)
  IPR004839 Aminotransferase, class I/classII, large domain [PF00155] (29-378)
  IPR015421 Pyridoxal phosphate-dependent transferase, major domain [G3DSA:3.40.640.10] (60-279)
  IPR015422 Pyridoxal phosphate-dependent transferase, small domain [G3DSA:3.90.1150.10] (28-378)
  IPR015424 Pyridoxal phosphate-dependent transferase [SSF53383] (22-385)
  IPR050596 Aspartate/prephenate aminotransferase-like [PTHR46383] (4-385)

pLDDT: mean 96.36, std 4.89, range [66.19, 98.88]

Foldseek 3Di:
DDDDDDPLCVLVDDQPCVVVVVLLVVQVPFLEQADQFFPDDFDPLLVVLLVVCVVVVLFDFDALQADQLLLVLVQVLCCVQQVFGFHSLQKRKAQALLVLLLLQLLQFDAQQAEEEEEPLADLSNPSSCSSRNYHYDYQQCLQVQSDDALVSVVVRDDPRHAEYEEEPVGVFAQDHDDQVRLVRNLVSPLVDNHAYEYEDQFQLFFAPDHHHDNSNDVSCQQRYWYKYFCCHQRSPVPLRIMMIGGDSVSSVVSSVSSCVVPNGGRRSSSSSSSSCSPVVVCVSVVVNVQLVVLLVVLVVLCVVLPWDASHDNGGSFKHKTFQVRLVDFAQPVVQVQCCVPLSYHWAALCSSPNSGTRITMGGSSDHNVSSVSNSVSVSVSSVVVSD/DDDDDDPLCVLVDDQPCVVVVVLLVVQVPFLEQADQFFPDDFDPLLVVLLVVCVVVVLFDFDALQADQLLLVLVQVLCCVQQVFGFHSLQKRKAQALLVLLLLQLLVFDAAQAEEEEEPLADLSNPSSCSSRNYHYDYQQCLQVQSDDALVSVVVRDDPRHAEYEEEPVGVFAQDHDDPVRLVRNLVSPLVDNHAYEYEDQFQLFFAPDHHHDNSNDVSCQQRYWYKYFCCHQRVPVPLRIMMIGGDSVSSVVSSVSSCVVPNGGRRSSSSSSSSCSPVVVCVSVVVNVQLVVLLVVLVVLCVVLPWDASHDNGGSFKHKTFQVRLVDQAQPVVQVQCCVPLSYHWAALCSSPNSGTRITMGGSSDHNVSSVSNSVSVSVSSVVVSD

Radius of gyration: 27.0 Å; Cα contacts (8 Å, |Δi|>4): 1759; chains: 2; bounding box: 53×79×59 Å

Organism: Staphylococcus carnosus (strain TM300) (NCBI:txid396513)

Nearest PDB structures (foldseek):
  1u08-assembly1_A  TM=9.387E-01  e=6.231E-34  Escherichia coli
  1u08-assembly1_B  TM=9.261E-01  e=2.700E-33  Escherichia coli
  2o1b-assembly1_A-2  TM=9.032E-01  e=1.274E-29  Staphylococcus aureus
  2dou-assembly1_B  TM=9.295E-01  e=4.800E-26  Thermus thermophilus HB8
  8fft-assembly2_D  TM=8.824E-01  e=5.426E-25  Dolichospermum flos-aquae

Solvent-accessible surface area (backbone atoms only — not comparable to full-atom values): 37906 Å² total; per-residue (Å²): 109,84,75,80,60,23,82,43,45,77,48,47,58,77,59,76,61,47,64,51,58,62,53,48,72,76,36,89,80,48,40,77,24,59,57,91,52,55,72,53,74,50,50,66,62,23,48,50,40,27,41,48,27,51,74,68,59,43,31,48,70,56,49,45,43,33,48,67,67,33,35,46,32,50,29,51,40,44,26,73,74,54,73,32,84,56,54,56,70,15,37,33,40,25,40,14,40,43,27,29,52,41,38,51,49,69,39,47,49,41,70,68,24,26,32,40,33,53,20,44,27,60,49,71,54,51,42,57,40,41,49,52,38,29,38,81,41,78,39,73,11,74,87,49,50,62,40,81,46,47,67,60,51,64,72,66,61,52,97,48,41,47,31,38,54,43,54,46,24,19,52,48,44,0,32,64,56,53,60,68,57,49,49,48,38,47,63,48,49,54,76,46,94,39,39,36,38,40,40,31,46,26,37,64,31,38,73,64,76,70,63,58,60,75,72,59,41,70,81,37,40,59,37,33,37,41,30,24,47,35,30,60,39,43,25,28,46,6,52,24,40,11,29,33,35,34,38,48,87,54,34,59,46,42,38,42,52,42,29,56,32,38,40,37,35,38,30,25,49,40,53,12,45,33,29,33,50,54,84,33,57,62,52,27,56,63,53,42,55,53,41,52,53,37,46,52,52,50,52,51,52,40,47,72,74,51,43,42,66,76,48,71,57,35,15,45,50,28,38,45,37,34,35,59,79,75,73,43,64,57,26,57,59,52,30,51,47,34,30,74,76,36,31,31,39,49,36,33,15,47,59,22,42,76,60,19,50,24,18,36,30,38,34,48,42,53,58,60,69,59,50,50,52,37,50,52,32,48,50,55,38,49,56,59,67,74,93,110,88,72,77,59,23,83,44,46,77,49,47,59,77,59,77,61,47,65,51,57,62,51,47,72,76,36,89,80,48,39,75,25,58,58,92,52,55,72,53,74,52,51,65,63,24,48,50,39,26,40,49,28,50,74,68,61,43,31,46,73,55,49,46,41,34,48,68,69,34,36,46,33,51,29,52,38,44,26,72,74,52,71,33,85,55,53,55,71,16,37,32,40,24,38,14,39,45,27,29,52,42,39,51,48,69,38,47,49,40,69,67,24,24,30,40,32,53,21,45,26,61,49,72,56,51,42,57,40,41,48,52,39,29,38,82,41,76,40,75,11,73,89,50,51,65,39,82,46,47,64,60,51,64,74,67,60,52,97,47,42,47,30,37,52,45,53,47,24,19,53,50,44,0,33,64,56,52,61,68,56,48,50,47,36,46,63,48,50,55,77,45,95,38,39,36,37,40,41,33,46,26,37,62,32,38,72,64,76,70,64,59,61,76,74,61,41,71,81,37,40,59,36,32,37,40,30,23,47,37,30,59,37,43,23,28,47,6,54,24,40,10,28,33,35,34,38,48,86,53,34,57,44,42,40,40,52,42,29,54,33,38,40,36,35,38,30,25,49,39,54,11,45,32,30,34,50,55,85,33,55,62,52,28,58,62,53,43,56,53,41,51,53,38,47,53,52,50,51,51,53,40,47,72,73,52,44,41,67,77,48,71,56,36,16,47,49,30,36,46,38,33,34,59,78,73,73,44,65,56,25,57,60,50,32,51,47,35,31,74,76,36,30,30,38,49,35,32,16,48,59,21,42,76,60,20,49,25,17,35,30,38,33,48,40,54,58,60,69,58,52,51,52,38,50,53,31,49,51,53,37,47,57,57,67,76,96

Sequence (774 aa):
MKLSLNNQSKFLRAPSIRQFSSRIKNIPDCINLTIGQPDFPMPDVVKEAYIEAIKENKTSYSHNKGLMETRTAIRNYFNQRYAVDYTEEEIIVTNGASEAIDTALRSILEPGDEIILPSPIYAGYIPLIETLGGNPVYVDTTETNFKITPEAIKNNITPNTKAIMLNYPTNPTGVILSHDEAAALAEELKQHEIFILSDEIYAENTFKGQHTSLAEFPEIRDQLLLISGLSKSHSATGIRIGFLLGPEYLIEKLTFMHAYNTICANVPAQIATVAALTDGKDAPKKMNEAYKARLAYLKSRLLEMGFKLDAEPEGAFYIFPSLAPFGIDDDFQFCVDALEKGHIAMVPGSSFTDAGSGHVRISYAYDLDTIKEGMDRLESFLNDYIKMKLSLNNQSKFLRAPSIRQFSSRIKNIPDCINLTIGQPDFPMPDVVKEAYIEAIKENKTSYSHNKGLMETRTAIRNYFNQRYAVDYTEEEIIVTNGASEAIDTALRSILEPGDEIILPSPIYAGYIPLIETLGGNPVYVDTTETNFKITPEAIKNNITPNTKAIMLNYPTNPTGVILSHDEAAALAEELKQHEIFILSDEIYAENTFKGQHTSLAEFPEIRDQLLLISGLSKSHSATGIRIGFLLGPEYLIEKLTFMHAYNTICANVPAQIATVAALTDGKDAPKKMNEAYKARLAYLKSRLLEMGFKLDAEPEGAFYIFPSLAPFGIDDDFQFCVDALEKGHIAMVPGSSFTDAGSGHVRISYAYDLDTIKEGMDRLESFLNDYIK

Secondary structure (DSSP, 8-state):
-PPPPPGGGGG----TTHHHHHHHHT-TT-EE----S-SSPPPHHHHHHHHHHHHTT--S---TT--HHHHHHHHHHHHHHH-----GGGEEEESHHHHHHHHHHHHH--TT-EEEEEES--TTHHHHHHHTT-EEEEEE-GGGTT---HHHHHHH--TTEEEEEEESS-TTT-----HHHHHHHHHHHTTS--EEEEE-TTGGGB-SS----GGG-GGGGGGEEEEEESTTTTS-GGG--EEEE--HHHHHHHHHHHHHHHSS--HHHHHHHHHHHTTTTTHHHHHHHHHHHHHHHHHHHHHHHT-B-SS---BTTEE--BSGGGT---HHHHHHHIIIII-EE-EETTBTBGGGTTBEEEE--S-HHHHHHHHHHHHHHHHHHH-/-PPPPPGGGGG----TTHHHHHHHHT-TT-EE----S-SSPPPHHHHHHHHHHHHTT--S---TT--HHHHHHHHHHHHHHH-----GGGEEEESHHHHHHHHHHHHH--TT-EEEEEES--TTHHHHHHHTT-EEEEEE-GGGTT---HHHHHHH--TTEEEEEEESS-TTT-----HHHHHHHHHHHTTS--EEEEE-TTGGGB-SS----GGG-GGGGGGEEEEEESTTTTS-GGG--EEEE--HHHHHHHHHHHHHHHSS--HHHHHHHHHHHTTTTTHHHHHHHHHHHHHHHHHHHHHHHT-B-SS---BTTEE--BSGGGT---HHHHHHHHHHHH-EE-EETTBTBGGGTTBEEEE--S-HHHHHHHHHHHHHHHHHHH-